Protein AF-0000000065860039 (afdb_homodimer)

Sequence (550 aa):
MAQKPVADALTLELEPVVEANMTRHLDTEDIWFAHDYVPFDQGENFAFLGGRDWDPSQSTLPRTITDACEILLILKDNLAGHHRELVEHFILEDWWGRWLGRWTAEEHLHAIALREYLVVTREVDPVANEDVRVQHVMKGYRAEKYTQVETLVYMAFYERCGAVFCRNLAAQIEEPILAGLIDRIARDEVRHEEFFANLVTHCLDYTRDETIAAIAARAADLDVLGADIEAYRDKLQNVADAGIFGKPQLRQLISDRITAWGLAGEPSLKQFVTGMAQKPVADALTLELEPVVEANMTRHLDTEDIWFAHDYVPFDQGENFAFLGGRDWDPSQSTLPRTITDACEILLILKDNLAGHHRELVEHFILEDWWGRWLGRWTAEEHLHAIALREYLVVTREVDPVANEDVRVQHVMKGYRAEKYTQVETLVYMAFYERCGAVFCRNLAAQIEEPILAGLIDRIARDEVRHEEFFANLVTHCLDYTRDETIAAIAARAADLDVLGADIEAYRDKLQNVADAGIFGKPQLRQLISDRITAWGLAGEPSLKQFVTG

Nearest PDB structures (foldseek):
  1za0-assembly1_A  TM=9.869E-01  e=3.831E-29  Mycobacterium tuberculosis H37Rv
  1oq4-assembly1_A  TM=7.967E-01  e=4.808E-08  Ricinus communis
  4v0j-assembly1_D  TM=8.173E-01  e=1.083E-07  Ricinus communis
  2uw1-assembly1_B  TM=8.091E-01  e=9.041E-08  Hedera helix
  3ez0-assembly2_C  TM=5.838E-01  e=7.815E-03  Arthrobacter sp. FB24

pLDDT: mean 96.18, std 6.19, range [51.5, 98.94]

Secondary structure (DSSP, 8-state):
-PPPPPP-HHHHHHHHHHHHHHHHHHHT-----GGGG--GGG----GGGTS----GGG--S-HHHHHHHHHHHHHHHTHHHHHHHHHHHS-SSHHHHHHHHHHHHHHHHHHHHHHHHHHHTT-S-HHHHHHHHHHHHHH----SS--HHHHHHHHHHHHHHHHHHHHHHHHH--SHHHHHHHHHHHHHHHHHHHHHHHHHHHHHHHSHHHHHHHHHHHHHH---TTTT-GGGHHHHHHHHHTTSSSHHHHHHHHHHHHHHTT-TT-GGGGGG---/--PPPPP-HHHHHHHHHHHHHHHHHHHT-----GGGG--GGG----GGGTS----GGG--S-HHHHHHHHHHHHHHHTHHHHHHHHHHHS-SSHHHHHHHHHHHHHHHHHHHHHHHHHHHTT-S-HHHHHHHHHHHHHH----SS--HHHHHHHHHHHHHHHHHHHHHHHHH--SHHHHHHHHHHHHHHHHHHHHHHHHHHHHHHHSHHHHHHHHHHHHHH---TTTT-GGGHHHHHHHHHTTSSSHHHHHHHHHHHHHHTT-TT-GGGGGG---

InterPro domains:
  IPR005067 Fatty acid desaturase, type 2 [PF03405] (13-264)
  IPR005067 Fatty acid desaturase, type 2 [PIRSF000346] (8-268)
  IPR005067 Fatty acid desaturase, type 2 [PTHR31155] (13-217)
  IPR009078 Ferritin-like superfamily [SSF47240] (1-271)
  IPR012348 Ribonucleotide reductase-like [G3DSA:1.10.620.20] (1-275)

Structure (mmCIF, N/CA/C/O backbone):
data_AF-0000000065860039-model_v1
#
loop_
_entity.id
_entity.type
_entity.pdbx_description
1 polymer 'Putative acyl-'
#
loop_
_atom_site.group_PDB
_atom_site.id
_atom_site.type_symbol
_atom_site.label_atom_id
_atom_site.label_alt_id
_atom_site.label_comp_id
_atom_site.label_asym_id
_atom_site.label_entity_id
_atom_site.label_seq_id
_atom_site.pdbx_PDB_ins_code
_atom_site.Cartn_x
_atom_site.Cartn_y
_atom_site.Cartn_z
_atom_site.occupancy
_atom_site.B_iso_or_equiv
_atom_site.auth_seq_id
_atom_site.auth_comp_id
_atom_site.auth_asym_id
_atom_site.auth_atom_id
_atom_site.pdbx_PDB_model_num
ATOM 1 N N . MET A 1 1 ? 24.672 -4.617 -7.895 1 51.5 1 MET A N 1
ATOM 2 C CA . MET A 1 1 ? 23.656 -4.973 -6.902 1 51.5 1 MET A CA 1
ATOM 3 C C . MET A 1 1 ? 23.312 -3.773 -6.023 1 51.5 1 MET A C 1
ATOM 5 O O . MET A 1 1 ? 24.172 -2.926 -5.762 1 51.5 1 MET A O 1
ATOM 9 N N . ALA A 1 2 ? 22.031 -3.6 -5.895 1 57.69 2 ALA A N 1
ATOM 10 C CA . ALA A 1 2 ? 21.672 -2.51 -4.988 1 57.69 2 ALA A CA 1
ATOM 11 C C . ALA A 1 2 ? 22.188 -2.789 -3.574 1 57.69 2 ALA A C 1
ATOM 13 O O . ALA A 1 2 ? 22.078 -3.916 -3.082 1 57.69 2 ALA A O 1
ATOM 14 N N . GLN A 1 3 ? 23.062 -1.94 -3.027 1 66 3 GLN A N 1
ATOM 15 C CA . GLN A 1 3 ? 23.547 -2.094 -1.659 1 66 3 GLN A CA 1
ATOM 16 C C . GLN A 1 3 ? 22.484 -1.66 -0.649 1 66 3 GLN A C 1
ATOM 18 O O . GLN A 1 3 ? 21.922 -0.569 -0.761 1 66 3 GLN A O 1
ATOM 23 N N . LYS A 1 4 ? 22.109 -2.641 0.209 1 71.31 4 LYS A N 1
ATOM 24 C CA . LYS A 1 4 ? 21.203 -2.322 1.308 1 71.31 4 LYS A CA 1
ATOM 25 C C . LYS A 1 4 ? 21.797 -1.242 2.211 1 71.31 4 LYS A C 1
ATOM 27 O O . LYS A 1 4 ? 22.969 -1.295 2.561 1 71.31 4 LYS A O 1
ATOM 32 N N . PRO A 1 5 ? 20.875 -0.271 2.551 1 72.38 5 PRO A N 1
ATOM 33 C CA . PRO A 1 5 ? 21.406 0.77 3.432 1 72.38 5 PRO A CA 1
ATOM 34 C C . PRO A 1 5 ? 21.844 0.225 4.789 1 72.38 5 PRO A C 1
ATOM 36 O O . PRO A 1 5 ? 21.203 -0.663 5.344 1 72.38 5 PRO A O 1
ATOM 39 N N . VAL A 1 6 ? 23.031 0.564 5.121 1 77.44 6 VAL A N 1
ATOM 40 C CA . VAL A 1 6 ? 23.547 0.267 6.457 1 77.44 6 VAL A CA 1
ATOM 41 C C . VAL A 1 6 ? 23.531 1.535 7.305 1 77.44 6 VAL A C 1
ATOM 43 O O . VAL A 1 6 ? 23.562 2.646 6.77 1 77.44 6 VAL A O 1
ATOM 46 N N . ALA A 1 7 ? 23.406 1.293 8.617 1 84.81 7 ALA A N 1
ATOM 47 C CA . ALA A 1 7 ? 23.391 2.449 9.508 1 84.81 7 ALA A CA 1
ATOM 48 C C . ALA A 1 7 ? 24.625 3.316 9.312 1 84.81 7 ALA A C 1
ATOM 50 O O . ALA A 1 7 ? 25.75 2.834 9.422 1 84.81 7 ALA A O 1
ATOM 51 N N . ASP A 1 8 ? 24.312 4.512 8.961 1 92 8 ASP A N 1
ATOM 52 C CA . ASP A 1 8 ? 25.406 5.477 8.898 1 92 8 ASP A CA 1
ATOM 53 C C . ASP A 1 8 ? 25.422 6.355 10.148 1 92 8 ASP A C 1
ATOM 55 O O . ASP A 1 8 ? 24.734 6.074 11.125 1 92 8 ASP A O 1
ATOM 59 N N . ALA A 1 9 ? 26.25 7.324 10.148 1 94.12 9 ALA A N 1
ATOM 60 C CA . ALA A 1 9 ? 26.469 8.133 11.352 1 94.12 9 ALA A CA 1
ATOM 61 C C . ALA A 1 9 ? 25.188 8.828 11.781 1 94.12 9 ALA A C 1
ATOM 63 O O . ALA A 1 9 ? 24.859 8.859 12.969 1 94.12 9 ALA A O 1
ATOM 64 N N . LEU A 1 10 ? 24.453 9.336 10.867 1 95.81 10 LEU A N 1
ATOM 65 C CA . LEU A 1 10 ? 23.234 10.055 11.211 1 95.81 10 LEU A CA 1
ATOM 66 C C . LEU A 1 10 ? 22.156 9.094 11.711 1 95.81 10 LEU A C 1
ATOM 68 O O . LEU A 1 10 ? 21.453 9.391 12.68 1 95.81 10 LEU A O 1
ATOM 72 N N . THR A 1 11 ? 22 7.98 11.008 1 96.19 11 THR A N 1
ATOM 73 C CA . THR A 1 11 ? 21.031 6.98 11.438 1 96.19 11 THR A CA 1
ATOM 74 C C . THR A 1 11 ? 21.297 6.543 12.875 1 96.19 11 THR A C 1
ATOM 76 O O . THR A 1 11 ? 20.375 6.418 13.68 1 96.19 11 THR A O 1
ATOM 79 N N . LEU A 1 12 ? 22.547 6.352 13.156 1 96.81 12 LEU A N 1
ATOM 80 C CA . LEU A 1 12 ? 22.938 5.934 14.5 1 96.81 12 LEU A CA 1
ATOM 81 C C . LEU A 1 12 ? 22.688 7.047 15.508 1 96.81 12 LEU A C 1
ATOM 83 O O . LEU A 1 12 ? 22.219 6.789 16.625 1 96.81 12 LEU A O 1
ATOM 87 N N . GLU A 1 13 ? 23.031 8.242 15.078 1 97.69 13 GLU A N 1
ATOM 88 C CA . GLU A 1 13 ? 22.828 9.414 15.922 1 97.69 13 GLU A CA 1
ATOM 89 C C . GLU A 1 13 ? 21.344 9.578 16.281 1 97.69 13 GLU A C 1
ATOM 91 O O . GLU A 1 13 ? 21.016 9.953 17.406 1 97.69 13 GLU A O 1
ATOM 96 N N . LEU A 1 14 ? 20.453 9.25 15.406 1 98.31 14 LEU A N 1
ATOM 97 C CA . LEU A 1 14 ? 19.031 9.516 15.57 1 98.31 14 LEU A CA 1
ATOM 98 C C . LEU A 1 14 ? 18.328 8.344 16.25 1 98.31 14 LEU A C 1
ATOM 100 O O . LEU A 1 14 ? 17.188 8.469 16.672 1 98.31 14 LEU A O 1
ATOM 104 N N . GLU A 1 15 ? 18.984 7.238 16.406 1 98 15 GLU A N 1
ATOM 105 C CA . GLU A 1 15 ? 18.344 6.027 16.906 1 98 15 GLU A CA 1
ATOM 106 C C . GLU A 1 15 ? 17.688 6.258 18.266 1 98 15 GLU A C 1
ATOM 108 O O . GLU A 1 15 ? 16.531 5.902 18.484 1 98 15 GLU A O 1
ATOM 113 N N . PRO A 1 16 ? 18.391 6.879 19.234 1 98.44 16 PRO A N 1
ATOM 114 C CA . PRO A 1 16 ? 17.75 7.125 20.516 1 98.44 16 PRO A CA 1
ATOM 115 C C . PRO A 1 16 ? 16.578 8.102 20.422 1 98.44 16 PRO A C 1
ATOM 117 O O . PRO A 1 16 ? 15.617 8.016 21.188 1 98.44 16 PRO A O 1
ATOM 120 N N . VAL A 1 17 ? 16.641 9.047 19.5 1 98.81 17 VAL A N 1
ATOM 121 C CA . VAL A 1 17 ? 15.555 10 19.266 1 98.81 17 VAL A CA 1
ATOM 122 C C . VAL A 1 17 ? 14.344 9.281 18.688 1 98.81 17 VAL A C 1
ATOM 124 O O . VAL A 1 17 ? 13.203 9.547 19.094 1 98.81 17 VAL A O 1
ATOM 127 N N . VAL A 1 18 ? 14.578 8.344 17.766 1 98.81 18 VAL A N 1
ATOM 128 C CA . VAL A 1 18 ? 13.508 7.531 17.188 1 98.81 18 VAL A CA 1
ATOM 129 C C . VAL A 1 18 ? 12.859 6.691 18.297 1 98.81 18 VAL A C 1
ATOM 131 O O . VAL A 1 18 ? 11.633 6.629 18.375 1 98.81 18 VAL A O 1
ATOM 134 N N . GLU A 1 19 ? 13.688 6.121 19.125 1 98.69 19 GLU A N 1
ATOM 135 C CA . GLU A 1 19 ? 13.172 5.316 20.219 1 98.69 19 GLU A CA 1
ATOM 136 C C . GLU A 1 19 ? 12.266 6.141 21.141 1 98.69 19 GLU A C 1
ATOM 138 O O . GLU A 1 19 ? 11.164 5.715 21.484 1 98.69 19 GLU A O 1
ATOM 143 N N . ALA A 1 20 ? 12.711 7.285 21.531 1 98.75 20 ALA A N 1
ATOM 144 C CA . ALA A 1 20 ? 11.953 8.148 22.438 1 98.75 20 ALA A CA 1
ATOM 145 C C . ALA A 1 20 ? 10.641 8.586 21.797 1 98.75 20 ALA A C 1
ATOM 147 O O . ALA A 1 20 ? 9.594 8.602 22.453 1 98.75 20 ALA A O 1
ATOM 148 N N . ASN A 1 21 ? 10.711 8.938 20.547 1 98.81 21 ASN A N 1
ATOM 149 C CA . ASN A 1 21 ? 9.5 9.375 19.859 1 98.81 21 ASN A CA 1
ATOM 150 C C . ASN A 1 21 ? 8.539 8.211 19.609 1 98.81 21 ASN A C 1
ATOM 152 O O . ASN A 1 21 ? 7.32 8.391 19.641 1 98.81 21 ASN A O 1
ATOM 156 N N . MET A 1 22 ? 9.102 7.039 19.328 1 98.19 22 MET A N 1
ATOM 157 C CA . MET A 1 22 ? 8.25 5.859 19.203 1 98.19 22 MET A CA 1
ATOM 158 C C . MET A 1 22 ? 7.508 5.582 20.5 1 98.19 22 MET A C 1
ATOM 160 O O . MET A 1 22 ? 6.32 5.258 20.484 1 98.19 22 MET A O 1
ATOM 164 N N . THR A 1 23 ? 8.211 5.68 21.594 1 98.19 23 THR A N 1
ATOM 165 C CA . THR A 1 23 ? 7.586 5.496 22.906 1 98.19 23 THR A CA 1
ATOM 166 C C . THR A 1 23 ? 6.445 6.492 23.094 1 98.19 23 THR A C 1
ATOM 168 O O . THR A 1 23 ? 5.328 6.102 23.438 1 98.19 23 THR A O 1
ATOM 171 N N . ARG A 1 24 ? 6.625 7.707 22.859 1 98.19 24 ARG A N 1
ATOM 172 C CA . ARG A 1 24 ? 5.586 8.727 22.969 1 98.19 24 ARG A CA 1
ATOM 173 C C . ARG A 1 24 ? 4.426 8.43 22.031 1 98.19 24 ARG A C 1
ATOM 175 O O . ARG A 1 24 ? 3.262 8.547 22.422 1 98.19 24 ARG A O 1
ATOM 182 N N . HIS A 1 25 ? 4.82 8.086 20.797 1 98.19 25 HIS A N 1
ATOM 183 C CA . HIS A 1 25 ? 3.834 7.828 19.75 1 98.19 25 HIS A CA 1
ATOM 184 C C . HIS A 1 25 ? 2.879 6.711 20.156 1 98.19 25 HIS A C 1
ATOM 186 O O . HIS A 1 25 ? 1.667 6.828 19.969 1 98.19 25 HIS A O 1
ATOM 192 N N . LEU A 1 26 ? 3.389 5.672 20.734 1 96.62 26 LEU A N 1
ATOM 193 C CA . LEU A 1 26 ? 2.578 4.531 21.141 1 96.62 26 LEU A CA 1
ATOM 194 C C . LEU A 1 26 ? 1.816 4.836 22.422 1 96.62 26 LEU A C 1
ATOM 196 O O . LEU A 1 26 ? 0.659 4.438 22.578 1 96.62 26 LEU A O 1
ATOM 200 N N . ASP A 1 27 ? 2.416 5.586 23.328 1 96.94 27 ASP A N 1
ATOM 201 C CA . ASP A 1 27 ? 1.811 5.898 24.625 1 96.94 27 ASP A CA 1
ATOM 202 C C . ASP A 1 27 ? 0.611 6.828 24.453 1 96.94 27 ASP A C 1
ATOM 204 O O . ASP A 1 27 ? -0.29 6.84 25.297 1 96.94 27 ASP A O 1
ATOM 208 N N . THR A 1 28 ? 0.563 7.586 23.375 1 96.56 28 THR A N 1
ATOM 209 C CA . THR A 1 28 ? -0.494 8.578 23.203 1 96.56 28 THR A CA 1
ATOM 210 C C . THR A 1 28 ? -1.479 8.133 22.125 1 96.56 28 THR A C 1
ATOM 212 O O . THR A 1 28 ? -2.328 8.922 21.688 1 96.56 28 THR A O 1
ATOM 215 N N . GLU A 1 29 ? -1.329 6.934 21.75 1 94.81 29 GLU A N 1
ATOM 216 C CA . GLU A 1 29 ? -2.168 6.453 20.656 1 94.81 29 GLU A CA 1
ATOM 217 C C . GLU A 1 29 ? -3.631 6.363 21.078 1 94.81 29 GLU A C 1
ATOM 219 O O . GLU A 1 29 ? -3.932 5.953 22.203 1 94.81 29 GLU A O 1
ATOM 224 N N . ASP A 1 30 ? -4.461 6.887 20.297 1 94.94 30 ASP A N 1
ATOM 225 C CA . ASP A 1 30 ? -5.898 6.645 20.344 1 94.94 30 ASP A CA 1
ATOM 226 C C . ASP A 1 30 ? -6.352 5.75 19.188 1 94.94 30 ASP A C 1
ATOM 228 O O . ASP A 1 30 ? -6.703 6.242 18.125 1 94.94 30 ASP A O 1
ATOM 232 N N . ILE A 1 31 ? -6.457 4.469 19.469 1 95.56 31 ILE A N 1
ATOM 233 C CA . ILE A 1 31 ? -6.645 3.441 18.453 1 95.56 31 ILE A CA 1
ATOM 234 C C . ILE A 1 31 ? -8.016 3.605 17.797 1 95.56 31 ILE A C 1
ATOM 236 O O . ILE A 1 31 ? -9.008 3.867 18.484 1 95.56 31 ILE A O 1
ATOM 240 N N . TRP A 1 32 ? -8.094 3.467 16.547 1 97.88 32 TRP A N 1
ATOM 241 C CA . TRP A 1 32 ? -9.352 3.488 15.805 1 97.88 32 TRP A CA 1
ATOM 242 C C . TRP A 1 32 ? -9.289 2.557 14.602 1 97.88 32 TRP A C 1
ATOM 244 O O . TRP A 1 32 ? -8.203 2.123 14.203 1 97.88 32 TRP A O 1
ATOM 254 N N . PHE A 1 33 ? -10.414 2.16 14.117 1 98.25 33 PHE A N 1
ATOM 255 C CA . PHE A 1 33 ? -10.523 1.196 13.031 1 98.25 33 PHE A CA 1
ATOM 256 C C . PHE A 1 33 ? -11.383 1.755 11.898 1 98.25 33 PHE A C 1
ATOM 258 O O . PHE A 1 33 ? -12.383 2.426 12.148 1 98.25 33 PHE A O 1
ATOM 265 N N . ALA A 1 34 ? -11.016 1.428 10.695 1 98.62 34 ALA A N 1
ATOM 266 C CA . ALA A 1 34 ? -11.688 1.953 9.508 1 98.62 34 ALA A CA 1
ATOM 267 C C . ALA A 1 34 ? -13.18 1.63 9.531 1 98.62 34 ALA A C 1
ATOM 269 O O . ALA A 1 34 ? -14.016 2.498 9.266 1 98.62 34 ALA A O 1
ATOM 270 N N . HIS A 1 35 ? -13.508 0.4 9.891 1 98.75 35 HIS A N 1
ATOM 271 C CA . HIS A 1 35 ? -14.875 -0.085 9.734 1 98.75 35 HIS A CA 1
ATOM 272 C C . HIS A 1 35 ? -15.836 0.666 10.648 1 98.75 35 HIS A C 1
ATOM 274 O O . HIS A 1 35 ? -17.047 0.669 10.422 1 98.75 35 HIS A O 1
ATOM 280 N N . ASP A 1 36 ? -15.344 1.309 11.742 1 98.44 36 ASP A N 1
ATOM 281 C CA . ASP A 1 36 ? -16.188 2.057 12.672 1 98.44 36 ASP A CA 1
ATOM 282 C C . ASP A 1 36 ? -16.703 3.34 12.031 1 98.44 36 ASP A C 1
ATOM 284 O O . ASP A 1 36 ? -17.703 3.91 12.492 1 98.44 36 ASP A O 1
ATOM 288 N N . TYR A 1 37 ? -16.094 3.785 10.945 1 98.75 37 TYR A N 1
ATOM 289 C CA . TYR A 1 37 ? -16.422 5.078 10.352 1 98.75 37 TYR A CA 1
ATOM 290 C C . TYR A 1 37 ? -17.047 4.906 8.969 1 98.75 37 TYR A C 1
ATOM 292 O O . TYR A 1 37 ? -17.031 5.836 8.156 1 98.75 37 TYR A O 1
ATOM 300 N N . VAL A 1 38 ? -17.5 3.762 8.656 1 98.81 38 VAL A N 1
ATOM 301 C CA . VAL A 1 38 ? -18.141 3.494 7.375 1 98.81 38 VAL A CA 1
ATOM 302 C C . VAL A 1 38 ? -19.594 3.086 7.605 1 98.81 38 VAL A C 1
ATOM 304 O O . VAL A 1 38 ? -19.875 2.156 8.367 1 98.81 38 VAL A O 1
ATOM 307 N N . PRO A 1 39 ? -2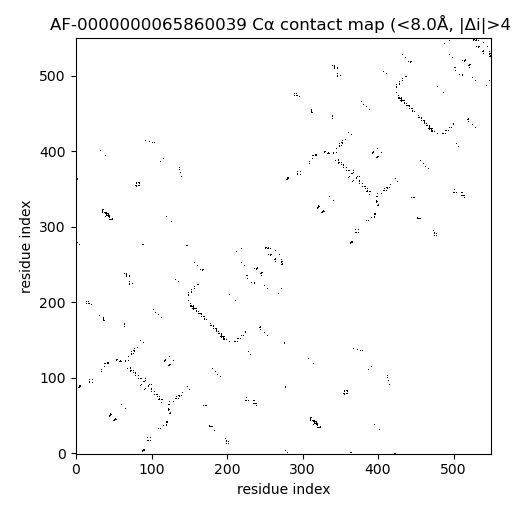0.516 3.842 7.035 1 98.88 39 PRO A N 1
ATOM 308 C CA . PRO A 1 39 ? -21.922 3.457 7.148 1 98.88 39 PRO A CA 1
ATOM 309 C C . PRO A 1 39 ? -22.312 2.332 6.195 1 98.88 39 PRO A C 1
ATOM 311 O O . PRO A 1 39 ? -23.031 2.564 5.219 1 98.88 39 PRO A O 1
ATOM 314 N N . PHE A 1 40 ? -21.984 1.141 6.547 1 98.81 40 PHE A N 1
ATOM 315 C CA . PHE A 1 40 ? -22.109 -0.02 5.676 1 98.81 40 PHE A CA 1
ATOM 316 C C . PHE A 1 40 ? -23.578 -0.283 5.348 1 98.81 40 PHE A C 1
ATOM 318 O O . PHE A 1 40 ? -23.891 -0.877 4.316 1 98.81 40 PHE A O 1
ATOM 325 N N . ASP A 1 41 ? -24.469 0.169 6.207 1 98.69 41 ASP A N 1
ATOM 326 C CA . ASP A 1 41 ? -25.891 -0.063 5.992 1 98.69 41 ASP A CA 1
ATOM 327 C C . ASP A 1 41 ? -26.422 0.756 4.816 1 98.69 41 ASP A C 1
ATOM 329 O O . ASP A 1 41 ? -27.531 0.521 4.332 1 98.69 41 ASP A O 1
ATOM 333 N N . GLN A 1 42 ? -25.594 1.653 4.297 1 98.56 42 GLN A N 1
ATOM 334 C CA . GLN A 1 42 ? -25.969 2.441 3.127 1 98.56 42 GLN A CA 1
ATOM 335 C C . GLN A 1 42 ? -25.516 1.762 1.839 1 98.56 42 GLN A C 1
ATOM 337 O O . GLN A 1 42 ? -25.828 2.236 0.742 1 98.56 42 GLN A O 1
ATOM 342 N N . GLY A 1 43 ? -24.844 0.646 1.927 1 98.69 43 GLY A N 1
ATOM 343 C CA . GLY A 1 43 ? -24.25 -0.006 0.767 1 98.69 43 GLY A CA 1
ATOM 344 C C . GLY A 1 43 ? -25.281 -0.574 -0.187 1 98.69 43 GLY A C 1
ATOM 345 O O . GLY A 1 43 ? -26.312 -1.103 0.245 1 98.69 43 GLY A O 1
ATOM 346 N N . GLU A 1 44 ? -25.016 -0.405 -1.463 1 98.5 44 GLU A N 1
ATOM 347 C CA . GLU A 1 44 ? -25.797 -0.994 -2.547 1 98.5 44 GLU A CA 1
ATOM 348 C C . GLU A 1 44 ? -24.891 -1.668 -3.576 1 98.5 44 GLU A C 1
ATOM 350 O O . GLU A 1 44 ? -23.812 -1.171 -3.873 1 98.5 44 GLU A O 1
ATOM 355 N N . ASN A 1 45 ? -25.438 -2.781 -4.094 1 98.69 45 ASN A N 1
ATOM 356 C CA . ASN A 1 45 ? -24.656 -3.484 -5.105 1 98.69 45 ASN A CA 1
ATOM 357 C C . ASN A 1 45 ? -24.484 -2.639 -6.363 1 98.69 45 ASN A C 1
ATOM 359 O O . ASN A 1 45 ? -25.344 -1.828 -6.695 1 98.69 45 ASN A O 1
ATOM 363 N N . PHE A 1 46 ? -23.422 -2.793 -7.035 1 98.62 46 PHE A N 1
ATOM 364 C CA . PHE A 1 46 ? -23.219 -2.23 -8.367 1 98.62 46 PHE A CA 1
ATOM 365 C C . PHE A 1 46 ? -23.75 -3.176 -9.438 1 98.62 46 PHE A C 1
ATOM 367 O O . PHE A 1 46 ? -24.297 -4.234 -9.117 1 98.62 46 PHE A O 1
ATOM 374 N N . ALA A 1 47 ? -23.594 -2.826 -10.727 1 98.12 47 ALA A N 1
ATOM 375 C CA . ALA A 1 47 ? -24.312 -3.467 -11.82 1 98.12 47 ALA A CA 1
ATOM 376 C C . ALA A 1 47 ? -23.938 -4.941 -11.938 1 98.12 47 ALA A C 1
ATOM 378 O O . ALA A 1 47 ? -24.781 -5.789 -12.211 1 98.12 47 ALA A O 1
ATOM 379 N N . PHE A 1 48 ? -22.75 -5.297 -11.695 1 97.88 48 PHE A N 1
ATOM 380 C CA . PHE A 1 48 ? -22.281 -6.664 -11.875 1 97.88 48 PHE A CA 1
ATOM 381 C C . PHE A 1 48 ? -23.016 -7.621 -10.945 1 97.88 48 PHE A C 1
ATOM 383 O O . PHE A 1 48 ? -23.281 -8.766 -11.312 1 97.88 48 PHE A O 1
ATOM 390 N N . LEU A 1 49 ? -23.359 -7.121 -9.789 1 98.19 49 LEU A N 1
ATOM 391 C CA . LEU A 1 49 ? -24.078 -7.949 -8.828 1 98.19 49 LEU A CA 1
ATOM 392 C C . LEU A 1 49 ? -25.547 -7.551 -8.758 1 98.19 49 LEU A C 1
ATOM 394 O O . LEU A 1 49 ? -26.172 -7.629 -7.699 1 98.19 49 LEU A O 1
ATOM 398 N N . GLY A 1 50 ? -25.984 -6.98 -9.828 1 98.06 50 GLY A N 1
ATOM 399 C CA . GLY A 1 50 ? -27.422 -6.789 -9.992 1 98.06 50 GLY A CA 1
ATOM 400 C C . GLY A 1 50 ? -27.906 -5.43 -9.516 1 98.06 50 GLY A C 1
ATOM 401 O O . GLY A 1 50 ? -29.109 -5.168 -9.484 1 98.06 50 GLY A O 1
ATOM 402 N N . GLY A 1 51 ? -27 -4.578 -9.016 1 98.31 51 GLY A N 1
ATOM 403 C CA . GLY A 1 51 ? -27.375 -3.232 -8.617 1 98.31 51 GLY A CA 1
ATOM 404 C C . GLY A 1 51 ? -27.219 -2.213 -9.727 1 98.31 51 GLY A C 1
ATOM 405 O O . GLY A 1 51 ? -27.422 -2.525 -10.898 1 98.31 51 GLY A O 1
ATOM 406 N N . ARG A 1 52 ? -27.047 -1.01 -9.344 1 97.94 52 ARG A N 1
ATOM 407 C CA . ARG A 1 52 ? -26.859 0.098 -10.273 1 97.94 52 ARG A CA 1
ATOM 408 C C . ARG A 1 52 ? -25.438 0.659 -10.172 1 97.94 52 ARG A C 1
ATOM 410 O O . ARG A 1 52 ? -24.953 0.938 -9.07 1 97.94 52 ARG A O 1
ATOM 417 N N . ASP A 1 53 ? -24.859 0.852 -11.336 1 98.38 53 ASP A N 1
ATOM 418 C CA . ASP A 1 53 ? -23.531 1.466 -11.336 1 98.38 53 ASP A CA 1
ATOM 419 C C . ASP A 1 53 ? -23.609 2.93 -10.906 1 98.38 53 ASP A C 1
ATOM 421 O O . ASP A 1 53 ? -24.688 3.523 -10.891 1 98.38 53 ASP A O 1
ATOM 425 N N . TRP A 1 54 ? -22.469 3.432 -10.578 1 98.31 54 TRP A N 1
ATOM 426 C CA . TRP A 1 54 ? -22.375 4.805 -10.094 1 98.31 54 TRP A CA 1
ATOM 427 C C . TRP A 1 54 ? -22.688 5.797 -11.211 1 98.31 54 TRP A C 1
ATOM 429 O O . TRP A 1 54 ? -22.297 5.598 -12.359 1 98.31 54 TRP A O 1
ATOM 439 N N . ASP A 1 55 ? -23.312 6.789 -10.867 1 97.94 55 ASP A N 1
ATOM 440 C CA . ASP A 1 55 ? -23.453 7.969 -11.711 1 97.94 55 ASP A CA 1
ATOM 441 C C . ASP A 1 55 ? -23.438 9.25 -10.883 1 97.94 55 ASP A C 1
ATOM 443 O O . ASP A 1 55 ? -23.656 9.211 -9.672 1 97.94 55 ASP A O 1
ATOM 447 N N . PRO A 1 56 ? -23.172 10.383 -11.484 1 96.31 56 PRO A N 1
ATOM 448 C CA . PRO A 1 56 ? -22.922 11.625 -10.75 1 96.31 56 PRO A CA 1
ATOM 449 C C . PRO A 1 56 ? -24.109 12.047 -9.875 1 96.31 56 PRO A C 1
ATOM 451 O O . PRO A 1 56 ? -23.922 12.773 -8.898 1 96.31 56 PRO A O 1
ATOM 454 N N . SER A 1 57 ? -25.281 11.578 -10.156 1 97.56 57 SER A N 1
ATOM 455 C CA . SER A 1 57 ? -26.469 11.984 -9.398 1 97.56 57 SER A CA 1
ATOM 456 C C . SER A 1 57 ? -26.5 11.328 -8.023 1 97.56 57 SER A C 1
ATOM 458 O O . SER A 1 57 ? -27.266 11.727 -7.152 1 97.56 57 SER A O 1
ATOM 460 N N . GLN A 1 58 ? -25.672 10.367 -7.801 1 97.62 58 GLN A N 1
ATOM 461 C CA . GLN A 1 58 ? -25.703 9.586 -6.566 1 97.62 58 GLN A CA 1
ATOM 462 C C . GLN A 1 58 ? -24.906 10.273 -5.465 1 97.62 58 GLN A C 1
ATOM 464 O O . GLN A 1 58 ? -25.094 9.992 -4.281 1 97.62 58 GLN A O 1
ATOM 469 N N . SER A 1 59 ? -24 11.156 -5.879 1 97.5 59 SER A N 1
ATOM 470 C CA . SER A 1 59 ? -23.219 11.898 -4.891 1 97.5 59 SER A CA 1
ATOM 471 C C . SER A 1 59 ? -24.094 12.914 -4.152 1 97.5 59 SER A C 1
ATOM 473 O O . SER A 1 59 ? -24.844 13.664 -4.777 1 97.5 59 SER A O 1
ATOM 475 N N . THR A 1 60 ? -23.953 12.906 -2.832 1 98.12 60 THR A N 1
ATOM 476 C CA . THR A 1 60 ? -24.797 13.789 -2.035 1 98.12 60 THR A CA 1
ATOM 477 C C . THR A 1 60 ? -23.953 14.891 -1.385 1 98.12 60 THR A C 1
ATOM 479 O O . THR A 1 60 ? -24.484 15.906 -0.937 1 98.12 60 THR A O 1
ATOM 482 N N . LEU A 1 61 ? -22.688 14.742 -1.35 1 98.44 61 LEU A N 1
ATOM 483 C CA . LEU A 1 61 ? -21.797 15.727 -0.761 1 98.44 61 LEU A CA 1
ATOM 484 C C . LEU A 1 61 ? -21.438 16.812 -1.773 1 98.44 61 LEU A C 1
ATOM 486 O O . LEU A 1 61 ? -21.422 16.562 -2.98 1 98.44 61 LEU A O 1
ATOM 490 N N . PRO A 1 62 ? -21.156 18.031 -1.248 1 97.94 62 PRO A N 1
ATOM 491 C CA . PRO A 1 62 ? -20.641 19.047 -2.166 1 97.94 62 PRO A CA 1
ATOM 492 C C . PRO A 1 62 ? -19.375 18.594 -2.906 1 97.94 62 PRO A C 1
ATOM 494 O O . PRO A 1 62 ? -18.531 17.906 -2.328 1 97.94 62 PRO A O 1
ATOM 497 N N . ARG A 1 63 ? -19.266 19.031 -4.09 1 97.38 63 ARG A N 1
ATOM 498 C CA . ARG A 1 63 ? -18.141 18.625 -4.941 1 97.38 63 ARG A CA 1
ATOM 499 C C . ARG A 1 63 ? -16.812 18.969 -4.297 1 97.38 63 ARG A C 1
ATOM 501 O O . ARG A 1 63 ? -15.828 18.234 -4.445 1 97.38 63 ARG A O 1
ATOM 508 N N . THR A 1 64 ? -16.766 20.062 -3.635 1 97.75 64 THR A N 1
ATOM 509 C CA . THR A 1 64 ? -15.523 20.484 -2.984 1 97.75 64 THR A CA 1
ATOM 510 C C . THR A 1 64 ? -15.07 19.438 -1.966 1 97.75 64 THR A C 1
ATOM 512 O O . THR A 1 64 ? -13.867 19.203 -1.806 1 97.75 64 THR A O 1
ATOM 515 N N . ILE A 1 65 ? -16.031 18.828 -1.311 1 98.75 65 ILE A N 1
ATOM 516 C CA . ILE A 1 65 ? -15.727 17.828 -0.298 1 98.75 65 ILE A CA 1
ATOM 517 C C . ILE A 1 65 ? -15.273 16.531 -0.974 1 98.75 65 ILE A C 1
ATOM 519 O O . ILE A 1 65 ? -14.242 15.961 -0.603 1 98.75 65 ILE A O 1
ATOM 523 N N . THR A 1 66 ? -16.016 16.094 -2.027 1 98.75 66 THR A N 1
ATOM 524 C CA . THR A 1 66 ? -15.633 14.859 -2.707 1 98.75 66 THR A CA 1
ATOM 525 C C . THR A 1 66 ? -14.281 15.016 -3.396 1 98.75 66 THR A C 1
ATOM 527 O O . THR A 1 66 ? -13.461 14.086 -3.387 1 98.75 66 THR A O 1
ATOM 530 N N . ASP A 1 67 ? -14.023 16.188 -3.951 1 98.69 67 ASP A N 1
ATOM 531 C CA . ASP A 1 67 ? -12.734 16.453 -4.586 1 98.69 67 ASP A CA 1
ATOM 532 C C . ASP A 1 67 ? -11.594 16.344 -3.58 1 98.69 67 ASP A C 1
ATOM 534 O O . ASP A 1 67 ? -10.578 15.703 -3.859 1 98.69 67 ASP A O 1
ATOM 538 N N . ALA A 1 68 ? -11.766 16.938 -2.426 1 98.88 68 ALA A N 1
ATOM 539 C CA . ALA A 1 68 ? -10.742 16.891 -1.385 1 98.88 68 ALA A CA 1
ATOM 540 C C . ALA A 1 68 ? -10.484 15.461 -0.923 1 98.88 68 ALA A C 1
ATOM 542 O O . ALA A 1 68 ? -9.336 15.047 -0.754 1 98.88 68 ALA A O 1
ATOM 543 N N . CYS A 1 69 ? -11.562 14.734 -0.794 1 98.88 69 CYS A N 1
ATOM 544 C CA . CYS A 1 69 ? -11.438 13.352 -0.34 1 98.88 69 CYS A CA 1
ATOM 545 C C . CYS A 1 69 ? -10.734 12.492 -1.383 1 98.88 69 CYS A C 1
ATOM 547 O O . CYS A 1 69 ? -9.922 11.633 -1.038 1 98.88 69 CYS A O 1
ATOM 549 N N . GLU A 1 70 ? -11.031 12.719 -2.619 1 98.75 70 GLU A N 1
ATOM 550 C CA . GLU A 1 70 ? -10.383 11.953 -3.678 1 98.75 70 GLU A CA 1
ATOM 551 C C . GLU A 1 70 ? -8.891 12.258 -3.738 1 98.75 70 GLU A C 1
ATOM 553 O O . GLU A 1 70 ? -8.07 11.344 -3.914 1 98.75 70 GLU A O 1
ATOM 558 N N . ILE A 1 71 ? -8.5 13.516 -3.617 1 98.75 71 ILE A N 1
ATOM 559 C CA . ILE A 1 71 ? -7.094 13.891 -3.584 1 98.75 71 ILE A CA 1
ATOM 560 C C . ILE A 1 71 ? -6.395 13.18 -2.43 1 98.75 71 ILE A C 1
ATOM 562 O O . ILE A 1 71 ? -5.348 12.547 -2.621 1 98.75 71 ILE A O 1
ATOM 566 N N . LEU A 1 72 ? -7.027 13.25 -1.261 1 98.81 72 LEU A N 1
ATOM 567 C CA . LEU A 1 72 ? -6.457 12.633 -0.07 1 98.81 72 LEU A CA 1
ATOM 568 C C . LEU A 1 72 ? -6.301 11.125 -0.263 1 98.81 72 LEU A C 1
ATOM 570 O O . LEU A 1 72 ? -5.262 10.555 0.084 1 98.81 72 LEU A O 1
ATOM 574 N N . LEU A 1 73 ? -7.305 10.5 -0.867 1 98.75 73 LEU A N 1
ATOM 575 C CA . LEU A 1 73 ? -7.281 9.055 -1.064 1 98.75 73 LEU A CA 1
ATOM 576 C C . LEU A 1 73 ? -6.141 8.648 -1.989 1 98.75 73 LEU A C 1
ATOM 578 O O . LEU A 1 73 ? -5.391 7.719 -1.687 1 98.75 73 LEU A O 1
ATOM 582 N N . ILE A 1 74 ? -5.973 9.352 -3.094 1 97.88 74 ILE A N 1
ATOM 583 C CA . ILE A 1 74 ? -4.93 9.016 -4.055 1 97.88 74 ILE A CA 1
ATOM 584 C C . ILE A 1 74 ? -3.557 9.18 -3.402 1 97.88 74 ILE A C 1
ATOM 586 O O . ILE A 1 74 ? -2.666 8.352 -3.605 1 97.88 74 ILE A O 1
ATOM 590 N N . LEU A 1 75 ? -3.426 10.18 -2.598 1 96.75 75 LEU A N 1
ATOM 591 C CA . LEU A 1 75 ? -2.162 10.414 -1.909 1 96.75 75 LEU A CA 1
ATOM 592 C C . LEU A 1 75 ? -1.866 9.289 -0.92 1 96.75 75 LEU A C 1
ATOM 594 O O . LEU A 1 75 ? -0.736 8.805 -0.845 1 96.75 75 LEU A O 1
ATOM 598 N N . LYS A 1 76 ? -2.908 8.898 -0.211 1 97 76 LYS A N 1
ATOM 599 C CA . LYS A 1 76 ? -2.729 7.84 0.776 1 97 76 LYS A CA 1
ATOM 600 C C . LYS A 1 76 ? -2.459 6.5 0.101 1 97 76 LYS A C 1
ATOM 602 O O . LYS A 1 76 ? -1.778 5.641 0.663 1 97 76 LYS A O 1
ATOM 607 N N . ASP A 1 77 ? -2.91 6.309 -1.123 1 94.44 77 ASP A N 1
ATOM 608 C CA . ASP A 1 77 ? -2.723 5.07 -1.873 1 94.44 77 ASP A CA 1
ATOM 609 C C . ASP A 1 77 ? -1.284 4.941 -2.369 1 94.44 77 ASP A C 1
ATOM 611 O O . ASP A 1 77 ? -0.833 3.842 -2.699 1 94.44 77 ASP A O 1
ATOM 615 N N . ASN A 1 78 ? -0.592 5.996 -2.5 1 91 78 ASN A N 1
ATOM 616 C CA . ASN A 1 78 ? 0.771 5.988 -3.02 1 91 78 ASN A CA 1
ATOM 617 C C . ASN A 1 78 ? 1.793 5.758 -1.91 1 91 78 ASN A C 1
ATOM 619 O O . ASN A 1 78 ? 2.881 6.336 -1.932 1 91 78 ASN A O 1
ATOM 623 N N . LEU A 1 79 ? 1.469 4.938 -1.044 1 93 79 LEU A N 1
ATOM 624 C CA . LEU A 1 79 ? 2.242 4.715 0.172 1 93 79 LEU A CA 1
ATOM 625 C C . LEU A 1 79 ? 3.521 3.943 -0.131 1 93 79 LEU A C 1
ATOM 627 O O . LEU A 1 79 ? 4.547 4.148 0.523 1 93 79 LEU A O 1
ATOM 631 N N . ALA A 1 80 ? 3.514 3.092 -1.148 1 92.69 80 ALA A N 1
ATOM 632 C CA . ALA A 1 80 ? 4.668 2.254 -1.47 1 92.69 80 ALA A CA 1
ATOM 633 C C . ALA A 1 80 ? 5.879 3.107 -1.833 1 92.69 80 ALA A C 1
ATOM 635 O O . ALA A 1 80 ? 7.004 2.797 -1.436 1 92.69 80 ALA A O 1
ATOM 636 N N . GLY A 1 81 ? 5.645 4.148 -2.535 1 91.25 81 GLY A N 1
ATOM 637 C CA . GLY A 1 81 ? 6.727 5.039 -2.92 1 91.25 81 GLY A CA 1
ATOM 638 C C . GLY A 1 81 ? 7.371 5.738 -1.738 1 91.25 81 GLY A C 1
ATOM 639 O O . GLY A 1 81 ? 8.602 5.789 -1.636 1 91.25 81 GLY A O 1
ATOM 640 N N . HIS A 1 82 ? 6.531 6.25 -0.867 1 92.44 82 HIS A N 1
ATOM 641 C CA . HIS A 1 82 ? 7.047 6.945 0.306 1 92.44 82 HIS A CA 1
ATOM 642 C C . HIS A 1 82 ? 7.781 5.984 1.237 1 92.44 82 HIS A C 1
ATOM 644 O O . HIS A 1 82 ? 8.844 6.32 1.767 1 92.44 82 HIS A O 1
ATOM 650 N N . HIS A 1 83 ? 7.199 4.879 1.428 1 94.38 83 HIS A N 1
ATOM 651 C CA . HIS A 1 83 ? 7.852 3.852 2.23 1 94.38 83 HIS A CA 1
ATOM 652 C C . HIS A 1 83 ? 9.234 3.516 1.675 1 94.38 83 HIS A C 1
ATOM 654 O O . HIS A 1 83 ? 10.211 3.463 2.424 1 94.38 83 HIS A O 1
ATOM 660 N N . ARG A 1 84 ? 9.305 3.273 0.457 1 92.62 84 ARG A N 1
ATOM 661 C CA . ARG A 1 84 ? 10.562 2.928 -0.199 1 92.62 84 ARG A CA 1
ATOM 662 C C . ARG A 1 84 ? 11.609 4.012 0.024 1 92.62 84 ARG A C 1
ATOM 664 O O . ARG A 1 84 ? 12.742 3.717 0.417 1 92.62 84 ARG A O 1
ATOM 671 N N . GLU A 1 85 ? 11.266 5.254 -0.17 1 91.44 85 GLU A N 1
ATOM 672 C CA . GLU A 1 85 ? 12.203 6.367 -0.032 1 91.44 85 GLU A CA 1
ATOM 673 C C . GLU A 1 85 ? 12.734 6.469 1.396 1 91.44 85 GLU A C 1
ATOM 675 O O . GLU A 1 85 ? 13.922 6.703 1.604 1 91.44 85 GLU A O 1
ATOM 680 N N . LEU A 1 86 ? 11.836 6.277 2.301 1 94 86 LEU A N 1
ATOM 681 C CA . LEU A 1 86 ? 12.242 6.387 3.699 1 94 86 LEU A CA 1
ATOM 682 C C . LEU A 1 86 ? 13.172 5.242 4.09 1 94 86 LEU A C 1
ATOM 684 O O . LEU A 1 86 ? 14.195 5.465 4.742 1 94 86 LEU A O 1
ATOM 688 N N . VAL A 1 87 ? 12.867 4.082 3.625 1 91.88 87 VAL A N 1
ATOM 689 C CA . VAL A 1 87 ? 13.688 2.928 3.982 1 91.88 87 VAL A CA 1
ATOM 690 C C . VAL A 1 87 ? 15.039 3.014 3.275 1 91.88 87 VAL A C 1
ATOM 692 O O . VAL A 1 87 ? 16.062 2.623 3.83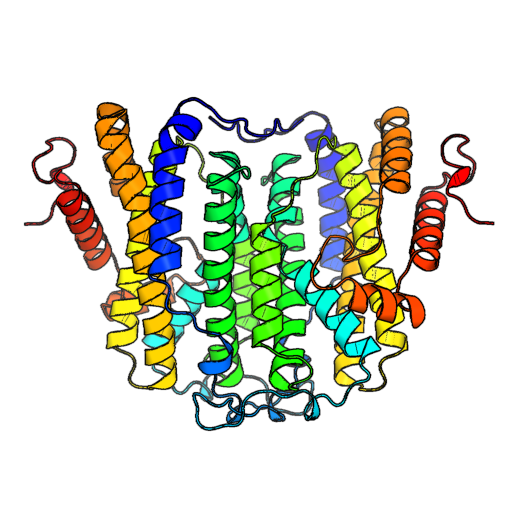4 1 91.88 87 VAL A O 1
ATOM 695 N N . GLU A 1 88 ? 15.102 3.531 2.109 1 87.56 88 GLU A N 1
ATOM 696 C CA . GLU A 1 88 ? 16.344 3.699 1.365 1 87.56 88 GLU A CA 1
ATOM 697 C C . GLU A 1 88 ? 17.266 4.699 2.053 1 87.56 88 GLU A C 1
ATOM 699 O O . GLU A 1 88 ? 18.5 4.562 1.994 1 87.56 88 GLU A O 1
ATOM 704 N N . HIS A 1 89 ? 16.734 5.691 2.676 1 91.62 89 HIS A N 1
ATOM 705 C CA . HIS A 1 89 ? 17.531 6.742 3.295 1 91.62 89 HIS A CA 1
ATOM 706 C C . HIS A 1 89 ? 17.906 6.379 4.727 1 91.62 89 HIS A C 1
ATOM 708 O O . HIS A 1 89 ? 18.859 6.93 5.285 1 91.62 89 HIS A O 1
ATOM 714 N N . PHE A 1 90 ? 17.219 5.5 5.199 1 93 90 PHE A N 1
ATOM 715 C CA . PHE A 1 90 ? 17.484 5.125 6.582 1 93 90 PHE A CA 1
ATOM 716 C C . PHE A 1 90 ? 17.672 3.617 6.707 1 93 90 PHE A C 1
ATOM 718 O O . PHE A 1 90 ? 18.547 3.039 6.062 1 93 90 PHE A O 1
ATOM 725 N N . ILE A 1 91 ? 16.922 2.9 7.504 1 88.94 91 ILE A N 1
ATOM 726 C CA . ILE A 1 91 ? 17.078 1.453 7.625 1 88.94 91 ILE A CA 1
ATOM 727 C C . ILE A 1 91 ? 15.773 0.838 8.125 1 88.94 91 ILE A C 1
ATOM 729 O O . ILE A 1 91 ? 14.875 1.555 8.562 1 88.94 91 ILE A O 1
ATOM 733 N N . LEU A 1 92 ? 15.719 -0.403 7.996 1 91.19 92 LEU A N 1
ATOM 734 C CA . LEU A 1 92 ? 14.523 -1.119 8.414 1 91.19 92 LEU A CA 1
ATOM 735 C C . LEU A 1 92 ? 14.766 -1.873 9.719 1 91.19 92 LEU A C 1
ATOM 737 O O . LEU A 1 92 ? 13.883 -2.592 10.203 1 91.19 92 LEU A O 1
ATOM 741 N N . GLU A 1 93 ? 15.875 -1.641 10.297 1 91.56 93 GLU A N 1
ATOM 742 C CA . GLU A 1 93 ? 16.266 -2.359 11.508 1 91.56 93 GLU A CA 1
ATOM 743 C C . GLU A 1 93 ? 16.016 -1.52 12.75 1 91.56 93 GLU A C 1
ATOM 745 O O . GLU A 1 93 ? 15.922 -0.293 12.672 1 91.56 93 GLU A O 1
ATOM 750 N N . ASP A 1 94 ? 15.867 -2.178 13.883 1 93.56 94 ASP A N 1
ATOM 751 C CA . ASP A 1 94 ? 15.812 -1.552 15.203 1 93.56 94 ASP A CA 1
ATOM 752 C C . ASP A 1 94 ? 14.656 -0.561 15.297 1 93.56 94 ASP A C 1
ATOM 754 O O . ASP A 1 94 ? 13.539 -0.866 14.883 1 93.56 94 ASP A O 1
ATOM 758 N N . TRP A 1 95 ? 14.914 0.587 15.875 1 96.62 95 TRP A N 1
ATOM 759 C CA . TRP A 1 95 ? 13.812 1.51 16.125 1 96.62 95 TRP A CA 1
ATOM 760 C C . TRP A 1 95 ? 13.352 2.182 14.844 1 96.62 95 TRP A C 1
ATOM 762 O O . TRP A 1 95 ? 12.172 2.494 14.68 1 96.62 95 TRP A O 1
ATOM 772 N N . TRP A 1 96 ? 14.297 2.406 13.922 1 96.38 96 TRP A N 1
ATOM 773 C CA . TRP A 1 96 ? 13.922 2.951 12.625 1 96.38 96 TRP A CA 1
ATOM 774 C C . TRP A 1 96 ? 12.938 2.031 11.906 1 96.38 96 TRP A C 1
ATOM 776 O O . TRP A 1 96 ? 11.93 2.492 11.367 1 96.38 96 TRP A O 1
ATOM 786 N N . GLY A 1 97 ? 13.266 0.785 11.93 1 95.31 97 GLY A N 1
ATOM 787 C CA . GLY A 1 97 ? 12.359 -0.174 11.32 1 95.31 97 GLY A CA 1
ATOM 788 C C . GLY A 1 97 ? 10.984 -0.185 11.969 1 95.31 97 GLY A C 1
ATOM 789 O O . GLY A 1 97 ? 9.969 -0.263 11.273 1 95.31 97 GLY A O 1
ATOM 790 N N . ARG A 1 98 ? 10.93 -0.121 13.258 1 96.12 98 ARG A N 1
ATOM 791 C CA . ARG A 1 98 ? 9.664 -0.076 13.977 1 96.12 98 ARG A CA 1
ATOM 792 C C . ARG A 1 98 ? 8.867 1.164 13.602 1 96.12 98 ARG A C 1
ATOM 794 O O . ARG A 1 98 ? 7.664 1.074 13.328 1 96.12 98 ARG A O 1
ATOM 801 N N . TRP A 1 99 ? 9.531 2.283 13.547 1 97.81 99 TRP A N 1
ATOM 802 C CA . TRP A 1 99 ? 8.852 3.535 13.227 1 97.81 99 TRP A CA 1
ATOM 803 C C . TRP A 1 99 ? 8.336 3.525 11.789 1 97.81 99 TRP A C 1
ATOM 805 O O . TRP A 1 99 ? 7.16 3.809 11.547 1 97.81 99 TRP A O 1
ATOM 815 N N . LEU A 1 100 ? 9.227 3.188 10.859 1 97 100 LEU A N 1
ATOM 816 C CA . LEU A 1 100 ? 8.836 3.246 9.453 1 97 100 LEU A CA 1
ATOM 817 C C . LEU A 1 100 ? 7.746 2.221 9.148 1 97 100 LEU A C 1
ATOM 819 O O . LEU A 1 100 ? 6.859 2.475 8.336 1 97 100 LEU A O 1
ATOM 823 N N . GLY A 1 101 ? 7.789 1.102 9.812 1 96.5 101 GLY A N 1
ATOM 824 C CA . GLY A 1 101 ? 6.711 0.132 9.703 1 96.5 101 GLY A CA 1
ATOM 825 C C . GLY A 1 101 ? 5.395 0.636 10.258 1 96.5 101 GLY A C 1
ATOM 826 O O . GLY A 1 101 ? 4.348 0.489 9.625 1 96.5 101 GLY A O 1
ATOM 827 N N . ARG A 1 102 ? 5.457 1.212 11.445 1 97.44 102 ARG A N 1
ATOM 828 C CA . ARG A 1 102 ? 4.25 1.729 12.078 1 97.44 102 ARG A CA 1
ATOM 829 C C . ARG A 1 102 ? 3.646 2.867 11.266 1 97.44 102 ARG A C 1
ATOM 831 O O . ARG A 1 102 ? 2.436 2.896 11.031 1 97.44 102 ARG A O 1
ATOM 838 N N . TRP A 1 103 ? 4.488 3.785 10.867 1 97.94 103 TRP A N 1
ATOM 839 C CA . TRP A 1 103 ? 4.055 4.891 10.023 1 97.94 103 TRP A CA 1
ATOM 840 C C . TRP A 1 103 ? 3.361 4.379 8.766 1 97.94 103 TRP A C 1
ATOM 842 O O . TRP A 1 103 ? 2.27 4.832 8.414 1 97.94 103 TRP A O 1
ATOM 852 N N . THR A 1 104 ? 3.938 3.391 8.094 1 97.25 104 THR A N 1
ATOM 853 C CA . THR A 1 104 ? 3.377 2.803 6.883 1 97.25 104 THR A CA 1
ATOM 854 C C . THR A 1 104 ? 2.01 2.188 7.164 1 97.25 104 THR A C 1
ATOM 856 O O . THR A 1 104 ? 1.063 2.391 6.398 1 97.25 104 THR A O 1
ATOM 859 N N . ALA A 1 105 ? 1.916 1.493 8.234 1 97.06 105 ALA A N 1
ATOM 860 C CA . ALA A 1 105 ? 0.659 0.839 8.586 1 97.06 105 ALA A CA 1
ATOM 861 C C . ALA A 1 105 ? -0.44 1.866 8.844 1 97.06 105 ALA A C 1
ATOM 863 O O . ALA A 1 105 ? -1.573 1.699 8.391 1 97.06 105 ALA A O 1
ATOM 864 N N . GLU A 1 106 ? -0.138 2.912 9.562 1 98.06 106 GLU A N 1
ATOM 865 C CA . GLU A 1 106 ? -1.121 3.934 9.914 1 98.06 106 GLU A CA 1
ATOM 866 C C . GLU A 1 106 ? -1.562 4.719 8.68 1 98.06 106 GLU A C 1
ATOM 868 O O . GLU A 1 106 ? -2.746 5.027 8.531 1 98.06 106 GLU A O 1
ATOM 873 N N . GLU A 1 107 ? -0.604 5.02 7.824 1 97.94 107 GLU A N 1
ATOM 874 C CA . GLU A 1 107 ? -0.949 5.715 6.586 1 97.94 107 GLU A CA 1
ATOM 875 C C . GLU A 1 107 ? -1.853 4.855 5.707 1 97.94 107 GLU A C 1
ATOM 877 O O . GLU A 1 107 ? -2.773 5.371 5.066 1 97.94 107 GLU A O 1
ATOM 882 N N . HIS A 1 108 ? -1.589 3.617 5.676 1 97.44 108 HIS A N 1
ATOM 883 C CA . HIS A 1 108 ? -2.414 2.699 4.898 1 97.44 108 HIS A CA 1
ATOM 884 C C . HIS A 1 108 ? -3.846 2.668 5.426 1 97.44 108 HIS A C 1
ATOM 886 O O . HIS A 1 108 ? -4.793 2.541 4.645 1 97.44 108 HIS A O 1
ATOM 892 N N . LEU A 1 109 ? -3.996 2.734 6.707 1 98.38 109 LEU A N 1
ATOM 893 C CA . LEU A 1 109 ? -5.316 2.746 7.332 1 98.38 109 LEU A CA 1
ATOM 894 C C . LEU A 1 109 ? -6.156 3.906 6.805 1 98.38 109 LEU A C 1
ATOM 896 O O . LEU A 1 109 ? -7.367 3.768 6.617 1 98.38 109 LEU A O 1
ATOM 900 N N . HIS A 1 110 ? -5.57 5.035 6.539 1 98.81 110 HIS A N 1
ATOM 901 C CA . HIS A 1 110 ? -6.281 6.191 6.004 1 98.81 110 HIS A CA 1
ATOM 902 C C . HIS A 1 110 ? -6.922 5.871 4.656 1 98.81 110 HIS A C 1
ATOM 904 O O . HIS A 1 110 ? -8.086 6.195 4.426 1 98.81 110 HIS A O 1
ATOM 910 N N . ALA A 1 111 ? -6.145 5.215 3.801 1 98.31 111 ALA A N 1
ATOM 911 C CA . ALA A 1 111 ? -6.648 4.859 2.479 1 98.31 111 ALA A CA 1
ATOM 912 C C . ALA A 1 111 ? -7.793 3.85 2.58 1 98.31 111 ALA A C 1
ATOM 914 O O . ALA A 1 111 ? -8.789 3.957 1.864 1 98.31 111 ALA A O 1
ATOM 915 N N . ILE A 1 112 ? -7.637 2.877 3.482 1 98.62 112 ILE A N 1
ATOM 916 C CA . ILE A 1 112 ? -8.664 1.862 3.688 1 98.62 112 ILE A CA 1
ATOM 917 C C . ILE A 1 112 ? -9.977 2.531 4.094 1 98.62 112 ILE A C 1
ATOM 919 O O . ILE A 1 112 ? -11.016 2.305 3.469 1 98.62 112 ILE A O 1
ATOM 923 N N . ALA A 1 113 ? -9.914 3.391 5.105 1 98.81 113 ALA A N 1
ATOM 924 C CA . ALA A 1 113 ? -11.102 4.016 5.668 1 98.81 113 ALA A CA 1
ATOM 925 C C . ALA A 1 113 ? -11.781 4.93 4.648 1 98.81 113 ALA A C 1
ATOM 927 O O . ALA A 1 113 ? -12.992 4.863 4.453 1 98.81 113 ALA A O 1
ATOM 928 N N . LEU A 1 114 ? -10.953 5.734 4.004 1 98.88 114 LEU A N 1
ATOM 929 C CA . LEU A 1 114 ? -11.477 6.699 3.0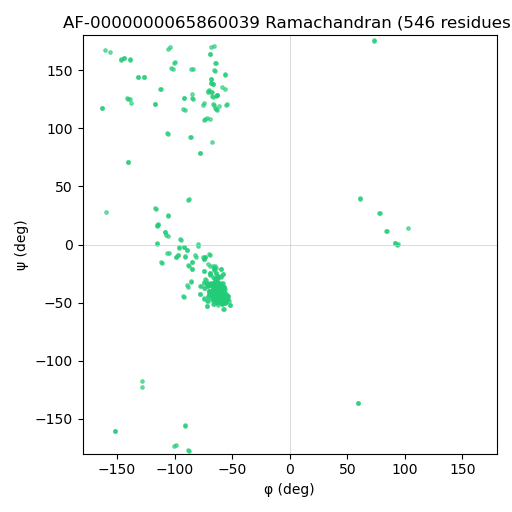45 1 98.88 114 LEU A CA 1
ATOM 930 C C . LEU A 1 114 ? -12.125 5.992 1.864 1 98.88 114 LEU A C 1
ATOM 932 O O . LEU A 1 114 ? -13.227 6.359 1.447 1 98.88 114 LEU A O 1
ATOM 936 N N . ARG A 1 115 ? -11.492 4.988 1.339 1 98.81 115 ARG A N 1
ATOM 937 C CA . ARG A 1 115 ? -12.023 4.258 0.193 1 98.81 115 ARG A CA 1
ATOM 938 C C . ARG A 1 115 ? -13.344 3.586 0.538 1 98.81 115 ARG A C 1
ATOM 940 O O . ARG A 1 115 ? -14.312 3.684 -0.22 1 98.81 115 ARG A O 1
ATOM 947 N N . GLU A 1 116 ? -13.359 2.877 1.652 1 98.75 116 GLU A N 1
ATOM 948 C CA . GLU A 1 116 ? -14.578 2.176 2.041 1 98.75 116 GLU A CA 1
ATOM 949 C C . GLU A 1 116 ? -15.742 3.148 2.219 1 98.75 116 GLU A C 1
ATOM 951 O O . GLU A 1 116 ? -16.844 2.893 1.747 1 98.75 116 GLU A O 1
ATOM 956 N N . TYR A 1 117 ? -15.516 4.301 2.879 1 98.94 117 TYR A N 1
ATOM 957 C CA . TYR A 1 117 ? -16.562 5.293 3.062 1 98.94 117 TYR A CA 1
ATOM 958 C C . TYR A 1 117 ? -17.094 5.789 1.721 1 98.94 117 TYR A C 1
ATOM 960 O O . TYR A 1 117 ? -18.297 5.805 1.485 1 98.94 117 TYR A O 1
ATOM 968 N N . LEU A 1 118 ? -16.141 6.152 0.839 1 98.88 118 LEU A N 1
ATOM 969 C CA . LEU A 1 118 ? -16.516 6.805 -0.413 1 98.88 118 LEU A CA 1
ATOM 970 C C . LEU A 1 118 ? -17.25 5.836 -1.332 1 98.88 118 LEU A C 1
ATOM 972 O O . LEU A 1 118 ? -18.172 6.23 -2.051 1 98.88 118 LEU A O 1
ATOM 976 N N . VAL A 1 119 ? -16.875 4.539 -1.319 1 98.75 119 VAL A N 1
ATOM 977 C CA . VAL A 1 119 ? -17.484 3.549 -2.199 1 98.75 119 VAL A CA 1
ATOM 978 C C . VAL A 1 119 ? -18.859 3.137 -1.646 1 98.75 119 VAL A C 1
ATOM 980 O O . VAL A 1 119 ? -19.844 3.09 -2.383 1 98.75 119 VAL A O 1
ATOM 983 N N . VAL A 1 120 ? -18.922 2.93 -0.333 1 98.81 120 VAL A N 1
ATOM 984 C CA . VAL A 1 120 ? -20.172 2.496 0.298 1 98.81 120 VAL A CA 1
ATOM 985 C C . VAL A 1 120 ? -21.234 3.578 0.139 1 98.81 120 VAL A C 1
ATOM 987 O O . VAL A 1 120 ? -22.391 3.281 -0.173 1 98.81 120 VAL A O 1
ATOM 990 N N . THR A 1 121 ? -20.828 4.828 0.302 1 98.81 121 THR A N 1
ATOM 991 C CA . THR A 1 121 ? -21.781 5.93 0.274 1 98.81 121 THR A CA 1
ATOM 992 C C . THR A 1 121 ? -21.969 6.449 -1.149 1 98.81 121 THR A C 1
ATOM 994 O O . THR A 1 121 ? -22.781 7.355 -1.385 1 98.81 121 THR A O 1
ATOM 997 N N . ARG A 1 122 ? -21.203 5.93 -2.117 1 98.56 122 ARG A N 1
ATOM 998 C CA . ARG A 1 122 ? -21.297 6.25 -3.537 1 98.56 122 ARG A CA 1
ATOM 999 C C . ARG A 1 122 ? -21.031 7.734 -3.781 1 98.56 122 ARG A C 1
ATOM 1001 O O . ARG A 1 122 ? -21.734 8.367 -4.57 1 98.56 122 ARG A O 1
ATOM 1008 N N . GLU A 1 123 ? -20.078 8.266 -3.059 1 98.75 123 GLU A N 1
ATOM 1009 C CA . GLU A 1 123 ? -19.781 9.695 -3.15 1 98.75 123 GLU A CA 1
ATOM 1010 C C . GLU A 1 123 ? -18.828 9.984 -4.305 1 98.75 123 GLU A C 1
ATOM 1012 O O . GLU A 1 123 ? -18.672 11.141 -4.715 1 98.75 123 GLU A O 1
ATOM 1017 N N . VAL A 1 124 ? -18.203 8.891 -4.801 1 98.12 124 VAL A N 1
ATOM 1018 C CA . VAL A 1 124 ? -17.266 9.078 -5.902 1 98.12 124 VAL A CA 1
ATOM 1019 C C . VAL A 1 124 ? -17.438 7.957 -6.926 1 98.12 124 VAL A C 1
ATOM 1021 O O . VAL A 1 124 ? -18.031 6.918 -6.621 1 98.12 124 VAL A O 1
ATOM 1024 N N . ASP A 1 125 ? -17 8.203 -8.164 1 98.31 125 ASP A N 1
ATOM 1025 C CA . ASP A 1 125 ? -16.953 7.172 -9.195 1 98.31 125 ASP A CA 1
ATOM 1026 C C . ASP A 1 125 ? -15.844 6.16 -8.906 1 98.31 125 ASP A C 1
ATOM 1028 O O . ASP A 1 125 ? -14.656 6.469 -9.07 1 98.31 125 ASP A O 1
ATOM 1032 N N . PRO A 1 126 ? -16.25 4.934 -8.516 1 98.25 126 PRO A N 1
ATOM 1033 C CA . PRO A 1 126 ? -15.188 3.994 -8.133 1 98.25 126 PRO A CA 1
ATOM 1034 C C . PRO A 1 126 ? -14.305 3.588 -9.305 1 98.25 126 PRO A C 1
ATOM 1036 O O . PRO A 1 126 ? -13.125 3.283 -9.117 1 98.25 126 PRO A O 1
ATOM 1039 N N . VAL A 1 127 ? -14.82 3.604 -10.516 1 98.38 127 VAL A N 1
ATOM 1040 C CA . VAL A 1 127 ? -14.055 3.242 -11.703 1 98.38 127 VAL A CA 1
ATOM 1041 C C . VAL A 1 127 ? -13.047 4.344 -12.016 1 98.38 127 VAL A C 1
ATOM 1043 O O . VAL A 1 127 ? -11.859 4.07 -12.203 1 98.38 127 VAL A O 1
ATOM 1046 N N . ALA A 1 128 ? -13.508 5.598 -12.031 1 98 128 ALA A N 1
ATOM 1047 C CA . ALA A 1 128 ? -12.617 6.727 -12.32 1 98 128 ALA A CA 1
ATOM 1048 C C . ALA A 1 128 ? -11.523 6.852 -11.266 1 98 128 ALA A C 1
ATOM 1050 O O . ALA A 1 128 ? -10.367 7.125 -11.586 1 98 128 ALA A O 1
ATOM 1051 N N . ASN A 1 129 ? -11.961 6.688 -10.055 1 97.62 129 ASN A N 1
ATOM 1052 C CA . ASN A 1 129 ? -10.984 6.773 -8.969 1 97.62 129 ASN A CA 1
ATOM 1053 C C . ASN A 1 129 ? -9.922 5.684 -9.094 1 97.62 129 ASN A C 1
ATOM 1055 O O . ASN A 1 129 ? -8.742 5.934 -8.836 1 97.62 129 ASN A O 1
ATOM 1059 N N . GLU A 1 130 ? -10.312 4.477 -9.461 1 97.81 130 GLU A N 1
ATOM 1060 C CA . GLU A 1 130 ? -9.367 3.381 -9.656 1 97.81 130 GLU A CA 1
ATOM 1061 C C . GLU A 1 130 ? -8.406 3.678 -10.797 1 97.81 130 GLU A C 1
ATOM 1063 O O . GLU A 1 130 ? -7.207 3.406 -10.695 1 97.81 130 GLU A O 1
ATOM 1068 N N . ASP A 1 131 ? -8.906 4.242 -11.828 1 97.69 131 ASP A N 1
ATOM 1069 C CA . ASP A 1 131 ? -8.062 4.617 -12.961 1 97.69 131 ASP A CA 1
ATOM 1070 C C . ASP A 1 131 ? -6.984 5.605 -12.531 1 97.69 131 ASP A C 1
ATOM 1072 O O . ASP A 1 131 ? -5.816 5.457 -12.898 1 97.69 131 ASP A O 1
ATOM 1076 N N . VAL A 1 132 ? -7.355 6.57 -11.758 1 97.88 132 VAL A N 1
ATOM 1077 C CA . VAL A 1 132 ? -6.41 7.586 -11.305 1 97.88 132 VAL A CA 1
ATOM 1078 C C . VAL A 1 132 ? -5.414 6.965 -10.328 1 97.88 132 VAL A C 1
ATOM 1080 O O . VAL A 1 132 ? -4.223 7.285 -10.359 1 97.88 132 VAL A O 1
ATOM 1083 N N . ARG A 1 133 ? -5.914 6.098 -9.445 1 97.12 133 ARG A N 1
ATOM 1084 C CA . ARG A 1 133 ? -5.023 5.406 -8.516 1 97.12 133 ARG A CA 1
ATOM 1085 C C . ARG A 1 133 ? -3.932 4.648 -9.266 1 97.12 133 ARG A C 1
ATOM 1087 O O . ARG A 1 133 ? -2.746 4.785 -8.953 1 97.12 133 ARG A O 1
ATOM 1094 N N . VAL A 1 134 ? -4.305 3.867 -10.305 1 96.44 134 VAL A N 1
ATOM 1095 C CA . VAL A 1 134 ? -3.363 3.066 -11.078 1 96.44 134 VAL A CA 1
ATOM 1096 C C . VAL A 1 134 ? -2.361 3.98 -11.781 1 96.44 134 VAL A C 1
ATOM 1098 O O . VAL A 1 134 ? -1.152 3.74 -11.727 1 96.44 134 VAL A O 1
ATOM 1101 N N . GLN A 1 135 ? -2.879 5.055 -12.352 1 96 135 GLN A N 1
ATOM 1102 C CA . GLN A 1 135 ? -2.012 6.004 -13.039 1 96 135 GLN A CA 1
ATOM 1103 C C . GLN A 1 135 ? -0.991 6.613 -12.086 1 96 135 GLN A C 1
ATOM 1105 O O . GLN A 1 135 ? 0.189 6.734 -12.43 1 96 135 GLN A O 1
ATOM 1110 N N . HIS A 1 136 ? -1.449 6.969 -10.961 1 95.25 136 HIS A N 1
ATOM 1111 C CA . HIS A 1 136 ? -0.58 7.645 -10.008 1 95.25 136 HIS A CA 1
ATOM 1112 C C . HIS A 1 136 ? 0.465 6.691 -9.438 1 95.25 136 HIS A C 1
ATOM 1114 O O . HIS A 1 136 ? 1.63 7.062 -9.273 1 95.25 136 HIS A O 1
ATOM 1120 N N . VAL A 1 137 ? 0.069 5.496 -9.164 1 92.5 137 VAL A N 1
ATOM 1121 C CA . VAL A 1 137 ? 1.001 4.492 -8.664 1 92.5 137 VAL A CA 1
ATOM 1122 C C . VAL A 1 137 ? 2.053 4.184 -9.727 1 92.5 137 VAL A C 1
ATOM 1124 O O . VAL A 1 137 ? 3.234 4.027 -9.414 1 92.5 137 VAL A O 1
ATOM 1127 N N . MET A 1 138 ? 1.689 4.152 -10.969 1 92.19 138 MET A N 1
ATOM 1128 C CA . MET A 1 138 ? 2.611 3.84 -12.062 1 92.19 138 MET A CA 1
ATOM 1129 C C . MET A 1 138 ? 3.576 4.992 -12.305 1 92.19 138 MET A C 1
ATOM 1131 O O . MET A 1 138 ? 4.707 4.777 -12.742 1 92.19 138 MET A O 1
ATOM 1135 N N . LYS A 1 139 ? 3.064 6.152 -12.102 1 89.12 139 LYS A N 1
ATOM 1136 C CA . LYS A 1 139 ? 3.965 7.297 -12.195 1 89.12 139 LYS A CA 1
ATOM 1137 C C . LYS A 1 139 ? 5.113 7.176 -11.195 1 89.12 139 LYS A C 1
ATOM 1139 O O . LYS A 1 139 ? 6.25 7.531 -11.5 1 89.12 139 LYS A O 1
ATOM 1144 N N . GLY A 1 140 ? 4.742 6.566 -10.062 1 77.5 140 GLY A N 1
ATOM 1145 C CA . GLY A 1 140 ? 5.754 6.348 -9.039 1 77.5 140 GLY A CA 1
ATOM 1146 C C . GLY A 1 140 ? 6.148 7.617 -8.312 1 77.5 140 GLY A C 1
ATOM 1147 O O . GLY A 1 140 ? 5.586 8.688 -8.562 1 77.5 140 GLY A O 1
ATOM 1148 N N . TYR A 1 141 ? 6.996 7.414 -7.336 1 79.62 141 TYR A N 1
ATOM 1149 C CA . TYR A 1 141 ? 7.574 8.508 -6.566 1 79.62 141 TYR A CA 1
ATOM 1150 C C . TYR A 1 141 ? 9.039 8.227 -6.242 1 79.62 141 TYR A C 1
ATOM 1152 O O . TYR A 1 141 ? 9.383 7.137 -5.785 1 79.62 141 TYR A O 1
ATOM 1160 N N . ARG A 1 142 ? 9.852 9.203 -6.629 1 77.62 142 ARG A N 1
ATOM 1161 C CA . ARG A 1 142 ? 11.242 9.242 -6.172 1 77.62 142 ARG A CA 1
ATOM 1162 C C . ARG A 1 142 ? 11.656 10.664 -5.809 1 77.62 142 ARG A C 1
ATOM 1164 O O . ARG A 1 142 ? 11.492 11.586 -6.605 1 77.62 142 ARG A O 1
ATOM 1171 N N . ALA A 1 143 ? 12.055 10.797 -4.609 1 73.5 143 ALA A N 1
ATOM 1172 C CA . ALA A 1 143 ? 12.656 12.078 -4.262 1 73.5 143 ALA A CA 1
ATOM 1173 C C . ALA A 1 143 ? 14.008 12.258 -4.949 1 73.5 143 ALA A C 1
ATOM 1175 O O . ALA A 1 143 ? 14.875 11.383 -4.852 1 73.5 143 ALA A O 1
ATOM 1176 N N . GLU A 1 144 ? 14.07 13.172 -5.977 1 68.19 144 GLU A N 1
ATOM 1177 C CA . GLU A 1 144 ? 15.305 13.398 -6.73 1 68.19 144 GLU A CA 1
ATOM 1178 C C . GLU A 1 144 ? 16.375 14.047 -5.855 1 68.19 144 GLU A C 1
ATOM 1180 O O . GLU A 1 144 ? 16.141 15.109 -5.273 1 68.19 144 GLU A O 1
ATOM 1185 N N . LYS A 1 145 ? 17.297 13.461 -5.062 1 81.69 145 LYS A N 1
ATOM 1186 C CA . LYS A 1 145 ? 18.562 14.016 -4.598 1 81.69 145 LYS A CA 1
ATOM 1187 C C . LYS A 1 145 ? 18.469 14.484 -3.148 1 81.69 145 LYS A C 1
ATOM 1189 O O . LYS A 1 145 ? 19.25 15.336 -2.709 1 81.69 145 LYS A O 1
ATOM 1194 N N . TYR A 1 146 ? 17.406 14.055 -2.48 1 92.31 146 TYR A N 1
ATOM 1195 C CA . TYR A 1 146 ? 17.328 14.484 -1.09 1 92.31 146 TYR A CA 1
ATOM 1196 C C . TYR A 1 146 ? 18.375 13.789 -0.238 1 92.31 146 TYR A C 1
ATOM 1198 O O . TYR A 1 146 ? 18.609 12.586 -0.389 1 92.31 146 TYR A O 1
ATOM 1206 N N . THR A 1 147 ? 19.062 14.594 0.53 1 94.69 147 THR A N 1
ATOM 1207 C CA . THR A 1 147 ? 19.828 14.008 1.623 1 94.69 147 THR A CA 1
ATOM 1208 C C . THR A 1 147 ? 18.906 13.438 2.691 1 94.69 147 THR A C 1
ATOM 1210 O O . THR A 1 147 ? 17.688 13.641 2.637 1 94.69 147 THR A O 1
ATOM 1213 N N . GLN A 1 148 ? 19.484 12.703 3.633 1 96 148 GLN A N 1
ATOM 1214 C CA . GLN A 1 148 ? 18.688 12.188 4.75 1 96 148 GLN A CA 1
ATOM 1215 C C . GLN A 1 148 ? 18.016 13.328 5.516 1 96 148 GLN A C 1
ATOM 1217 O O . GLN A 1 148 ? 16.844 13.242 5.859 1 96 148 GLN A O 1
ATOM 1222 N N . VAL A 1 149 ? 18.766 14.383 5.762 1 98 149 VAL A N 1
ATOM 1223 C CA . VAL A 1 149 ? 18.219 15.508 6.504 1 98 149 VAL A CA 1
ATOM 1224 C C . VAL A 1 149 ? 17.109 16.172 5.691 1 98 149 VAL A C 1
ATOM 1226 O O . VAL A 1 149 ? 16.047 16.5 6.227 1 98 149 VAL A O 1
ATOM 1229 N N . GLU A 1 150 ? 17.328 16.344 4.391 1 97.62 150 GLU A N 1
ATOM 1230 C CA . GLU A 1 150 ? 16.281 16.906 3.529 1 97.62 150 GLU A CA 1
ATOM 1231 C C . GLU A 1 150 ? 15.039 16.016 3.537 1 97.62 150 GLU A C 1
ATOM 1233 O O . GLU A 1 150 ? 13.914 16.531 3.514 1 97.62 150 GLU A O 1
ATOM 1238 N N . THR A 1 151 ? 15.242 14.727 3.527 1 97.25 151 THR A N 1
ATOM 1239 C CA . THR A 1 151 ? 14.125 13.797 3.564 1 97.25 151 THR A CA 1
ATOM 1240 C C . THR A 1 151 ? 13.297 13.992 4.836 1 97.25 151 THR A C 1
ATOM 1242 O O . THR A 1 151 ? 12.07 14.031 4.785 1 97.25 151 THR A O 1
ATOM 1245 N N . LEU A 1 152 ? 13.961 14.133 5.953 1 98.44 152 LEU A N 1
ATOM 1246 C CA . LEU A 1 152 ? 13.266 14.328 7.223 1 98.44 152 LEU A CA 1
ATOM 1247 C C . LEU A 1 152 ? 12.508 15.656 7.227 1 98.44 152 LEU A C 1
ATOM 1249 O O . LEU A 1 152 ? 11.367 15.719 7.684 1 98.44 152 LEU A O 1
ATOM 1253 N N . VAL A 1 153 ? 13.109 16.672 6.727 1 98.75 153 VAL A N 1
ATOM 1254 C CA . VAL A 1 153 ? 12.469 17.984 6.66 1 98.75 153 VAL A CA 1
ATOM 1255 C C . VAL A 1 153 ? 11.25 17.922 5.746 1 98.75 153 VAL A C 1
ATOM 1257 O O . VAL A 1 153 ? 10.18 18.422 6.098 1 98.75 153 VAL A O 1
ATOM 1260 N N . TYR A 1 154 ? 11.406 17.344 4.629 1 98.06 154 TYR A N 1
ATOM 1261 C CA . TYR A 1 154 ? 10.297 17.172 3.695 1 98.06 154 TYR A CA 1
ATOM 1262 C C . TYR A 1 154 ? 9.125 16.453 4.359 1 98.06 154 TYR A C 1
ATOM 1264 O O . TYR A 1 154 ? 7.977 16.891 4.23 1 98.06 154 TYR A O 1
ATOM 1272 N N . MET A 1 155 ? 9.445 15.391 5.09 1 98.31 155 MET A N 1
ATOM 1273 C CA . MET A 1 155 ? 8.383 14.609 5.719 1 98.31 155 MET A CA 1
ATOM 1274 C C . MET A 1 155 ? 7.676 15.422 6.797 1 98.31 155 MET A C 1
ATOM 1276 O O . MET A 1 155 ? 6.461 15.297 6.973 1 98.31 155 MET A O 1
ATOM 1280 N N . ALA A 1 156 ? 8.414 16.203 7.543 1 98.81 156 ALA A N 1
ATOM 1281 C CA . ALA A 1 156 ? 7.785 17.078 8.539 1 98.81 156 ALA A CA 1
ATOM 1282 C C . ALA A 1 156 ? 6.797 18.031 7.883 1 98.81 156 ALA A C 1
ATOM 1284 O O . ALA A 1 156 ? 5.66 18.172 8.344 1 98.81 156 ALA A O 1
ATOM 1285 N N . PHE A 1 157 ? 7.203 18.656 6.754 1 98.81 157 PHE A N 1
ATOM 1286 C CA . PHE A 1 157 ? 6.324 19.562 6.02 1 98.81 157 PHE A CA 1
ATOM 1287 C C . PHE A 1 157 ? 5.152 18.797 5.41 1 98.81 157 PHE A C 1
ATOM 1289 O O . PHE A 1 157 ? 4.008 19.266 5.473 1 98.81 157 PHE A O 1
ATOM 1296 N N . TYR A 1 158 ? 5.414 17.688 4.855 1 98 158 TYR A N 1
ATOM 1297 C CA . TYR A 1 158 ? 4.41 16.875 4.172 1 98 158 TYR A CA 1
ATOM 1298 C C . TYR A 1 158 ? 3.301 16.453 5.129 1 98 158 TYR A C 1
ATOM 1300 O O . TYR A 1 158 ? 2.115 16.578 4.809 1 98 158 TYR A O 1
ATOM 1308 N N . GLU A 1 159 ? 3.697 15.938 6.309 1 98.69 159 GLU A N 1
ATOM 1309 C CA . GLU A 1 159 ? 2.717 15.539 7.316 1 98.69 159 GLU A CA 1
ATOM 1310 C C . GLU A 1 159 ? 1.919 16.75 7.809 1 98.69 159 GLU A C 1
ATOM 1312 O O . GLU A 1 159 ? 0.72 16.641 8.078 1 98.69 159 GLU A O 1
ATOM 1317 N N . ARG A 1 160 ? 2.566 17.859 7.934 1 98.75 160 ARG A N 1
ATOM 1318 C CA . ARG A 1 160 ? 1.839 19.062 8.328 1 98.75 160 ARG A CA 1
ATOM 1319 C C . ARG A 1 160 ? 0.823 19.453 7.262 1 98.75 160 ARG A C 1
ATOM 1321 O O . ARG A 1 160 ? -0.282 19.891 7.582 1 98.75 160 ARG A O 1
ATOM 1328 N N . CYS A 1 161 ? 1.199 19.359 6.004 1 98.75 161 CYS A N 1
ATOM 1329 C CA . CYS A 1 161 ? 0.233 19.594 4.938 1 98.75 161 CYS A CA 1
ATOM 1330 C C . CYS A 1 161 ? -1.004 18.719 5.121 1 98.75 161 CYS A C 1
ATOM 1332 O O . CYS A 1 161 ? -2.131 19.203 5.031 1 98.75 161 CYS A O 1
ATOM 1334 N N . GLY A 1 162 ? -0.744 17.422 5.395 1 98.69 162 GLY A N 1
ATOM 1335 C CA . GLY A 1 162 ? -1.862 16.531 5.629 1 98.69 162 GLY A CA 1
ATOM 1336 C C . GLY A 1 162 ? -2.736 16.953 6.793 1 98.69 162 GLY A C 1
ATOM 1337 O O . GLY A 1 162 ? -3.965 16.922 6.699 1 98.69 162 GLY A O 1
ATOM 1338 N N . ALA A 1 163 ? -2.098 17.359 7.883 1 98.75 163 ALA A N 1
ATOM 1339 C CA . ALA A 1 163 ? -2.822 17.766 9.086 1 98.75 163 ALA A CA 1
ATOM 1340 C C . ALA A 1 163 ? -3.703 18.984 8.797 1 98.75 163 ALA A C 1
ATOM 1342 O O . ALA A 1 163 ? -4.887 19 9.141 1 98.75 163 ALA A O 1
ATOM 1343 N N . VAL A 1 164 ? -3.145 19.969 8.148 1 98.81 164 VAL A N 1
ATOM 1344 C CA . VAL A 1 164 ? -3.865 21.203 7.863 1 98.81 164 VAL A CA 1
ATOM 1345 C C . VAL A 1 164 ? -4.977 20.938 6.852 1 98.81 164 VAL A C 1
ATOM 1347 O O . VAL A 1 164 ? -6.109 21.391 7.023 1 98.81 164 VAL A O 1
ATOM 1350 N N . PHE A 1 165 ? -4.672 20.203 5.793 1 98.88 165 PHE A N 1
ATOM 1351 C CA . PHE A 1 165 ? -5.648 19.797 4.781 1 98.88 165 PHE A CA 1
ATOM 1352 C C . PHE A 1 165 ? -6.855 19.141 5.426 1 98.88 165 PHE A C 1
ATOM 1354 O O . PHE A 1 165 ? -7.996 19.547 5.207 1 98.88 165 PHE A O 1
ATOM 1361 N N . CYS A 1 166 ? -6.609 18.156 6.254 1 98.88 166 CYS A N 1
ATOM 1362 C CA . CYS A 1 166 ? -7.676 17.359 6.855 1 98.88 166 CYS A CA 1
ATOM 1363 C C . CYS A 1 166 ? -8.461 18.172 7.871 1 98.88 166 CYS A C 1
ATOM 1365 O O . CYS A 1 166 ? -9.68 18.062 7.957 1 98.88 166 CYS A O 1
ATOM 1367 N N . ARG A 1 167 ? -7.746 18.984 8.656 1 98.75 167 ARG A N 1
ATOM 1368 C CA . ARG A 1 167 ? -8.438 19.844 9.609 1 98.75 167 ARG A CA 1
ATOM 1369 C C . ARG A 1 167 ? -9.391 20.797 8.906 1 98.75 167 ARG A C 1
ATOM 1371 O O . ARG A 1 167 ? -10.555 20.922 9.297 1 98.75 167 ARG A O 1
ATOM 1378 N N . ASN A 1 168 ? -8.883 21.469 7.887 1 98.81 168 ASN A N 1
ATOM 1379 C CA . ASN A 1 168 ? -9.711 22.406 7.133 1 98.81 168 ASN A CA 1
ATOM 1380 C C . ASN A 1 168 ? -10.875 21.688 6.453 1 98.81 168 ASN A C 1
ATOM 1382 O O . ASN A 1 168 ? -11.992 22.219 6.414 1 98.81 168 ASN A O 1
ATOM 1386 N N . LEU A 1 169 ? -10.617 20.516 5.906 1 98.88 169 LEU A N 1
ATOM 1387 C CA . LEU A 1 169 ? -11.664 19.719 5.266 1 98.88 169 LEU A CA 1
ATOM 1388 C C . LEU A 1 169 ? -12.727 19.312 6.273 1 98.88 169 LEU A C 1
ATOM 1390 O O . LEU A 1 169 ? -13.922 19.516 6.043 1 98.88 169 LEU A O 1
ATOM 1394 N N . ALA A 1 170 ? -12.32 18.797 7.398 1 98.69 170 ALA A N 1
ATOM 1395 C CA . ALA A 1 170 ? -13.266 18.359 8.422 1 98.69 170 ALA A CA 1
ATOM 1396 C C . ALA A 1 170 ? -14.172 19.516 8.852 1 98.69 170 ALA A C 1
ATOM 1398 O O . ALA A 1 170 ? -15.367 19.328 9.062 1 98.69 170 ALA A O 1
ATOM 1399 N N . ALA A 1 171 ? -13.609 20.688 8.93 1 98.31 171 ALA A N 1
ATOM 1400 C CA . ALA A 1 171 ? -14.336 21.875 9.391 1 98.31 171 ALA A CA 1
ATOM 1401 C C . ALA A 1 171 ? -15.445 22.25 8.414 1 98.31 171 ALA A C 1
ATOM 1403 O O . ALA A 1 171 ? -16.391 22.938 8.781 1 98.31 171 ALA A O 1
ATOM 1404 N N . GLN A 1 172 ? -15.375 21.797 7.199 1 98.38 172 GLN A N 1
ATOM 1405 C CA . GLN A 1 172 ? -16.344 22.188 6.172 1 98.38 172 GLN A CA 1
ATOM 1406 C C . GLN A 1 172 ? -17.328 21.062 5.887 1 98.38 172 GLN A C 1
ATOM 1408 O O . GLN A 1 172 ? -18.266 21.234 5.113 1 98.38 172 GLN A O 1
ATOM 1413 N N . ILE A 1 173 ? -17.094 19.906 6.445 1 98.69 173 ILE A N 1
ATOM 1414 C CA . ILE A 1 173 ? -17.969 18.766 6.215 1 98.69 173 ILE A CA 1
ATOM 1415 C C . ILE A 1 173 ? -19.172 18.828 7.168 1 98.69 173 ILE A C 1
ATOM 1417 O O . ILE A 1 173 ? -18.984 18.891 8.391 1 98.69 173 ILE A O 1
ATOM 1421 N N . GLU A 1 174 ? -20.344 18.781 6.66 1 98.31 174 GLU A N 1
ATOM 1422 C CA . GLU A 1 174 ? -21.562 18.766 7.465 1 98.31 174 GLU A CA 1
ATOM 1423 C C . GLU A 1 174 ? -21.953 17.328 7.84 1 98.31 174 GLU A C 1
ATOM 1425 O O . GLU A 1 174 ? -22.5 17.094 8.914 1 98.31 174 GLU A O 1
ATOM 1430 N N . GLU A 1 175 ? -21.75 16.391 6.98 1 98.31 175 GLU A N 1
ATOM 1431 C CA . GLU A 1 175 ? -22.062 14.992 7.238 1 98.31 175 GLU A CA 1
ATOM 1432 C C . GLU A 1 175 ? -21.219 14.43 8.375 1 98.31 175 GLU A C 1
ATOM 1434 O O . GLU A 1 175 ? -20 14.398 8.289 1 98.31 175 GLU A O 1
ATOM 1439 N N . PRO A 1 176 ? -21.797 14.031 9.438 1 98 176 PRO A N 1
ATOM 1440 C CA . PRO A 1 176 ? -21.047 13.836 10.688 1 98 176 PRO A CA 1
ATOM 1441 C C . PRO A 1 176 ? -20.125 12.625 10.641 1 98 176 PRO A C 1
ATOM 1443 O O . PRO A 1 176 ? -19.062 12.641 11.273 1 98 176 PRO A O 1
ATOM 1446 N N . ILE A 1 177 ? -20.484 11.578 9.938 1 98.62 177 ILE A N 1
ATOM 1447 C CA . ILE A 1 177 ? -19.641 10.391 9.906 1 98.62 177 ILE A CA 1
ATOM 1448 C C . ILE A 1 177 ? -18.328 10.711 9.188 1 98.62 177 ILE A C 1
ATOM 1450 O O . ILE A 1 177 ? -17.25 10.422 9.703 1 98.62 177 ILE A O 1
ATOM 1454 N N . LEU A 1 178 ? -18.438 11.336 8.023 1 98.88 178 LEU A N 1
ATOM 1455 C CA . LEU A 1 178 ? -17.25 11.703 7.266 1 98.88 178 LEU A CA 1
ATOM 1456 C C . LEU A 1 178 ? -16.406 12.727 8.031 1 98.88 178 LEU A C 1
ATOM 1458 O O . LEU A 1 178 ? -15.18 12.641 8.047 1 98.88 178 LEU A O 1
ATOM 1462 N N . ALA A 1 179 ? -17.078 13.711 8.648 1 98.75 179 ALA A N 1
ATOM 1463 C CA . ALA A 1 179 ? -16.359 14.695 9.445 1 98.75 179 ALA A CA 1
ATOM 1464 C C . ALA A 1 179 ? -15.531 14.016 10.539 1 98.75 179 ALA A C 1
ATOM 1466 O O . ALA A 1 179 ? -14.367 14.375 10.758 1 98.75 179 ALA A O 1
ATOM 1467 N N . GLY A 1 180 ? -16.156 13.055 11.195 1 98.69 180 GLY A N 1
ATOM 1468 C CA . GLY A 1 180 ? -15.453 12.305 12.227 1 98.69 180 GLY A CA 1
ATOM 1469 C C . GLY A 1 180 ? -14.273 11.516 11.688 1 98.69 180 GLY A C 1
ATOM 1470 O O . GLY A 1 180 ? -13.203 11.5 12.297 1 98.69 180 GLY A O 1
ATOM 1471 N N . LEU A 1 181 ? -14.453 10.844 10.547 1 98.88 181 LEU A N 1
ATOM 1472 C CA . LEU A 1 181 ? -13.383 10.078 9.914 1 98.88 181 LEU A CA 1
ATOM 1473 C C . LEU A 1 181 ? -12.195 10.977 9.57 1 98.88 181 LEU A C 1
ATOM 1475 O O . LEU A 1 181 ? -11.055 10.648 9.891 1 98.88 181 LEU A O 1
ATOM 1479 N N . ILE A 1 182 ? -12.453 12.109 8.938 1 98.94 182 ILE A N 1
ATOM 1480 C CA . ILE A 1 182 ? -11.398 13.023 8.508 1 98.94 182 ILE A CA 1
ATOM 1481 C C . ILE A 1 182 ? -10.703 13.625 9.734 1 98.94 182 ILE A C 1
ATOM 1483 O O . ILE A 1 182 ? -9.492 13.852 9.719 1 98.94 182 ILE A O 1
ATOM 1487 N N . ASP A 1 183 ? -11.484 13.859 10.758 1 98.5 183 ASP A N 1
ATOM 1488 C CA . ASP A 1 183 ? -10.898 14.344 12 1 98.5 183 ASP A CA 1
ATOM 1489 C C . ASP A 1 183 ? -9.914 13.32 12.57 1 98.5 183 ASP A C 1
ATOM 1491 O O . ASP A 1 183 ? -8.859 13.688 13.094 1 98.5 183 ASP A O 1
ATOM 1495 N N . ARG A 1 184 ? -10.273 12.016 12.547 1 98.31 184 ARG A N 1
ATOM 1496 C CA . ARG A 1 184 ? -9.359 10.969 12.992 1 98.31 184 ARG A CA 1
ATOM 1497 C C . ARG A 1 184 ? -8.062 10.992 12.188 1 98.31 184 ARG A C 1
ATOM 1499 O O . ARG A 1 184 ? -6.977 10.867 12.75 1 98.31 184 ARG A O 1
ATOM 1506 N N . ILE A 1 185 ? -8.195 11.133 10.883 1 98.81 185 ILE A N 1
ATOM 1507 C CA . ILE A 1 185 ? -7.023 11.164 10.008 1 98.81 185 ILE A CA 1
ATOM 1508 C C . ILE A 1 185 ? -6.176 12.398 10.328 1 98.81 185 ILE A C 1
ATOM 1510 O O . ILE A 1 185 ? -4.949 12.312 10.398 1 98.81 185 ILE A O 1
ATOM 1514 N N . ALA A 1 186 ? -6.828 13.562 10.57 1 98.75 186 ALA A N 1
ATOM 1515 C CA . ALA A 1 186 ? -6.117 14.789 10.93 1 98.75 186 ALA A CA 1
ATOM 1516 C C . ALA A 1 186 ? -5.266 14.578 12.18 1 98.75 186 ALA A C 1
ATOM 1518 O O . ALA A 1 186 ? -4.109 15.008 12.227 1 98.75 186 ALA A O 1
ATOM 1519 N N . ARG A 1 187 ? -5.836 13.953 13.148 1 98.44 187 ARG A N 1
ATOM 1520 C CA . ARG A 1 187 ? -5.117 13.695 14.391 1 98.44 187 ARG A CA 1
ATOM 1521 C C . ARG A 1 187 ? -3.9 12.812 14.148 1 98.44 187 ARG A C 1
ATOM 1523 O O . ARG A 1 187 ? -2.838 13.031 14.734 1 98.44 187 ARG A O 1
ATOM 1530 N N . ASP A 1 188 ? -4.07 11.781 13.336 1 98.69 188 ASP A N 1
ATOM 1531 C CA . ASP A 1 188 ? -2.932 10.945 12.977 1 98.69 188 ASP A CA 1
ATOM 1532 C C . ASP A 1 188 ? -1.832 11.766 12.305 1 98.69 188 ASP A C 1
ATOM 1534 O O . ASP A 1 188 ? -0.649 11.586 12.602 1 98.69 188 ASP A O 1
ATOM 1538 N N . GLU A 1 189 ? -2.242 12.617 11.359 1 98.62 189 GLU A N 1
ATOM 1539 C CA . GLU A 1 189 ? -1.268 13.43 10.641 1 98.62 189 GLU A CA 1
ATOM 1540 C C . GLU A 1 189 ? -0.471 14.312 11.594 1 98.62 189 GLU A C 1
ATOM 1542 O O . GLU A 1 189 ? 0.732 14.508 11.414 1 98.62 189 GLU A O 1
ATOM 1547 N N . VAL A 1 190 ? -1.149 14.867 12.547 1 98.69 190 VAL A N 1
ATOM 1548 C CA . VAL A 1 190 ? -0.486 15.711 13.539 1 98.69 190 VAL A CA 1
ATOM 1549 C C . VAL A 1 190 ? 0.562 14.898 14.297 1 98.69 190 VAL A C 1
ATOM 1551 O O . VAL A 1 190 ? 1.671 15.383 14.539 1 98.69 190 VAL A O 1
ATOM 1554 N N . ARG A 1 191 ? 0.205 13.734 14.703 1 98.69 191 ARG A N 1
ATOM 1555 C CA . ARG A 1 191 ? 1.131 12.859 15.422 1 98.69 191 ARG A CA 1
ATOM 1556 C C . ARG A 1 191 ? 2.32 12.484 14.547 1 98.69 191 ARG A C 1
ATOM 1558 O O . ARG A 1 191 ? 3.453 12.406 15.023 1 98.69 191 ARG A O 1
ATOM 1565 N N . HIS A 1 192 ? 2.094 12.195 13.242 1 98.81 192 HIS A N 1
ATOM 1566 C CA . HIS A 1 192 ? 3.172 11.914 12.297 1 98.81 192 HIS A CA 1
ATOM 1567 C C . HIS A 1 192 ? 4.09 13.125 12.133 1 98.81 192 HIS A C 1
ATOM 1569 O O . HIS A 1 192 ? 5.316 12.984 12.156 1 98.81 192 HIS A O 1
ATOM 1575 N N . GLU A 1 193 ? 3.488 14.273 11.984 1 98.75 193 GLU A N 1
ATOM 1576 C CA . GLU A 1 193 ? 4.27 15.508 11.891 1 98.75 193 GLU A CA 1
ATOM 1577 C C . GLU A 1 193 ? 5.18 15.68 13.102 1 98.75 193 GLU A C 1
ATOM 1579 O O . GLU A 1 193 ? 6.359 16.016 12.961 1 98.75 193 GLU A O 1
ATOM 1584 N N . GLU A 1 194 ? 4.559 15.539 14.266 1 98.69 194 GLU A N 1
ATOM 1585 C CA . GLU A 1 194 ? 5.328 15.719 15.5 1 98.69 194 GLU A CA 1
ATOM 1586 C C . GLU A 1 194 ? 6.562 14.82 15.508 1 98.69 194 GLU A C 1
ATOM 1588 O O . GLU A 1 194 ? 7.648 15.258 15.891 1 98.69 194 GLU A O 1
ATOM 1593 N N . PHE A 1 195 ? 6.434 13.602 15.125 1 98.88 195 PHE A N 1
ATOM 1594 C CA . PHE A 1 195 ? 7.543 12.656 15.078 1 98.88 195 PHE A CA 1
ATOM 1595 C C . PHE A 1 195 ? 8.656 13.172 14.18 1 98.88 195 PHE A C 1
ATOM 1597 O O . PHE A 1 195 ? 9.797 13.312 14.617 1 98.88 195 PHE A O 1
ATOM 1604 N N . PHE A 1 196 ? 8.375 13.492 12.969 1 98.88 196 PHE A N 1
ATOM 1605 C CA . PHE A 1 196 ? 9.375 13.938 12.016 1 98.88 196 PHE A CA 1
ATOM 1606 C C . PHE A 1 196 ? 9.961 15.289 12.43 1 98.88 196 PHE A C 1
ATOM 1608 O O . PHE A 1 196 ? 11.156 15.531 12.266 1 98.88 196 PHE A O 1
ATOM 1615 N N . ALA A 1 197 ? 9.102 16.172 12.93 1 98.88 197 ALA A N 1
ATOM 1616 C CA . ALA A 1 197 ? 9.57 17.484 13.375 1 98.88 197 ALA A CA 1
ATOM 1617 C C . ALA A 1 197 ? 10.586 17.344 14.508 1 98.88 197 ALA A C 1
ATOM 1619 O O . ALA A 1 197 ? 11.555 18.094 14.57 1 98.88 197 ALA A O 1
ATOM 1620 N N . ASN A 1 198 ? 10.336 16.422 15.406 1 98.88 198 ASN A N 1
ATOM 1621 C CA . ASN A 1 198 ? 11.273 16.172 16.5 1 98.88 198 ASN A CA 1
ATOM 1622 C C . ASN A 1 198 ? 12.617 15.664 15.977 1 98.88 198 ASN A C 1
ATOM 1624 O O . ASN A 1 198 ? 13.672 16 16.516 1 98.88 198 ASN A O 1
ATOM 1628 N N . LEU A 1 199 ? 12.625 14.82 14.953 1 98.88 199 LEU A N 1
ATOM 1629 C CA . LEU A 1 199 ? 13.867 14.375 14.336 1 98.88 199 LEU A CA 1
ATOM 1630 C C . LEU A 1 199 ? 14.633 15.555 13.75 1 98.88 199 LEU A C 1
ATOM 1632 O O . LEU A 1 199 ? 15.852 15.656 13.922 1 98.88 199 LEU A O 1
ATOM 1636 N N . VAL A 1 200 ? 13.922 16.422 13.109 1 98.88 200 VAL A N 1
ATOM 1637 C CA . VAL A 1 200 ? 14.547 17.609 12.531 1 98.88 200 VAL A CA 1
ATOM 1638 C C . VAL A 1 200 ? 15.102 18.484 13.641 1 98.88 200 VAL A C 1
ATOM 1640 O O . VAL A 1 200 ? 16.188 19.047 13.508 1 98.88 200 VAL A O 1
ATOM 1643 N N . THR A 1 201 ? 14.352 18.625 14.703 1 98.88 201 THR A N 1
ATOM 1644 C CA . THR A 1 201 ? 14.828 19.391 15.852 1 98.88 201 THR A CA 1
ATOM 1645 C C . THR A 1 201 ? 16.172 18.875 16.328 1 98.88 201 THR A C 1
ATOM 1647 O O . THR A 1 201 ? 17.094 19.641 16.609 1 98.88 201 THR A O 1
ATOM 1650 N N . HIS A 1 202 ? 16.297 17.578 16.469 1 98.88 202 HIS A N 1
ATOM 1651 C CA . HIS A 1 202 ? 17.578 17 16.875 1 98.88 202 HIS A CA 1
ATOM 1652 C C . HIS A 1 202 ? 18.656 17.297 15.844 1 98.88 202 HIS A C 1
ATOM 1654 O O . HIS A 1 202 ? 19.812 17.562 16.203 1 98.88 202 HIS A O 1
ATOM 1660 N N . CYS A 1 203 ? 18.328 17.234 14.547 1 98.75 203 CYS A N 1
ATOM 1661 C CA . CYS A 1 203 ? 19.297 17.531 13.492 1 98.75 203 CYS A CA 1
ATOM 1662 C C . CYS A 1 203 ? 19.781 18.969 13.602 1 98.75 203 CYS A C 1
ATOM 1664 O O . CYS A 1 203 ? 20.938 19.266 13.281 1 98.75 203 CYS A O 1
ATOM 1666 N N . LEU A 1 204 ? 18.906 19.891 14.047 1 98.69 204 LEU A N 1
ATOM 1667 C CA . LEU A 1 204 ? 19.297 21.281 14.234 1 98.69 204 LEU A CA 1
ATOM 1668 C C . LEU A 1 204 ? 20.391 21.406 15.289 1 98.69 204 LEU A C 1
ATOM 1670 O O . LEU A 1 204 ? 21.219 22.312 15.219 1 98.69 204 LEU A O 1
ATOM 1674 N N . ASP A 1 205 ? 20.469 20.484 16.234 1 98.19 205 ASP A N 1
ATOM 1675 C CA . ASP A 1 205 ? 21.516 20.453 17.266 1 98.19 205 ASP A CA 1
ATOM 1676 C C . ASP A 1 205 ? 22.75 19.734 16.766 1 98.19 205 ASP A C 1
ATOM 1678 O O . ASP A 1 205 ? 23.875 20.109 17.094 1 98.19 205 ASP A O 1
ATOM 1682 N N . TYR A 1 206 ? 22.594 18.781 15.938 1 98.19 206 TYR A N 1
ATOM 1683 C CA . TYR A 1 206 ? 23.641 17.844 15.555 1 98.19 206 TYR A CA 1
ATOM 1684 C C . TYR A 1 206 ? 24.375 18.344 14.312 1 98.19 206 TYR A C 1
ATOM 1686 O O . TYR A 1 206 ? 25.609 18.234 14.242 1 98.19 206 TYR A O 1
ATOM 1694 N N . THR A 1 207 ? 23.688 18.797 13.312 1 98.19 207 THR A N 1
ATOM 1695 C CA . THR A 1 207 ? 24.203 19.281 12.039 1 98.19 207 THR A CA 1
ATOM 1696 C C . THR A 1 207 ? 23.422 20.5 11.57 1 98.19 207 THR A C 1
ATOM 1698 O O . THR A 1 207 ? 22.812 20.484 10.5 1 98.19 207 THR A O 1
ATOM 1701 N N . ARG A 1 208 ? 23.609 21.594 12.242 1 97.94 208 ARG A N 1
ATOM 1702 C CA . ARG A 1 208 ? 22.75 22.766 12.18 1 97.94 208 ARG A CA 1
ATOM 1703 C C . ARG A 1 208 ? 22.75 23.375 10.781 1 97.94 208 ARG A C 1
ATOM 1705 O O . ARG A 1 208 ? 21.703 23.594 10.188 1 97.94 208 ARG A O 1
ATOM 1712 N N . ASP A 1 209 ? 23.938 23.625 10.18 1 98.25 209 ASP A N 1
ATOM 1713 C CA . ASP A 1 209 ? 24.031 24.312 8.891 1 98.25 209 ASP A CA 1
ATOM 1714 C C . ASP A 1 209 ? 23.359 23.5 7.789 1 98.25 209 ASP A C 1
ATOM 1716 O O . ASP A 1 209 ? 22.625 24.047 6.969 1 98.25 209 ASP A O 1
ATOM 1720 N N . GLU A 1 210 ? 23.641 22.234 7.82 1 98.19 210 GLU A N 1
ATOM 1721 C CA . GLU A 1 210 ? 23 21.344 6.852 1 98.19 210 GLU A CA 1
ATOM 1722 C C . GLU A 1 210 ? 21.469 21.359 7.016 1 98.19 210 GLU A C 1
ATOM 1724 O O . GLU A 1 210 ? 20.734 21.359 6.027 1 98.19 210 GLU A O 1
ATOM 1729 N N . THR A 1 211 ? 21.047 21.359 8.25 1 98.81 211 THR A N 1
ATOM 1730 C CA . THR A 1 211 ? 19.609 21.297 8.531 1 98.81 211 THR A CA 1
ATOM 1731 C C . THR A 1 211 ? 18.922 22.594 8.102 1 98.81 211 THR A C 1
ATOM 1733 O O . THR A 1 211 ? 17.859 22.562 7.484 1 98.81 211 THR A O 1
ATOM 1736 N N . ILE A 1 212 ? 19.531 23.703 8.383 1 98.81 212 ILE A N 1
ATOM 1737 C CA . ILE A 1 212 ? 18.984 24.984 7.965 1 98.81 212 ILE A CA 1
ATOM 1738 C C . ILE A 1 212 ? 18.875 25.047 6.441 1 98.81 212 ILE A C 1
ATOM 1740 O O . ILE A 1 212 ? 17.859 25.453 5.895 1 98.81 212 ILE A O 1
ATOM 1744 N N . ALA A 1 213 ? 19.906 24.578 5.77 1 98.62 213 ALA A N 1
ATOM 1745 C CA . ALA A 1 213 ? 19.891 24.547 4.309 1 98.62 213 ALA A CA 1
ATOM 1746 C C . ALA A 1 213 ? 18.797 23.625 3.787 1 98.62 213 ALA A C 1
ATOM 1748 O O . ALA A 1 213 ? 18.125 23.938 2.799 1 98.62 213 ALA A O 1
ATOM 1749 N N . ALA A 1 214 ? 18.594 22.484 4.426 1 98.62 214 ALA A N 1
ATOM 1750 C CA . ALA A 1 214 ? 17.562 21.531 4.047 1 98.62 214 ALA A CA 1
ATOM 1751 C C . ALA A 1 214 ? 16.172 22.141 4.211 1 98.62 214 ALA A C 1
ATOM 1753 O O . ALA A 1 214 ? 15.305 21.984 3.348 1 98.62 214 ALA A O 1
ATOM 1754 N N . ILE A 1 215 ? 15.953 22.844 5.316 1 98.88 215 ILE A N 1
ATOM 1755 C CA . ILE A 1 215 ? 14.664 23.484 5.574 1 98.88 215 ILE A CA 1
ATOM 1756 C C . ILE A 1 215 ? 14.383 24.516 4.484 1 98.88 215 ILE A C 1
ATOM 1758 O O . ILE A 1 215 ? 13.281 24.547 3.93 1 98.88 215 ILE A O 1
ATOM 1762 N N . ALA A 1 216 ? 15.352 25.312 4.191 1 98.75 216 ALA A N 1
ATOM 1763 C CA . ALA A 1 216 ? 15.18 26.312 3.15 1 98.75 216 ALA A CA 1
ATOM 1764 C C . ALA A 1 216 ? 14.836 25.672 1.812 1 98.75 216 ALA A C 1
ATOM 1766 O O . ALA A 1 216 ? 13.906 26.109 1.126 1 98.75 216 ALA A O 1
ATOM 1767 N N . ALA A 1 217 ? 15.562 24.703 1.457 1 98.06 217 ALA A N 1
ATOM 1768 C CA . ALA A 1 217 ? 15.391 24.062 0.161 1 98.06 217 ALA A CA 1
ATOM 1769 C C . ALA A 1 217 ? 14.023 23.391 0.062 1 98.06 217 ALA A C 1
ATOM 1771 O O . ALA A 1 217 ? 13.344 23.5 -0.959 1 98.06 217 ALA A O 1
ATOM 1772 N N . ARG A 1 218 ? 13.602 22.688 1.107 1 98.25 218 ARG A N 1
ATOM 1773 C CA . ARG A 1 218 ? 12.336 21.969 1.075 1 98.25 218 ARG A CA 1
ATOM 1774 C C . ARG A 1 218 ? 11.156 22.922 1.166 1 98.25 218 ARG A C 1
ATOM 1776 O O . ARG A 1 218 ? 10.117 22.703 0.544 1 98.25 218 ARG A O 1
ATOM 1783 N N . ALA A 1 219 ? 11.32 23.953 1.958 1 98.56 219 ALA A N 1
ATOM 1784 C CA . ALA A 1 219 ? 10.281 24.969 2.016 1 98.56 219 ALA A CA 1
ATOM 1785 C C . ALA A 1 219 ? 10.055 25.594 0.645 1 98.56 219 ALA A C 1
ATOM 1787 O O . ALA A 1 219 ? 8.914 25.844 0.247 1 98.56 219 ALA A O 1
ATOM 1788 N N . ALA A 1 220 ? 11.102 25.875 -0.078 1 97.94 220 ALA A N 1
ATOM 1789 C CA . ALA A 1 220 ? 11.039 26.531 -1.377 1 97.94 220 ALA A CA 1
ATOM 1790 C C . ALA A 1 220 ? 10.391 25.625 -2.422 1 97.94 220 ALA A C 1
ATOM 1792 O O . ALA A 1 220 ? 9.695 26.109 -3.32 1 97.94 220 ALA A O 1
ATOM 1793 N N . ASP A 1 221 ? 10.594 24.359 -2.309 1 96.25 221 ASP A N 1
ATOM 1794 C CA . ASP A 1 221 ? 10.219 23.438 -3.373 1 96.25 221 ASP A CA 1
ATOM 1795 C C . ASP A 1 221 ? 8.883 22.766 -3.074 1 96.25 221 ASP A C 1
ATOM 1797 O O . ASP A 1 221 ? 8.305 22.109 -3.938 1 96.25 221 ASP A O 1
ATOM 1801 N N . LEU A 1 222 ? 8.375 22.922 -1.863 1 97.38 222 LEU A N 1
ATOM 1802 C CA . LEU A 1 222 ? 7.16 22.219 -1.458 1 97.38 222 LEU A CA 1
ATOM 1803 C C . LEU A 1 222 ? 5.957 22.734 -2.248 1 97.38 222 LEU A C 1
ATOM 1805 O O . LEU A 1 222 ? 5.754 23.938 -2.371 1 97.38 222 LEU A O 1
ATOM 1809 N N . ASP A 1 223 ? 5.219 21.844 -2.863 1 96.81 223 ASP A N 1
ATOM 1810 C CA . ASP A 1 223 ? 3.992 22.172 -3.578 1 96.81 223 ASP A CA 1
ATOM 1811 C C . ASP A 1 223 ? 2.762 21.734 -2.785 1 96.81 223 ASP A C 1
ATOM 1813 O O . ASP A 1 223 ? 2.881 21.047 -1.771 1 96.81 223 ASP A O 1
ATOM 1817 N N . VAL A 1 224 ? 1.566 22.203 -3.232 1 98 224 VAL A N 1
ATOM 1818 C CA . VAL A 1 224 ? 0.323 21.844 -2.553 1 98 224 VAL A CA 1
ATOM 1819 C C . VAL A 1 224 ? 0.082 20.344 -2.654 1 98 224 VAL A C 1
ATOM 1821 O O . VAL A 1 224 ? 0.581 19.688 -3.572 1 98 224 VAL A O 1
ATOM 1824 N N . LEU A 1 225 ? -0.673 19.797 -1.746 1 96.62 225 LEU A N 1
ATOM 1825 C CA . LEU A 1 225 ? -0.973 18.375 -1.747 1 96.62 225 LEU A CA 1
ATOM 1826 C C . LEU A 1 225 ? -1.755 17.984 -2.996 1 96.62 225 LEU A C 1
ATOM 1828 O O . LEU A 1 225 ? -2.771 18.594 -3.316 1 96.62 225 LEU A O 1
ATOM 1832 N N . GLY A 1 226 ? -1.272 17.016 -3.623 1 96.12 226 GLY A N 1
ATOM 1833 C CA . GLY A 1 226 ? -1.951 16.484 -4.797 1 96.12 226 GLY A CA 1
ATOM 1834 C C . GLY A 1 226 ? -1.49 17.125 -6.09 1 96.12 226 GLY A C 1
ATOM 1835 O O . GLY A 1 226 ? -1.992 16.797 -7.168 1 96.12 226 GLY A O 1
ATOM 1836 N N . ALA A 1 227 ? -0.535 18.047 -6.008 1 96.5 227 ALA A N 1
ATOM 1837 C CA . ALA A 1 227 ? -0.083 18.797 -7.184 1 96.5 227 ALA A CA 1
ATOM 1838 C C . ALA A 1 227 ? 0.422 17.844 -8.266 1 96.5 227 ALA A C 1
ATOM 1840 O O . ALA A 1 227 ? 0.379 18.172 -9.453 1 96.5 227 ALA A O 1
ATOM 1841 N N . ASP A 1 228 ? 0.868 16.656 -7.863 1 93.06 228 ASP A N 1
ATOM 1842 C CA . ASP A 1 228 ? 1.456 15.742 -8.836 1 93.06 228 ASP A CA 1
ATOM 1843 C C . ASP A 1 228 ? 0.417 14.75 -9.352 1 93.06 228 ASP A C 1
ATOM 1845 O O . ASP A 1 228 ? 0.755 13.812 -10.07 1 93.06 228 ASP A O 1
ATOM 1849 N N . ILE A 1 229 ? -0.821 14.914 -8.938 1 96.38 229 ILE A N 1
ATOM 1850 C CA . ILE A 1 229 ? -1.9 14.109 -9.5 1 96.38 229 ILE A CA 1
ATOM 1851 C C . ILE A 1 229 ? -2.436 14.781 -10.766 1 96.38 229 ILE A C 1
ATOM 1853 O O . ILE A 1 229 ? -3.367 15.586 -10.703 1 96.38 229 ILE A O 1
ATOM 1857 N N . GLU A 1 230 ? -1.957 14.445 -11.836 1 92.44 230 GLU A N 1
ATOM 1858 C CA . GLU A 1 230 ? -2.217 15.141 -13.094 1 92.44 230 GLU A CA 1
ATOM 1859 C C . GLU A 1 230 ? -3.709 15.156 -13.414 1 92.44 230 GLU A C 1
ATOM 1861 O O . GLU A 1 230 ? -4.234 16.172 -13.875 1 92.44 230 GLU A O 1
ATOM 1866 N N . ALA A 1 231 ? -4.398 14.164 -13.109 1 96.06 231 ALA A N 1
ATOM 1867 C CA . ALA A 1 231 ? -5.809 14 -13.461 1 96.06 231 ALA A CA 1
ATOM 1868 C C . ALA A 1 231 ? -6.695 14.883 -12.586 1 96.06 231 ALA A C 1
ATOM 1870 O O . ALA A 1 231 ? -7.875 15.07 -12.875 1 96.06 231 ALA A O 1
ATOM 1871 N N . TYR A 1 232 ? -6.086 15.477 -11.508 1 97.44 232 TYR A N 1
ATOM 1872 C CA . TYR A 1 232 ? -6.93 16.156 -10.531 1 97.44 232 TYR A CA 1
ATOM 1873 C C . TYR A 1 232 ? -6.613 17.641 -10.484 1 97.44 232 TYR A C 1
ATOM 1875 O O . TYR A 1 232 ? -6.789 18.297 -9.453 1 97.44 232 TYR A O 1
ATOM 1883 N N . ARG A 1 233 ? -6.211 18.219 -11.547 1 96.88 233 ARG A N 1
ATOM 1884 C CA . ARG A 1 233 ? -5.902 19.641 -11.578 1 96.88 233 ARG A CA 1
ATOM 1885 C C . ARG A 1 233 ? -7.137 20.484 -11.266 1 96.88 233 ARG A C 1
ATOM 1887 O O . ARG A 1 233 ? -7.055 21.469 -10.531 1 96.88 233 ARG A O 1
ATOM 1894 N N . ASP A 1 234 ? -8.227 20.109 -11.836 1 97.88 234 ASP A N 1
ATOM 1895 C CA . ASP A 1 234 ? -9.469 20.828 -11.562 1 97.88 234 ASP A CA 1
ATOM 1896 C C . ASP A 1 234 ? -9.898 20.672 -10.109 1 97.88 234 ASP A C 1
ATOM 1898 O O . ASP A 1 234 ? -10.375 21.609 -9.484 1 97.88 234 ASP A O 1
ATOM 1902 N N . LYS A 1 235 ? -9.734 19.484 -9.531 1 98.31 235 LYS A N 1
ATOM 1903 C CA . LYS A 1 235 ? -10.078 19.234 -8.133 1 98.31 235 LYS A CA 1
ATOM 1904 C C . LYS A 1 235 ? -9.219 20.062 -7.191 1 98.31 235 LYS A C 1
ATOM 1906 O O . LYS A 1 235 ? -9.703 20.547 -6.168 1 98.31 235 LYS A O 1
ATOM 1911 N N . LEU A 1 236 ? -7.977 20.188 -7.57 1 98.19 236 LEU A N 1
ATOM 1912 C CA . LEU A 1 236 ? -7.074 21 -6.77 1 98.19 236 LEU A CA 1
ATOM 1913 C C . LEU A 1 236 ? -7.547 22.453 -6.734 1 98.19 236 LEU A C 1
ATOM 1915 O O . LEU A 1 236 ? -7.52 23.094 -5.68 1 98.19 236 LEU A O 1
ATOM 1919 N N . GLN A 1 237 ? -7.953 22.906 -7.859 1 98.19 237 GLN A N 1
ATOM 1920 C CA . GLN A 1 237 ? -8.445 24.266 -7.934 1 98.19 237 GLN A CA 1
ATOM 1921 C C . GLN A 1 237 ? -9.703 24.453 -7.09 1 98.19 237 GLN A C 1
ATOM 1923 O O . GLN A 1 237 ? -9.852 25.438 -6.379 1 98.19 237 GLN A O 1
ATOM 1928 N N . ASN A 1 238 ? -10.633 23.5 -7.176 1 98.44 238 ASN A N 1
ATOM 1929 C CA . ASN A 1 238 ? -11.859 23.547 -6.387 1 98.44 238 ASN A CA 1
ATOM 1930 C C . ASN A 1 238 ? -11.562 23.578 -4.891 1 98.44 238 ASN A C 1
ATOM 1932 O O . ASN A 1 238 ? -12.18 24.344 -4.145 1 98.44 238 ASN A O 1
ATOM 1936 N N . VAL A 1 239 ? -10.625 22.797 -4.48 1 98.62 239 VAL A N 1
ATOM 1937 C CA . VAL A 1 239 ? -10.25 22.656 -3.078 1 98.62 239 VAL A CA 1
ATOM 1938 C C . VAL A 1 239 ? -9.586 23.953 -2.598 1 98.62 239 VAL A C 1
ATOM 1940 O O . VAL A 1 239 ? -9.867 24.438 -1.498 1 98.62 239 VAL A O 1
ATOM 1943 N N . ALA A 1 240 ? -8.758 24.5 -3.424 1 98.62 240 ALA A N 1
ATOM 1944 C CA . ALA A 1 240 ? -8.109 25.766 -3.104 1 98.62 240 ALA A CA 1
ATOM 1945 C C . ALA A 1 240 ? -9.125 26.891 -3.012 1 98.62 240 ALA A C 1
ATOM 1947 O O . ALA A 1 240 ? -9.094 27.688 -2.066 1 98.62 240 ALA A O 1
ATOM 1948 N N . ASP A 1 241 ? -10.062 26.922 -3.947 1 98.44 241 ASP A N 1
ATOM 1949 C CA . ASP A 1 241 ? -11.07 27.969 -3.992 1 98.44 241 ASP A CA 1
ATOM 1950 C C . ASP A 1 241 ? -11.977 27.922 -2.76 1 98.44 241 ASP A C 1
ATOM 1952 O O . ASP A 1 241 ? -12.469 28.953 -2.301 1 98.44 241 ASP A O 1
ATOM 1956 N N . ALA A 1 242 ? -12.156 26.781 -2.227 1 98.38 242 ALA A N 1
ATOM 1957 C CA . ALA A 1 242 ? -13.008 26.594 -1.056 1 98.38 242 ALA A CA 1
ATOM 1958 C C . ALA A 1 242 ? -12.258 26.938 0.229 1 98.38 242 ALA A C 1
ATOM 1960 O O . ALA A 1 242 ? -12.852 26.953 1.313 1 98.38 242 ALA A O 1
ATOM 1961 N N . GLY A 1 243 ? -10.938 27.156 0.133 1 98.19 243 GLY A N 1
ATOM 1962 C CA . GLY A 1 243 ? -10.148 27.516 1.298 1 98.19 243 GLY A CA 1
ATOM 1963 C C . GLY A 1 243 ? -9.711 26.328 2.123 1 98.19 243 GLY A C 1
ATOM 1964 O O . GLY A 1 243 ? -9.234 26.484 3.248 1 98.19 243 GLY A O 1
ATOM 1965 N N . ILE A 1 244 ? -9.891 25.156 1.567 1 98.56 244 ILE A N 1
ATOM 1966 C CA . ILE A 1 244 ? -9.453 23.953 2.275 1 98.56 244 ILE A CA 1
ATOM 1967 C C . ILE A 1 244 ? -7.93 23.875 2.266 1 98.56 244 ILE A C 1
ATOM 1969 O O . ILE A 1 244 ? -7.301 23.734 3.318 1 98.56 244 ILE A O 1
ATOM 1973 N N . PHE A 1 245 ? -7.34 23.969 1.069 1 98.75 245 PHE A N 1
ATOM 1974 C CA . PHE A 1 245 ? -5.887 23.875 0.984 1 98.75 245 PHE A CA 1
ATOM 1975 C C . PHE A 1 245 ? -5.391 24.406 -0.357 1 98.75 245 PHE A C 1
ATOM 1977 O O . PHE A 1 245 ? -5.773 23.891 -1.411 1 98.75 245 PHE A O 1
ATOM 1984 N N . GLY A 1 246 ? -4.699 25.328 -0.379 1 98.38 246 GLY A N 1
ATOM 1985 C CA . GLY A 1 246 ? -4.016 25.953 -1.503 1 98.38 246 GLY A CA 1
ATOM 1986 C C . GLY A 1 246 ? -2.736 26.656 -1.105 1 98.38 246 GLY A C 1
ATOM 1987 O O . GLY A 1 246 ? -2.137 26.344 -0.076 1 98.38 246 GLY A O 1
ATOM 1988 N N . LYS A 1 247 ? -2.279 27.578 -1.961 1 97.94 247 LYS A N 1
ATOM 1989 C CA . LYS A 1 247 ? -1.001 28.25 -1.76 1 97.94 247 LYS A CA 1
ATOM 1990 C C . LYS A 1 247 ? -1.007 29.062 -0.468 1 97.94 247 LYS A C 1
ATOM 1992 O O . LYS A 1 247 ? -0.011 29.094 0.258 1 97.94 247 LYS A O 1
ATOM 1997 N N . PRO A 1 248 ? -2.105 29.719 -0.106 1 98.06 248 PRO A N 1
ATOM 1998 C CA . PRO A 1 248 ? -2.096 30.469 1.15 1 98.06 248 PRO A CA 1
ATOM 1999 C C . PRO A 1 248 ? -1.904 29.578 2.373 1 98.06 248 PRO A C 1
ATOM 2001 O O . PRO A 1 248 ? -1.137 29.922 3.277 1 98.06 248 PRO A O 1
ATOM 2004 N N . GLN A 1 249 ? -2.627 28.484 2.459 1 98.56 249 GLN A N 1
ATOM 2005 C CA . GLN A 1 249 ? -2.469 27.547 3.568 1 98.56 249 GLN A CA 1
ATOM 2006 C C . GLN A 1 249 ? -1.055 26.984 3.609 1 98.56 249 GLN A C 1
ATOM 2008 O O . GLN A 1 249 ? -0.472 26.828 4.684 1 98.56 249 GLN A O 1
ATOM 2013 N N . LEU A 1 250 ? -0.545 26.641 2.416 1 98.69 250 LEU A N 1
ATOM 2014 C CA . LEU A 1 250 ? 0.808 26.109 2.32 1 98.69 250 LEU A CA 1
ATOM 2015 C C . LEU A 1 250 ? 1.825 27.094 2.883 1 98.69 250 LEU A C 1
ATOM 2017 O O . LEU A 1 250 ? 2.693 26.719 3.674 1 98.69 250 LEU A O 1
ATOM 2021 N N . ARG A 1 251 ? 1.732 28.328 2.473 1 98.31 251 ARG A N 1
ATOM 2022 C CA . ARG A 1 251 ? 2.641 29.359 2.957 1 98.31 251 ARG A CA 1
ATOM 2023 C C . ARG A 1 251 ? 2.557 29.5 4.473 1 98.31 251 ARG A C 1
ATOM 2025 O O . ARG A 1 251 ? 3.582 29.594 5.152 1 98.31 251 ARG A O 1
ATOM 2032 N N . GLN A 1 252 ? 1.37 29.5 4.957 1 98.44 252 GLN A N 1
ATOM 2033 C CA . GLN A 1 252 ? 1.166 29.672 6.391 1 98.44 252 GLN A CA 1
ATOM 2034 C C . GLN A 1 252 ? 1.738 28.5 7.18 1 98.44 252 GLN A C 1
ATOM 2036 O O . GLN A 1 252 ? 2.371 28.703 8.219 1 98.44 252 GLN A O 1
ATOM 2041 N N . LEU A 1 253 ? 1.508 27.281 6.723 1 98.62 253 LEU A N 1
ATOM 2042 C CA . LEU A 1 253 ? 1.979 26.141 7.5 1 98.62 253 LEU A CA 1
ATOM 2043 C C . LEU A 1 253 ? 3.502 26.047 7.477 1 98.62 253 LEU A C 1
ATOM 2045 O O . LEU A 1 253 ? 4.117 25.594 8.438 1 98.62 253 LEU A O 1
ATOM 2049 N N . ILE A 1 254 ? 4.148 26.422 6.371 1 98.81 254 ILE A N 1
ATOM 2050 C CA . ILE A 1 254 ? 5.605 26.469 6.309 1 98.81 254 ILE A CA 1
ATOM 2051 C C . ILE A 1 254 ? 6.137 27.469 7.332 1 98.81 254 ILE A C 1
ATOM 2053 O O . ILE A 1 254 ? 7.039 27.156 8.109 1 98.81 254 ILE A O 1
ATOM 2057 N N . SER A 1 255 ? 5.527 28.656 7.348 1 98.75 255 SER A N 1
ATOM 2058 C CA . SER A 1 255 ? 5.895 29.688 8.32 1 98.75 255 SER A CA 1
ATOM 2059 C C . SER A 1 255 ? 5.742 29.172 9.75 1 98.75 255 SER A C 1
ATOM 2061 O O . SER A 1 255 ? 6.648 29.328 10.57 1 98.75 255 SER A O 1
ATOM 2063 N N . ASP A 1 256 ? 4.617 28.578 10.031 1 98.56 256 ASP A N 1
ATOM 2064 C CA . ASP A 1 256 ? 4.316 28.094 11.375 1 98.56 256 ASP A CA 1
ATOM 2065 C C . ASP A 1 256 ? 5.34 27.062 11.82 1 98.56 256 ASP A C 1
ATOM 2067 O O . ASP A 1 256 ? 5.785 27.078 12.977 1 98.56 256 ASP A O 1
ATOM 2071 N N . ARG A 1 257 ? 5.727 26.125 10.906 1 98.56 257 ARG A N 1
ATOM 2072 C CA . ARG A 1 257 ? 6.652 25.062 11.266 1 98.56 257 ARG A CA 1
ATOM 2073 C C . ARG A 1 257 ? 8.055 25.609 11.492 1 98.56 257 ARG A C 1
ATOM 2075 O O . ARG A 1 257 ? 8.734 25.219 12.445 1 98.56 257 ARG A O 1
ATOM 2082 N N . ILE A 1 258 ? 8.5 26.516 10.648 1 98.81 258 ILE A N 1
ATOM 2083 C CA . ILE A 1 258 ? 9.805 27.141 10.797 1 98.81 258 ILE A CA 1
ATOM 2084 C C . ILE A 1 258 ? 9.859 27.906 12.117 1 98.81 258 ILE A C 1
ATOM 2086 O O . ILE A 1 258 ? 10.844 27.812 12.859 1 98.81 258 ILE A O 1
ATOM 2090 N N . THR A 1 259 ? 8.805 28.609 12.43 1 98.62 259 THR A N 1
ATOM 2091 C CA . THR A 1 259 ? 8.719 29.344 13.688 1 98.62 259 THR A CA 1
ATOM 2092 C C . THR A 1 259 ? 8.742 28.406 14.883 1 98.62 259 THR A C 1
ATOM 2094 O O . THR A 1 259 ? 9.422 28.656 15.875 1 98.62 259 THR A O 1
ATOM 2097 N N . ALA A 1 260 ? 8.023 27.312 14.82 1 98.44 260 ALA A N 1
ATOM 2098 C CA . ALA A 1 260 ? 7.957 26.344 15.898 1 98.44 260 ALA A CA 1
ATOM 2099 C C . ALA A 1 260 ? 9.328 25.703 16.156 1 98.44 260 ALA A C 1
ATOM 2101 O O . ALA A 1 260 ? 9.625 25.281 17.266 1 98.44 260 ALA A O 1
ATOM 2102 N N . TRP A 1 261 ? 10.18 25.656 15.086 1 98.62 261 TRP A N 1
ATOM 2103 C CA . TRP A 1 261 ? 11.539 25.156 15.234 1 98.62 261 TRP A CA 1
ATOM 2104 C C . TRP A 1 261 ? 12.453 26.219 15.828 1 98.62 261 TRP A C 1
ATOM 2106 O O . TRP A 1 261 ? 13.656 26 15.984 1 98.62 261 TRP A O 1
ATOM 2116 N N . GLY A 1 262 ? 11.914 27.438 16.109 1 98 262 GLY A N 1
ATOM 2117 C CA . GLY A 1 262 ? 12.68 28.531 16.672 1 98 262 GLY A CA 1
ATOM 2118 C C . GLY A 1 262 ? 13.547 29.25 15.664 1 98 262 GLY A C 1
ATOM 2119 O O . GLY A 1 262 ? 14.586 29.812 16.016 1 98 262 GLY A O 1
ATOM 2120 N N . LEU A 1 263 ? 13.117 29.203 14.406 1 98.38 263 LEU A N 1
ATOM 2121 C CA . LEU A 1 263 ? 14.008 29.672 13.352 1 98.38 263 LEU A CA 1
ATOM 2122 C C . LEU A 1 263 ? 13.422 30.906 12.664 1 98.38 263 LEU A C 1
ATOM 2124 O O . LEU A 1 263 ? 13.82 31.25 11.547 1 98.38 263 LEU A O 1
ATOM 2128 N N . ALA A 1 264 ? 12.453 31.562 13.227 1 97.12 264 ALA A N 1
ATOM 2129 C CA . ALA A 1 264 ? 11.797 32.719 12.602 1 97.12 264 ALA A CA 1
ATOM 2130 C C . ALA A 1 264 ? 12.805 33.844 12.336 1 97.12 264 ALA A C 1
ATOM 2132 O O . ALA A 1 264 ? 12.633 34.625 11.398 1 97.12 264 ALA A O 1
ATOM 2133 N N . GLY A 1 265 ? 13.859 33.875 13.133 1 96.38 265 GLY A N 1
ATOM 2134 C CA . GLY A 1 265 ? 14.852 34.938 13 1 96.38 265 GLY A CA 1
ATOM 2135 C C . GLY A 1 265 ? 16.047 34.5 12.148 1 96.38 265 GLY A C 1
ATOM 2136 O O . GLY A 1 265 ? 16.969 35.312 11.953 1 96.38 265 GLY A O 1
ATOM 2137 N N . GLU A 1 266 ? 16.094 33.281 11.703 1 97.38 266 GLU A N 1
ATOM 2138 C CA . GLU A 1 266 ? 17.188 32.781 10.859 1 97.38 266 GLU A CA 1
ATOM 2139 C C . GLU A 1 266 ? 17.188 33.5 9.5 1 97.38 266 GLU A C 1
ATOM 2141 O O . GLU A 1 266 ? 16.219 33.375 8.742 1 97.38 266 GLU A O 1
ATOM 2146 N N . PRO A 1 267 ? 18.219 34.188 9.125 1 97.12 267 PRO A N 1
ATOM 2147 C CA . PRO A 1 267 ? 18.219 35.031 7.922 1 97.12 267 PRO A CA 1
ATOM 2148 C C . PRO A 1 267 ? 17.875 34.25 6.656 1 97.12 267 PRO A C 1
ATOM 2150 O O . PRO A 1 267 ? 17.094 34.75 5.828 1 97.12 267 PRO A O 1
ATOM 2153 N N . SER A 1 268 ? 18.359 33.062 6.523 1 97.19 268 SER A N 1
ATOM 2154 C CA . SER A 1 268 ? 18.156 32.281 5.309 1 97.19 268 SER A CA 1
ATOM 2155 C C . SER A 1 268 ? 16.719 31.766 5.219 1 97.19 268 SER A C 1
ATOM 2157 O O . SER A 1 268 ? 16.281 31.297 4.168 1 97.19 268 SER A O 1
ATOM 2159 N N . LEU A 1 269 ? 15.953 31.891 6.309 1 98.44 269 LEU A N 1
ATOM 2160 C CA . LEU A 1 269 ? 14.602 31.344 6.344 1 98.44 269 LEU A CA 1
ATOM 2161 C C . LEU A 1 269 ? 13.57 32.469 6.473 1 98.44 269 LEU A C 1
ATOM 2163 O O . LEU A 1 269 ? 12.367 32.188 6.457 1 98.44 269 LEU A O 1
ATOM 2167 N N . LYS A 1 270 ? 13.969 33.688 6.512 1 97.06 270 LYS A N 1
ATOM 2168 C CA . LYS A 1 270 ? 13.102 34.812 6.75 1 97.06 270 LYS A CA 1
ATOM 2169 C C . LYS A 1 270 ? 12.039 34.938 5.664 1 97.06 270 LYS A C 1
ATOM 2171 O O . LYS A 1 270 ? 10.906 35.344 5.941 1 97.06 270 LYS A O 1
ATOM 2176 N N . GLN A 1 271 ? 12.352 34.625 4.473 1 97.5 271 GLN A N 1
ATOM 2177 C CA . GLN A 1 271 ? 11.445 34.781 3.34 1 97.5 271 GLN A CA 1
ATOM 2178 C C . GLN A 1 271 ? 10.227 33.875 3.488 1 97.5 271 GLN A C 1
ATOM 2180 O O . GLN A 1 271 ? 9.203 34.062 2.832 1 97.5 271 GLN A O 1
ATOM 2185 N N . PHE A 1 272 ? 10.352 32.844 4.324 1 98.31 272 PHE A N 1
ATOM 2186 C CA . PHE A 1 272 ? 9.273 31.859 4.465 1 98.31 272 PHE A CA 1
ATOM 2187 C C . PHE A 1 272 ? 8.406 32.188 5.676 1 98.31 272 PHE A C 1
ATOM 2189 O O . PHE A 1 272 ? 7.395 31.516 5.918 1 98.31 272 PHE A O 1
ATOM 2196 N N . VAL A 1 273 ? 8.805 33.094 6.465 1 97.5 273 VAL A N 1
ATOM 2197 C CA . VAL A 1 273 ? 8.086 33.406 7.688 1 97.5 273 VAL A CA 1
ATOM 2198 C C . VAL A 1 273 ? 7.086 34.531 7.41 1 97.5 273 VAL A C 1
ATOM 2200 O O . VAL A 1 273 ? 7.453 35.594 6.891 1 97.5 273 VAL A O 1
ATOM 2203 N N . THR A 1 274 ? 5.816 34.188 7.578 1 90.94 274 THR A N 1
ATOM 2204 C CA . THR A 1 274 ? 4.766 35.156 7.367 1 90.94 274 THR A CA 1
ATOM 2205 C C . THR A 1 274 ? 4.422 35.875 8.68 1 90.94 274 THR A C 1
ATOM 2207 O O . THR A 1 274 ? 4.488 35.281 9.75 1 90.94 274 THR A O 1
ATOM 2210 N N . GLY A 1 275 ? 4.43 37.219 8.781 1 75.5 275 GLY A N 1
ATOM 2211 C CA . GLY A 1 275 ? 4.133 38.094 9.914 1 75.5 275 GLY A CA 1
ATOM 2212 C C . GLY A 1 275 ? 2.723 37.906 10.445 1 75.5 275 GLY A C 1
ATOM 2213 O O . GLY A 1 275 ? 1.851 37.375 9.75 1 75.5 275 GLY A O 1
ATOM 2214 N N . MET B 1 1 ? 24.641 8.453 1.936 1 51.75 1 MET B N 1
ATOM 2215 C CA . MET B 1 1 ? 23.391 8.672 1.201 1 51.75 1 MET B CA 1
ATOM 2216 C C . MET B 1 1 ? 23.016 7.438 0.387 1 51.75 1 MET B C 1
ATOM 2218 O O . MET B 1 1 ? 23.891 6.699 -0.07 1 51.75 1 MET B O 1
ATOM 2222 N N . ALA B 1 2 ? 21.719 7.121 0.522 1 57.81 2 ALA B N 1
ATOM 2223 C CA . ALA B 1 2 ? 21.328 5.984 -0.309 1 57.81 2 ALA B CA 1
ATOM 2224 C C . ALA B 1 2 ? 21.484 6.312 -1.792 1 57.81 2 ALA B C 1
ATOM 2226 O O . ALA B 1 2 ? 21.094 7.395 -2.238 1 57.81 2 ALA B O 1
ATOM 2227 N N . GLN B 1 3 ? 22.375 5.625 -2.529 1 65.94 3 GLN B N 1
ATOM 2228 C CA . GLN B 1 3 ? 22.531 5.828 -3.965 1 65.94 3 GLN B CA 1
ATOM 2229 C C . GLN B 1 3 ? 21.375 5.195 -4.738 1 65.94 3 GLN B C 1
ATOM 2231 O O . GLN B 1 3 ? 21.031 4.035 -4.508 1 65.94 3 GLN B O 1
ATOM 2236 N N . LYS B 1 4 ? 20.688 6.078 -5.5 1 70.69 4 LYS B N 1
ATOM 2237 C CA . LYS B 1 4 ? 19.641 5.574 -6.395 1 70.69 4 LYS B CA 1
ATOM 2238 C C . LYS B 1 4 ? 20.203 4.531 -7.355 1 70.69 4 LYS B C 1
ATOM 2240 O O . LYS B 1 4 ? 21.266 4.727 -7.941 1 70.69 4 LYS B O 1
ATOM 2245 N N . PRO B 1 5 ? 19.391 3.414 -7.445 1 72.25 5 PRO B N 1
ATOM 2246 C CA . PRO B 1 5 ? 19.891 2.426 -8.406 1 72.25 5 PRO B CA 1
ATOM 2247 C C . PRO B 1 5 ? 19.906 2.959 -9.836 1 72.25 5 PRO B C 1
ATOM 2249 O O . PRO B 1 5 ? 19.016 3.693 -10.25 1 72.25 5 PRO B O 1
ATOM 2252 N N . VAL B 1 6 ? 21.031 2.824 -10.406 1 77.25 6 VAL B N 1
ATOM 2253 C CA . VAL B 1 6 ? 21.172 3.15 -11.828 1 77.25 6 VAL B CA 1
ATOM 2254 C C . VAL B 1 6 ? 21.172 1.867 -12.656 1 77.25 6 VAL B C 1
ATOM 2256 O O . VAL B 1 6 ? 21.516 0.793 -12.148 1 77.25 6 VAL B O 1
ATOM 2259 N N . ALA B 1 7 ? 20.688 2.049 -13.891 1 85.12 7 ALA B N 1
ATOM 2260 C CA . ALA B 1 7 ? 20.656 0.875 -14.758 1 85.12 7 ALA B CA 1
ATOM 2261 C C . ALA B 1 7 ? 22.031 0.223 -14.867 1 85.12 7 ALA B C 1
ATOM 2263 O O . ALA B 1 7 ? 23 0.876 -15.25 1 85.12 7 ALA B O 1
ATOM 2264 N N . ASP B 1 8 ? 22 -0.987 -14.461 1 92 8 ASP B N 1
ATOM 2265 C CA . ASP B 1 8 ? 23.219 -1.76 -14.68 1 92 8 ASP B CA 1
ATOM 2266 C C . ASP B 1 8 ? 23.094 -2.641 -15.922 1 92 8 ASP B C 1
ATOM 2268 O O . ASP B 1 8 ? 22.156 -2.492 -16.703 1 92 8 ASP B O 1
ATOM 2272 N N . ALA B 1 9 ? 24.047 -3.467 -16.125 1 94.31 9 ALA B N 1
ATOM 2273 C CA . ALA B 1 9 ? 24.109 -4.246 -17.359 1 94.31 9 ALA B CA 1
ATOM 2274 C C . ALA B 1 9 ? 22.891 -5.152 -17.5 1 94.31 9 ALA B C 1
ATOM 2276 O O . ALA B 1 9 ? 22.312 -5.266 -18.578 1 94.31 9 ALA B O 1
ATOM 2277 N N . LEU B 1 10 ? 22.484 -5.754 -16.453 1 95.88 10 LEU B N 1
ATOM 2278 C CA . LEU B 1 10 ? 21.359 -6.672 -16.531 1 95.88 10 LEU B CA 1
ATOM 2279 C C . LEU B 1 10 ? 20.062 -5.914 -16.75 1 95.88 10 LEU B C 1
ATOM 2281 O O . LEU B 1 10 ? 19.203 -6.344 -17.531 1 95.88 10 LEU B O 1
ATOM 2285 N N . THR B 1 11 ? 19.875 -4.828 -16 1 96.25 11 THR B N 1
ATOM 2286 C CA . THR B 1 11 ? 18.688 -4.012 -16.172 1 96.25 11 THR B CA 1
ATOM 2287 C C . THR B 1 11 ? 18.547 -3.561 -17.625 1 96.25 11 THR B C 1
ATOM 2289 O O . THR B 1 11 ? 17.453 -3.604 -18.188 1 96.25 11 THR B O 1
ATOM 2292 N N . LEU B 1 12 ? 19.641 -3.178 -18.188 1 96.88 12 LEU B N 1
ATOM 2293 C CA . LEU B 1 12 ? 19.625 -2.721 -19.578 1 96.88 12 LEU B CA 1
ATOM 2294 C C . LEU B 1 12 ? 19.344 -3.879 -20.531 1 96.88 12 LEU B C 1
ATOM 2296 O O . LEU B 1 12 ? 18.594 -3.723 -21.484 1 96.88 12 LEU B O 1
ATOM 2300 N N . GLU B 1 13 ? 19.969 -4.992 -20.219 1 97.75 13 GLU B N 1
ATOM 2301 C CA . GLU B 1 13 ? 19.781 -6.191 -21.016 1 97.75 13 GLU B CA 1
ATOM 2302 C C . GLU B 1 13 ? 18.312 -6.605 -21.031 1 97.75 13 GLU B C 1
ATOM 2304 O O . GLU B 1 13 ? 17.797 -7.047 -22.062 1 97.75 13 GLU B O 1
ATOM 2309 N N . LEU B 1 14 ? 17.594 -6.41 -19.969 1 98.31 14 LEU B N 1
ATOM 2310 C CA . LEU B 1 14 ? 16.234 -6.914 -19.797 1 98.31 14 LEU B CA 1
ATOM 2311 C C . LEU B 1 14 ? 15.219 -5.887 -20.281 1 98.31 14 LEU B C 1
ATOM 2313 O O . LEU B 1 14 ? 14.039 -6.207 -20.422 1 98.31 14 LEU B O 1
ATOM 2317 N N . GLU B 1 15 ? 15.617 -4.695 -20.562 1 98 15 GLU B N 1
ATOM 2318 C CA . GLU B 1 15 ? 14.688 -3.609 -20.859 1 98 15 GLU B CA 1
ATOM 2319 C C . GLU B 1 15 ? 13.789 -3.969 -22.047 1 98 15 GLU B C 1
ATOM 2321 O O . GLU B 1 15 ? 12.57 -3.812 -21.969 1 98 15 GLU B O 1
ATOM 2326 N N . PRO B 1 16 ? 14.344 -4.477 -23.172 1 98.44 16 PRO B N 1
ATOM 2327 C CA . PRO B 1 16 ? 13.461 -4.848 -24.281 1 98.44 16 PRO B CA 1
ATOM 2328 C C . PRO B 1 16 ? 12.531 -6.004 -23.922 1 98.44 16 PRO B C 1
ATOM 2330 O O . PRO B 1 16 ? 11.414 -6.086 -24.453 1 98.44 16 PRO B O 1
ATOM 2333 N N . VAL B 1 17 ? 12.961 -6.914 -23.062 1 98.81 17 VAL B N 1
ATOM 2334 C CA . VAL B 1 17 ? 12.133 -8.031 -22.625 1 98.81 17 VAL B CA 1
ATOM 2335 C C . VAL B 1 17 ? 10.984 -7.512 -21.766 1 98.81 17 VAL B C 1
ATOM 2337 O O . VAL B 1 17 ? 9.844 -7.965 -21.906 1 98.81 17 VAL B O 1
ATOM 2340 N N . VAL B 1 18 ? 11.281 -6.531 -20.891 1 98.81 18 VAL B N 1
ATOM 2341 C CA . VAL B 1 18 ? 10.25 -5.902 -20.078 1 98.81 18 VAL B CA 1
ATOM 2342 C C . VAL B 1 18 ? 9.234 -5.199 -20.969 1 98.81 18 VAL B C 1
ATOM 2344 O O . VAL B 1 18 ? 8.023 -5.34 -20.781 1 98.81 18 VAL B O 1
ATOM 2347 N N . GLU B 1 19 ? 9.742 -4.504 -21.969 1 98.69 19 GLU B N 1
ATOM 2348 C CA . GLU B 1 19 ? 8.859 -3.811 -22.891 1 98.69 19 GLU B CA 1
ATOM 2349 C C . GLU B 1 19 ? 7.922 -4.789 -23.594 1 98.69 19 GLU B C 1
ATOM 2351 O O . GLU B 1 19 ? 6.711 -4.559 -23.672 1 98.69 19 GLU B O 1
ATOM 2356 N N . ALA B 1 20 ? 8.445 -5.855 -24.109 1 98.75 20 ALA B N 1
ATOM 2357 C CA . ALA B 1 20 ? 7.652 -6.848 -24.828 1 98.75 20 ALA B CA 1
ATOM 2358 C C . ALA B 1 20 ? 6.609 -7.484 -23.922 1 98.75 20 ALA B C 1
ATOM 2360 O O . ALA B 1 20 ? 5.457 -7.68 -24.312 1 98.75 20 ALA B O 1
ATOM 2361 N N . ASN B 1 21 ? 7.02 -7.805 -22.719 1 98.81 21 ASN B N 1
ATOM 2362 C CA . ASN B 1 21 ? 6.086 -8.422 -21.781 1 98.81 21 ASN B CA 1
ATOM 2363 C C . ASN B 1 21 ? 5.031 -7.434 -21.297 1 98.81 21 ASN B C 1
ATOM 2365 O O . ASN B 1 21 ? 3.885 -7.809 -21.047 1 98.81 21 ASN B O 1
ATOM 2369 N N . MET B 1 22 ? 5.453 -6.18 -21.125 1 98.19 22 MET B N 1
ATOM 2370 C CA . MET B 1 22 ? 4.473 -5.156 -20.781 1 98.19 22 MET B CA 1
ATOM 2371 C C . MET B 1 22 ? 3.414 -5.023 -21.859 1 98.19 22 MET B C 1
ATOM 2373 O O . MET B 1 22 ? 2.227 -4.891 -21.562 1 98.19 22 MET B O 1
ATOM 2377 N N . THR B 1 23 ? 3.85 -5.02 -23.094 1 98.19 23 THR B N 1
ATOM 2378 C CA . THR B 1 23 ? 2.918 -4.965 -24.219 1 98.19 23 THR B CA 1
ATOM 2379 C C . THR B 1 23 ? 1.942 -6.137 -24.172 1 98.19 23 THR B C 1
ATOM 2381 O O . THR B 1 23 ? 0.727 -5.941 -24.234 1 98.19 23 THR B O 1
ATOM 2384 N N . ARG B 1 24 ? 2.371 -7.309 -24 1 98.19 24 ARG B N 1
ATOM 2385 C CA . ARG B 1 24 ? 1.519 -8.484 -23.891 1 98.19 24 ARG B CA 1
ATOM 2386 C C . ARG B 1 24 ? 0.573 -8.367 -22.703 1 98.19 24 ARG B C 1
ATOM 2388 O O . ARG B 1 24 ? -0.614 -8.68 -22.812 1 98.19 24 ARG B O 1
ATOM 2395 N N . HIS B 1 25 ? 1.176 -7.941 -21.578 1 98.19 25 HIS B N 1
ATOM 2396 C CA . HIS B 1 25 ? 0.429 -7.828 -20.328 1 98.19 25 HIS B CA 1
ATOM 2397 C C . HIS B 1 25 ? -0.764 -6.891 -20.484 1 98.19 25 HIS B C 1
ATOM 2399 O O . HIS B 1 25 ? -1.865 -7.199 -20.031 1 98.19 25 HIS B O 1
ATOM 2405 N N . LEU B 1 26 ? -0.573 -5.797 -21.141 1 96.62 26 LEU B N 1
ATOM 2406 C CA . LEU B 1 26 ? -1.631 -4.809 -21.328 1 96.62 26 LEU B CA 1
ATOM 2407 C C . LEU B 1 26 ? -2.605 -5.258 -22.422 1 96.62 26 LEU B C 1
ATOM 2409 O O . LEU B 1 26 ? -3.816 -5.059 -22.297 1 96.62 26 LEU B O 1
ATOM 2413 N N . ASP B 1 27 ? -2.123 -5.918 -23.453 1 96.94 27 ASP B N 1
ATOM 2414 C CA . ASP B 1 27 ? -2.947 -6.352 -24.578 1 96.94 27 ASP B CA 1
ATOM 2415 C C . ASP B 1 27 ? -3.908 -7.461 -24.156 1 96.94 27 ASP B C 1
ATOM 2417 O O . ASP B 1 27 ? -4.965 -7.637 -24.766 1 96.94 27 ASP B O 1
ATOM 2421 N N . THR B 1 28 ? -3.576 -8.195 -23.109 1 96.56 28 THR B N 1
ATOM 2422 C CA . THR B 1 28 ? -4.387 -9.344 -22.719 1 96.56 28 THR B CA 1
ATOM 2423 C C . THR B 1 28 ? -5.156 -9.047 -21.422 1 96.56 28 THR B C 1
ATOM 2425 O O . THR B 1 28 ? -5.742 -9.953 -20.828 1 96.56 28 THR B O 1
ATOM 2428 N N . GLU B 1 29 ? -5.121 -7.832 -21.078 1 94.75 29 GLU B N 1
ATOM 2429 C CA . GLU B 1 29 ? -5.754 -7.477 -19.812 1 94.75 29 GLU B CA 1
ATOM 2430 C C . GLU B 1 29 ? -7.27 -7.633 -19.875 1 94.75 29 GLU B C 1
ATOM 2432 O O . GLU B 1 29 ? -7.883 -7.301 -20.891 1 94.75 29 GLU B O 1
ATOM 2437 N N . ASP B 1 30 ? -7.805 -8.266 -18.938 1 94.94 30 ASP B N 1
ATOM 2438 C CA . ASP B 1 30 ? -9.234 -8.266 -18.656 1 94.94 30 ASP B CA 1
ATOM 2439 C C . ASP B 1 30 ? -9.555 -7.43 -17.422 1 94.94 30 ASP B C 1
ATOM 2441 O O . ASP B 1 30 ? -9.57 -7.949 -16.297 1 94.94 30 ASP B O 1
ATOM 2445 N N . ILE B 1 31 ? -9.914 -6.195 -17.641 1 95.56 31 ILE B N 1
ATOM 2446 C CA . ILE B 1 31 ? -10.031 -5.191 -16.578 1 95.56 31 ILE B CA 1
ATOM 2447 C C . ILE B 1 31 ? -11.172 -5.562 -15.641 1 95.56 31 ILE B C 1
ATOM 2449 O O . ILE B 1 31 ? -12.242 -5.996 -16.078 1 95.56 31 ILE B O 1
ATOM 2453 N N . TRP B 1 32 ? -10.984 -5.414 -14.406 1 97.88 32 TRP B N 1
ATOM 2454 C CA . TRP B 1 32 ? -12.016 -5.621 -13.391 1 97.88 32 TRP B CA 1
ATOM 2455 C C . TRP B 1 32 ? -11.82 -4.664 -12.219 1 97.88 32 TRP B C 1
ATOM 2457 O O . TRP B 1 32 ? -10.766 -4.051 -12.078 1 97.88 32 TRP B O 1
ATOM 2467 N N . PHE B 1 33 ? -12.852 -4.457 -11.477 1 98.31 33 PHE B N 1
ATOM 2468 C CA . PHE B 1 33 ? -12.875 -3.502 -10.375 1 98.31 33 PHE B CA 1
ATOM 2469 C C . PHE B 1 33 ? -13.344 -4.168 -9.094 1 98.31 33 PHE B C 1
ATOM 2471 O O . PHE B 1 33 ? -14.25 -5.004 -9.109 1 98.31 33 PHE B O 1
ATOM 2478 N N . ALA B 1 34 ? -12.781 -3.76 -7.992 1 98.62 34 ALA B N 1
ATOM 2479 C CA . ALA B 1 34 ? -13.062 -4.363 -6.691 1 98.62 34 ALA B CA 1
ATOM 2480 C C . ALA B 1 34 ? -14.555 -4.289 -6.367 1 98.62 34 ALA B C 1
ATOM 2482 O O . ALA B 1 34 ? -15.148 -5.277 -5.934 1 98.62 34 ALA B O 1
ATOM 2483 N N . HIS B 1 35 ? -15.156 -3.133 -6.613 1 98.75 35 HIS B N 1
ATOM 2484 C CA . HIS B 1 35 ? -16.516 -2.877 -6.141 1 98.75 35 HIS B CA 1
ATOM 2485 C C . HIS B 1 35 ? -17.516 -3.795 -6.828 1 98.75 35 HIS B C 1
ATOM 2487 O O . HIS B 1 35 ? -18.625 -3.994 -6.328 1 98.75 35 HIS B O 1
ATOM 2493 N N . ASP B 1 36 ? -17.188 -4.367 -8.023 1 98.44 36 ASP B N 1
ATOM 2494 C CA . ASP B 1 36 ? -18.078 -5.266 -8.75 1 98.44 36 ASP B CA 1
ATOM 2495 C C . ASP B 1 36 ? -18.234 -6.602 -8.023 1 98.44 36 ASP B C 1
ATOM 2497 O O . ASP B 1 36 ? -19.188 -7.332 -8.25 1 98.44 36 ASP B O 1
ATOM 2501 N N . TYR B 1 37 ? -17.312 -6.922 -7.113 1 98.75 37 TYR B N 1
ATOM 2502 C CA . TYR B 1 37 ? -17.281 -8.242 -6.488 1 98.75 37 TYR B CA 1
ATOM 2503 C C . TYR B 1 37 ? -17.578 -8.148 -5 1 98.75 37 TYR B C 1
ATOM 2505 O O . TYR B 1 37 ? -17.234 -9.047 -4.23 1 98.75 37 TYR B O 1
ATOM 2513 N N . VAL B 1 38 ? -18.125 -7.09 -4.566 1 98.81 38 VAL B N 1
ATOM 2514 C CA . VAL B 1 38 ? -18.5 -6.91 -3.166 1 98.81 38 VAL B CA 1
ATOM 2515 C C . VAL B 1 38 ? -20.016 -6.75 -3.045 1 98.81 38 VAL B C 1
ATOM 2517 O O . VAL B 1 38 ? -20.609 -5.898 -3.705 1 98.81 38 VAL B O 1
ATOM 2520 N N . PRO B 1 39 ? -20.656 -7.637 -2.301 1 98.88 39 PRO B N 1
ATOM 2521 C CA . PRO B 1 39 ? -22.094 -7.496 -2.08 1 98.88 39 PRO B CA 1
ATOM 2522 C C . PRO B 1 39 ? -22.438 -6.43 -1.038 1 98.88 39 PRO B C 1
ATOM 2524 O O . PRO B 1 39 ? -22.859 -6.762 0.072 1 98.88 39 PRO B O 1
ATOM 2527 N N . PHE B 1 40 ? -22.391 -5.211 -1.436 1 98.81 40 PHE B N 1
ATOM 2528 C CA . PHE B 1 40 ? -22.5 -4.074 -0.533 1 98.81 40 PHE B CA 1
ATOM 2529 C C . PHE B 1 40 ? -23.875 -4.051 0.129 1 98.81 40 PHE B C 1
ATOM 2531 O O . PHE B 1 40 ? -24.031 -3.494 1.218 1 98.81 40 PHE B O 1
ATOM 2538 N N . ASP B 1 41 ? -24.859 -4.66 -0.508 1 98.69 41 ASP B N 1
ATOM 2539 C CA . ASP B 1 41 ? -26.219 -4.664 0.032 1 98.69 41 ASP B CA 1
ATOM 2540 C C . ASP B 1 41 ? -26.297 -5.531 1.287 1 98.69 41 ASP B C 1
ATOM 2542 O O . ASP B 1 41 ? -27.281 -5.469 2.02 1 98.69 41 ASP B O 1
ATOM 2546 N N . GLN B 1 42 ? -25.25 -6.266 1.583 1 98.56 42 GLN B N 1
ATOM 2547 C CA . GLN B 1 42 ? -25.203 -7.082 2.793 1 98.56 42 GLN B CA 1
ATOM 2548 C C . GLN B 1 42 ? -24.578 -6.309 3.953 1 98.56 42 GLN B C 1
ATOM 2550 O O . GLN B 1 42 ? -24.547 -6.801 5.082 1 98.56 42 GLN B O 1
ATOM 2555 N N . GLY B 1 43 ? -24.141 -5.102 3.734 1 98.69 43 GLY B N 1
ATOM 2556 C CA . GLY B 1 43 ? -23.422 -4.336 4.738 1 98.69 43 GLY B CA 1
ATOM 2557 C C . GLY B 1 43 ? -24.281 -3.932 5.918 1 98.69 43 GLY B C 1
ATOM 2558 O O . GLY B 1 43 ? -25.453 -3.598 5.746 1 98.69 43 GLY B O 1
ATOM 2559 N N . GLU B 1 44 ? -23.703 -4.027 7.086 1 98.5 44 GLU B N 1
ATOM 2560 C CA . GLU B 1 44 ? -24.297 -3.559 8.336 1 98.5 44 GLU B CA 1
ATOM 2561 C C . GLU B 1 44 ? -23.312 -2.723 9.141 1 98.5 44 GLU B C 1
ATOM 2563 O O . GLU B 1 44 ? -22.125 -3.025 9.172 1 98.5 44 GLU B O 1
ATOM 2568 N N . ASN B 1 45 ? -23.906 -1.707 9.789 1 98.69 45 ASN B N 1
ATOM 2569 C CA . ASN B 1 45 ? -23.031 -0.863 10.602 1 98.69 45 ASN B CA 1
ATOM 2570 C C . ASN B 1 45 ? -22.438 -1.641 11.773 1 98.69 45 ASN B C 1
ATOM 2572 O O . ASN B 1 45 ? -23.047 -2.584 12.273 1 98.69 45 ASN B O 1
ATOM 2576 N N . PHE B 1 46 ? -21.281 -1.287 12.195 1 98.62 46 PHE B N 1
ATOM 2577 C CA . PHE B 1 46 ? -20.703 -1.784 13.43 1 98.62 46 PHE B CA 1
ATOM 2578 C C . PHE B 1 46 ? -21.109 -0.919 14.609 1 98.62 46 PHE B C 1
ATOM 2580 O O . PHE B 1 46 ? -21.891 0.03 14.453 1 98.62 46 PHE B O 1
ATOM 2587 N N . ALA B 1 47 ? -20.609 -1.214 15.812 1 98.12 47 ALA B N 1
ATOM 2588 C CA . ALA B 1 47 ? -21.156 -0.679 17.062 1 98.12 47 ALA B CA 1
ATOM 2589 C C . ALA B 1 47 ? -21 0.839 17.109 1 98.12 47 ALA B C 1
ATOM 2591 O O . ALA B 1 47 ? -21.906 1.54 17.594 1 98.12 47 ALA B O 1
ATOM 2592 N N . PHE B 1 48 ? -19.984 1.365 16.625 1 97.88 48 PHE B N 1
ATOM 2593 C CA . PHE B 1 48 ? -19.703 2.795 16.703 1 97.88 48 PHE B CA 1
ATOM 2594 C C . PHE B 1 48 ? -20.781 3.6 15.992 1 97.88 48 PHE B C 1
ATOM 2596 O O . PHE B 1 48 ? -21.141 4.695 16.422 1 97.88 48 PHE B O 1
ATOM 2603 N N . LEU B 1 49 ? -21.297 3.033 14.938 1 98.19 49 LEU B N 1
ATOM 2604 C CA . LEU B 1 49 ? -22.344 3.711 14.188 1 98.19 49 LEU B CA 1
ATOM 2605 C C . LEU B 1 49 ? -23.703 3.072 14.445 1 98.19 49 LEU B C 1
ATOM 2607 O O . LEU B 1 49 ? -24.562 3.027 13.555 1 98.19 49 LEU B O 1
ATOM 2611 N N . GLY B 1 50 ? -23.797 2.461 15.578 1 98.12 50 GLY B N 1
ATOM 2612 C CA . GLY B 1 50 ? -25.094 2.039 16.062 1 98.12 50 GLY B CA 1
ATOM 2613 C C . GLY B 1 50 ? -25.438 0.611 15.688 1 98.12 50 GLY B C 1
ATOM 2614 O O . GLY B 1 50 ? -26.562 0.151 15.93 1 98.12 50 GLY B O 1
ATOM 2615 N N . GLY B 1 51 ? -24.562 -0.096 14.977 1 98.31 51 GLY B N 1
ATOM 2616 C CA . GLY B 1 51 ? -24.781 -1.493 14.648 1 98.31 51 GLY B CA 1
ATOM 2617 C C . GLY B 1 51 ? -24.203 -2.451 15.672 1 98.31 51 GLY B C 1
ATOM 2618 O O . GLY B 1 51 ? -24.188 -2.152 16.875 1 98.31 51 GLY B O 1
ATOM 2619 N N . ARG B 1 52 ? -23.938 -3.605 15.242 1 97.94 52 ARG B N 1
ATOM 2620 C CA . ARG B 1 52 ? -23.344 -4.648 16.078 1 97.94 52 ARG B CA 1
ATOM 2621 C C . ARG B 1 52 ? -21.922 -4.965 15.641 1 97.94 52 ARG B C 1
ATOM 2623 O O . ARG B 1 52 ? -21.672 -5.172 14.453 1 97.94 52 ARG B O 1
ATOM 2630 N N . ASP B 1 53 ? -21.062 -5.043 16.625 1 98.38 53 ASP B N 1
ATOM 2631 C CA . ASP B 1 53 ? -19.688 -5.43 16.312 1 98.38 53 ASP B CA 1
ATOM 2632 C C . ASP B 1 53 ? -19.625 -6.895 15.883 1 98.38 53 ASP B C 1
ATOM 2634 O O . ASP B 1 53 ? -20.562 -7.656 16.109 1 98.38 53 ASP B O 1
ATOM 2638 N N . TRP B 1 54 ? -18.531 -7.219 15.289 1 98.31 54 TRP B N 1
ATOM 2639 C CA . TRP B 1 54 ? -18.328 -8.562 14.773 1 98.31 54 TRP B CA 1
ATOM 2640 C C . TRP B 1 54 ? -18.203 -9.57 15.914 1 98.31 54 TRP B C 1
ATOM 2642 O O . TRP B 1 54 ? -17.594 -9.289 16.938 1 98.31 54 TRP B O 1
ATOM 2652 N N . ASP B 1 55 ? -18.719 -10.656 15.711 1 97.88 55 ASP B N 1
ATOM 2653 C CA . ASP B 1 55 ? -18.469 -11.828 16.547 1 97.88 55 ASP B CA 1
ATOM 2654 C C . ASP B 1 55 ? -18.438 -13.109 15.711 1 97.88 55 ASP B C 1
ATOM 2656 O O . ASP B 1 55 ? -18.938 -13.133 14.586 1 97.88 55 ASP B O 1
ATOM 2660 N N . PRO B 1 56 ? -17.859 -14.172 16.219 1 96.25 56 PRO B N 1
ATOM 2661 C CA . PRO B 1 56 ? -17.594 -15.375 15.422 1 96.25 56 PRO B CA 1
ATOM 2662 C C . PRO B 1 56 ? -18.859 -15.992 14.836 1 96.25 56 PRO B C 1
ATOM 2664 O O . PRO B 1 56 ? -18.797 -16.688 13.828 1 96.25 56 PRO B O 1
ATOM 2667 N N . SER B 1 57 ? -20 -15.719 15.383 1 97.5 57 SER B N 1
ATOM 2668 C CA . SER B 1 57 ? -21.234 -16.328 14.914 1 97.5 57 SER B CA 1
ATOM 2669 C C . SER B 1 57 ? -21.688 -15.719 13.594 1 97.5 57 SER B C 1
ATOM 2671 O O . SER B 1 57 ? -22.562 -16.266 12.914 1 97.5 57 SER B O 1
ATOM 2673 N N . GLN B 1 58 ? -21.109 -14.633 13.203 1 97.56 58 GLN B N 1
ATOM 2674 C CA . GLN B 1 58 ? -21.547 -13.891 12.023 1 97.56 58 GLN B CA 1
ATOM 2675 C C . GLN B 1 58 ? -20.922 -14.461 10.758 1 97.56 58 GLN B C 1
ATOM 2677 O O . GLN B 1 58 ? -21.422 -14.234 9.656 1 97.56 58 GLN B O 1
ATOM 2682 N N . SER B 1 59 ? -19.812 -15.18 10.938 1 97.44 59 SER B N 1
ATOM 2683 C CA . SER B 1 59 ? -19.172 -15.805 9.781 1 97.44 59 SER B CA 1
ATOM 2684 C C . SER B 1 59 ? -20 -16.969 9.25 1 97.44 59 SER B C 1
ATOM 2686 O O . SER B 1 59 ? -20.453 -17.812 10.016 1 97.44 59 SER B O 1
ATOM 2688 N N . THR B 1 60 ? -20.188 -16.953 7.938 1 98.06 60 THR B N 1
ATOM 2689 C CA . THR B 1 60 ? -21.031 -17.984 7.34 1 98.06 60 THR B CA 1
ATOM 2690 C C . THR B 1 60 ? -20.188 -18.938 6.488 1 98.06 60 THR B C 1
ATOM 2692 O O . THR B 1 60 ? -20.641 -20.031 6.16 1 98.06 60 THR B O 1
ATOM 2695 N N . LEU B 1 61 ? -19.031 -18.594 6.156 1 98.44 61 LEU B N 1
ATOM 2696 C CA . LEU B 1 61 ? -18.141 -19.422 5.359 1 98.44 61 LEU B CA 1
ATOM 2697 C C . LEU B 1 61 ? -17.391 -20.422 6.242 1 98.44 61 LEU B C 1
ATOM 2699 O O . LEU B 1 61 ? -17.125 -20.141 7.414 1 98.44 61 LEU B O 1
ATOM 2703 N N . PRO B 1 62 ? -17.031 -21.578 5.652 1 98 62 PRO B N 1
ATOM 2704 C CA . PRO B 1 62 ? -16.156 -22.484 6.41 1 98 62 PRO B CA 1
ATOM 2705 C C . PRO B 1 62 ? -14.859 -21.812 6.848 1 98 62 PRO B C 1
ATOM 2707 O O . PRO B 1 62 ? -14.289 -21.016 6.098 1 98 62 PRO B O 1
ATOM 2710 N N . ARG B 1 63 ? -14.391 -22.203 7.957 1 97.38 63 ARG B N 1
ATOM 2711 C CA . ARG B 1 63 ? -13.195 -21.609 8.539 1 97.38 63 ARG B CA 1
ATOM 2712 C C . ARG B 1 63 ? -12 -21.734 7.598 1 97.38 63 ARG B C 1
ATOM 2714 O O . ARG B 1 63 ? -11.148 -20.844 7.527 1 97.38 63 ARG B O 1
ATOM 2721 N N . THR B 1 64 ? -11.93 -22.828 6.926 1 97.75 64 THR B N 1
ATOM 2722 C CA . THR B 1 64 ? -10.828 -23.047 6 1 97.75 64 THR B CA 1
ATOM 2723 C C . THR B 1 64 ? -10.789 -21.969 4.922 1 97.75 64 THR B C 1
ATOM 2725 O O . THR B 1 64 ? -9.719 -21.547 4.492 1 97.75 64 THR B O 1
ATOM 2728 N N . ILE B 1 65 ? -11.969 -21.531 4.516 1 98.75 65 ILE B N 1
ATOM 2729 C CA . ILE B 1 65 ? -12.078 -20.516 3.479 1 98.75 65 ILE B CA 1
ATOM 2730 C C . ILE B 1 65 ? -11.695 -19.156 4.055 1 98.75 65 ILE B C 1
ATOM 2732 O O . ILE B 1 65 ? -10.891 -18.422 3.465 1 98.75 65 ILE B O 1
ATOM 2736 N N . THR B 1 66 ? -12.234 -18.812 5.258 1 98.75 66 THR B N 1
ATOM 2737 C CA . THR B 1 66 ? -11.914 -17.516 5.855 1 98.75 66 THR B CA 1
ATOM 2738 C C . THR B 1 66 ? -10.438 -17.438 6.211 1 98.75 66 THR B C 1
ATOM 2740 O O . THR B 1 66 ? -9.805 -16.391 6.027 1 98.75 66 THR B O 1
ATOM 2743 N N . ASP B 1 67 ? -9.859 -18.531 6.672 1 98.69 67 ASP B N 1
ATOM 2744 C CA . ASP B 1 67 ? -8.438 -18.578 6.984 1 98.69 67 ASP B CA 1
ATOM 2745 C C . ASP B 1 67 ? -7.59 -18.297 5.742 1 98.69 67 ASP B C 1
ATOM 2747 O O . ASP B 1 67 ? -6.656 -17.5 5.793 1 98.69 67 ASP B O 1
ATOM 2751 N N . ALA B 1 68 ? -7.93 -18.938 4.652 1 98.88 68 ALA B N 1
ATOM 2752 C CA . ALA B 1 68 ? -7.195 -18.75 3.402 1 98.88 68 ALA B CA 1
ATOM 2753 C C . ALA B 1 68 ? -7.293 -17.312 2.922 1 98.88 68 ALA B C 1
ATOM 2755 O O . ALA B 1 68 ? -6.297 -16.719 2.498 1 98.88 68 ALA B O 1
ATOM 2756 N N . CYS B 1 69 ? -8.477 -16.766 3.049 1 98.88 69 CYS B N 1
ATOM 2757 C CA . CYS B 1 69 ? -8.688 -15.398 2.605 1 98.88 69 CYS B CA 1
ATOM 2758 C C . CYS B 1 69 ? -7.91 -14.414 3.471 1 98.88 69 CYS B C 1
ATOM 2760 O O . CYS B 1 69 ? -7.352 -13.438 2.963 1 98.88 69 CYS B O 1
ATOM 2762 N N . GLU B 1 70 ? -7.875 -14.656 4.742 1 98.75 70 GLU B N 1
ATOM 2763 C CA . GLU B 1 70 ? -7.129 -13.773 5.637 1 98.75 70 GLU B CA 1
ATOM 2764 C C . GLU B 1 70 ? -5.633 -13.828 5.344 1 98.75 70 GLU B C 1
ATOM 2766 O O . GLU B 1 70 ? -4.957 -12.797 5.348 1 98.75 70 GLU B O 1
ATOM 2771 N N . ILE B 1 71 ? -5.086 -15.008 5.105 1 98.75 71 ILE B N 1
ATOM 2772 C CA . ILE B 1 71 ? -3.68 -15.148 4.742 1 98.75 71 ILE B CA 1
ATOM 2773 C C . ILE B 1 71 ? -3.393 -14.352 3.473 1 98.75 71 ILE B C 1
ATOM 2775 O O . ILE B 1 71 ? -2.451 -13.562 3.43 1 98.75 71 ILE B O 1
ATOM 2779 N N . LEU B 1 72 ? -4.262 -14.562 2.48 1 98.81 72 LEU B N 1
ATOM 2780 C CA . LEU B 1 72 ? -4.09 -13.875 1.203 1 98.81 72 LEU B CA 1
ATOM 2781 C C . LEU B 1 72 ? -4.141 -12.359 1.386 1 98.81 72 LEU B C 1
ATOM 2783 O O . LEU B 1 72 ? -3.318 -11.641 0.82 1 98.81 72 LEU B O 1
ATOM 2787 N N . LEU B 1 73 ? -5.062 -11.898 2.219 1 98.69 73 LEU B N 1
ATOM 2788 C CA . LEU B 1 73 ? -5.234 -10.461 2.436 1 98.69 73 LEU B CA 1
ATOM 2789 C C . LEU B 1 73 ? -3.99 -9.859 3.08 1 98.69 73 LEU B C 1
ATOM 2791 O O . LEU B 1 73 ? -3.496 -8.82 2.633 1 98.69 73 LEU B O 1
ATOM 2795 N N . ILE B 1 74 ? -3.457 -10.5 4.098 1 97.88 74 ILE B N 1
ATOM 2796 C CA . ILE B 1 74 ? -2.289 -9.984 4.797 1 97.88 74 ILE B CA 1
ATOM 2797 C C . ILE B 1 74 ? -1.096 -9.938 3.846 1 97.88 74 ILE B C 1
ATOM 2799 O O . ILE B 1 74 ? -0.329 -8.969 3.854 1 97.88 74 ILE B O 1
ATOM 2803 N N . LEU B 1 75 ? -0.991 -10.922 3.018 1 96.75 75 LEU B N 1
ATOM 2804 C CA . LEU B 1 75 ? 0.101 -10.953 2.051 1 96.75 75 LEU B CA 1
ATOM 2805 C C . LEU B 1 75 ? -0.026 -9.82 1.043 1 96.75 75 LEU B C 1
ATOM 2807 O O . LEU B 1 75 ? 0.963 -9.156 0.718 1 96.75 75 LEU B O 1
ATOM 2811 N N . LYS B 1 76 ? -1.256 -9.609 0.599 1 96.94 76 LYS B N 1
ATOM 2812 C CA . LYS B 1 76 ? -1.485 -8.555 -0.384 1 96.94 76 LYS B CA 1
ATOM 2813 C C . LYS B 1 76 ? -1.29 -7.176 0.236 1 96.94 76 LYS B C 1
ATOM 2815 O O . LYS B 1 76 ? -0.91 -6.227 -0.454 1 96.94 76 LYS B O 1
ATOM 2820 N N . ASP B 1 77 ? -1.467 -7.035 1.536 1 94.38 77 ASP B N 1
ATOM 2821 C CA . ASP B 1 77 ? -1.314 -5.77 2.248 1 94.38 77 ASP B CA 1
ATOM 2822 C C . ASP B 1 77 ? 0.159 -5.402 2.402 1 94.38 77 ASP B C 1
ATOM 2824 O O . ASP B 1 77 ? 0.491 -4.238 2.645 1 94.38 77 ASP B O 1
ATOM 2828 N N . ASN B 1 78 ? 1.03 -6.324 2.336 1 90.94 78 ASN B N 1
ATOM 2829 C CA . ASN B 1 78 ? 2.457 -6.082 2.529 1 90.94 78 ASN B CA 1
ATOM 2830 C C . ASN B 1 78 ? 3.143 -5.707 1.22 1 90.94 78 ASN B C 1
ATOM 2832 O O . ASN B 1 78 ? 4.293 -6.078 0.987 1 90.94 78 ASN B O 1
ATOM 2836 N N . LEU B 1 79 ? 2.484 -4.98 0.472 1 93 79 LEU B N 1
ATOM 2837 C CA . LEU B 1 79 ? 2.908 -4.652 -0.885 1 93 79 LEU B CA 1
ATOM 2838 C C . LEU B 1 79 ? 4.074 -3.67 -0.869 1 93 79 LEU B C 1
ATOM 2840 O O . LEU B 1 79 ? 4.941 -3.715 -1.744 1 93 79 LEU B O 1
ATOM 2844 N N . ALA B 1 80 ? 4.16 -2.803 0.137 1 92.62 80 ALA B N 1
ATOM 2845 C CA . ALA B 1 80 ? 5.203 -1.779 0.202 1 92.62 80 ALA B CA 1
ATOM 2846 C C .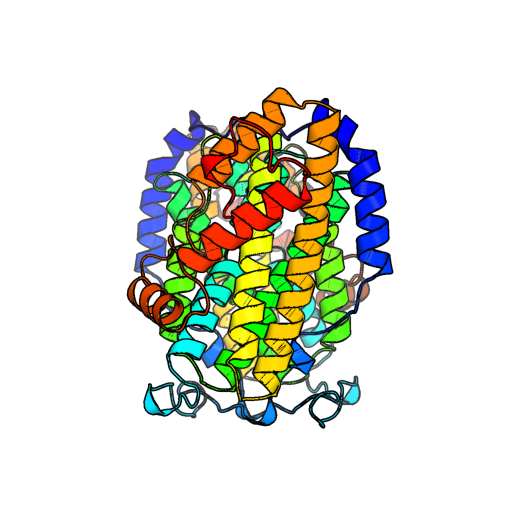 ALA B 1 80 ? 6.59 -2.412 0.262 1 92.62 80 ALA B C 1
ATOM 2848 O O . ALA B 1 80 ? 7.527 -1.929 -0.378 1 92.62 80 ALA B O 1
ATOM 2849 N N . GLY B 1 81 ? 6.699 -3.469 0.981 1 91.38 81 GLY B N 1
ATOM 2850 C CA . GLY B 1 81 ? 7.973 -4.16 1.091 1 91.38 81 GLY B CA 1
ATOM 2851 C C . GLY B 1 81 ? 8.438 -4.77 -0.219 1 91.38 81 GLY B C 1
ATOM 2852 O O . GLY B 1 81 ? 9.602 -4.625 -0.601 1 91.38 81 GLY B O 1
ATOM 2853 N N . HIS B 1 82 ? 7.52 -5.426 -0.886 1 92.44 82 HIS B N 1
ATOM 2854 C CA . HIS B 1 82 ? 7.859 -6.051 -2.158 1 92.44 82 HIS B CA 1
ATOM 2855 C C . HIS B 1 82 ? 8.195 -5.004 -3.217 1 92.44 82 HIS B C 1
ATOM 2857 O O . HIS B 1 82 ? 9.148 -5.168 -3.979 1 92.44 82 HIS B O 1
ATOM 2863 N N . HIS B 1 83 ? 7.402 -4.012 -3.25 1 94.38 83 HIS B N 1
ATOM 2864 C CA . HIS B 1 83 ? 7.68 -2.908 -4.164 1 94.38 83 HIS B CA 1
ATOM 2865 C C . HIS B 1 83 ? 9.07 -2.338 -3.936 1 94.38 83 HIS B C 1
ATOM 2867 O O . HIS B 1 83 ? 9.828 -2.139 -4.887 1 94.38 83 HIS B O 1
ATOM 2873 N N . ARG B 1 84 ? 9.383 -2.064 -2.76 1 92.62 84 ARG B N 1
ATOM 2874 C CA . ARG B 1 84 ? 10.68 -1.505 -2.402 1 92.62 84 ARG B CA 1
ATOM 2875 C C . ARG B 1 84 ? 11.812 -2.406 -2.879 1 92.62 84 ARG B C 1
ATOM 2877 O O . ARG B 1 84 ? 12.766 -1.938 -3.516 1 92.62 84 ARG B O 1
ATOM 2884 N N . GLU B 1 85 ? 11.742 -3.688 -2.635 1 91.38 85 GLU B N 1
ATOM 2885 C CA . GLU B 1 85 ? 12.789 -4.637 -3.006 1 91.38 85 GLU B CA 1
ATOM 2886 C C . GLU B 1 85 ? 12.984 -4.676 -4.52 1 91.38 85 GLU B C 1
ATOM 2888 O O . GLU B 1 85 ? 14.117 -4.719 -5 1 91.38 85 GLU B O 1
ATOM 2893 N N . LEU B 1 86 ? 11.883 -4.652 -5.191 1 94.06 86 LEU B N 1
ATOM 2894 C CA . LEU B 1 86 ? 11.969 -4.727 -6.648 1 94.06 86 LEU B CA 1
ATOM 2895 C C . LEU B 1 86 ? 12.586 -3.455 -7.223 1 94.06 86 LEU B C 1
ATOM 2897 O O . LEU B 1 86 ? 13.453 -3.52 -8.094 1 94.06 86 LEU B O 1
ATOM 2901 N N . VAL B 1 87 ? 12.203 -2.348 -6.684 1 91.81 87 VAL B N 1
ATOM 2902 C CA . VAL B 1 87 ? 12.719 -1.083 -7.199 1 91.81 87 VAL B CA 1
ATOM 2903 C C . VAL B 1 87 ? 14.195 -0.937 -6.828 1 91.81 87 VAL B C 1
ATOM 2905 O O . VAL B 1 87 ? 14.984 -0.396 -7.605 1 91.81 87 VAL B O 1
ATOM 2908 N N . GLU B 1 88 ? 14.609 -1.415 -5.715 1 87.5 88 GLU B N 1
ATOM 2909 C CA . GLU B 1 88 ? 16 -1.367 -5.281 1 87.5 88 GLU B CA 1
ATOM 2910 C C . GLU B 1 88 ? 16.891 -2.207 -6.195 1 87.5 88 GLU B C 1
ATOM 2912 O O . GLU B 1 88 ? 18.047 -1.86 -6.43 1 87.5 88 GLU B O 1
ATOM 2917 N N . HIS B 1 89 ? 16.406 -3.287 -6.684 1 91.44 89 HIS B N 1
ATOM 2918 C CA . HIS B 1 89 ? 17.203 -4.203 -7.496 1 91.44 89 HIS B CA 1
ATOM 2919 C C . HIS B 1 89 ? 17.156 -3.807 -8.969 1 91.44 89 HIS B C 1
ATOM 2921 O O . HIS B 1 89 ? 18.047 -4.195 -9.742 1 91.44 89 HIS B O 1
ATOM 2927 N N . PHE B 1 90 ? 16.25 -3.076 -9.258 1 92.75 90 PHE B N 1
ATOM 2928 C CA . PHE B 1 90 ? 16.125 -2.701 -10.656 1 92.75 90 PHE B CA 1
ATOM 2929 C C . PHE B 1 90 ? 16.031 -1.188 -10.805 1 92.75 90 PHE B C 1
ATOM 2931 O O . PHE B 1 90 ? 16.922 -0.459 -10.383 1 92.75 90 PHE B O 1
ATOM 2938 N N . ILE B 1 91 ? 14.992 -0.59 -11.305 1 88.62 91 ILE B N 1
ATOM 2939 C CA . ILE B 1 91 ? 14.867 0.858 -11.43 1 88.62 91 ILE B CA 1
ATOM 2940 C C . ILE B 1 91 ? 13.398 1.232 -11.594 1 88.62 91 ILE B C 1
ATOM 2942 O O . ILE B 1 91 ? 12.547 0.363 -11.812 1 88.62 91 ILE B O 1
ATOM 2946 N N . LEU B 1 92 ? 13.172 2.445 -11.461 1 91.19 92 LEU B N 1
ATOM 2947 C CA . LEU B 1 92 ? 11.805 2.941 -11.578 1 91.19 92 LEU B CA 1
ATOM 2948 C C . LEU B 1 92 ? 11.609 3.699 -12.883 1 91.19 92 LEU B C 1
ATOM 2950 O O . LEU B 1 92 ? 10.539 4.254 -13.133 1 91.19 92 LEU B O 1
ATOM 2954 N N . GLU B 1 93 ? 12.578 3.65 -13.711 1 91.56 93 GLU B N 1
ATOM 2955 C CA . GLU B 1 93 ? 12.555 4.406 -14.961 1 91.56 93 GLU B CA 1
ATOM 2956 C C . GLU B 1 93 ? 12.164 3.516 -16.141 1 91.56 93 GLU B C 1
ATOM 2958 O O . GLU B 1 93 ? 12.305 2.291 -16.078 1 91.56 93 GLU B O 1
ATOM 2963 N N . ASP B 1 94 ? 11.656 4.121 -17.188 1 93.69 94 ASP B N 1
ATOM 2964 C CA . ASP B 1 94 ? 11.406 3.475 -18.469 1 93.69 94 ASP B CA 1
ATOM 2965 C C . ASP B 1 94 ? 10.445 2.299 -18.328 1 93.69 94 ASP B C 1
ATOM 2967 O O . ASP B 1 94 ? 9.422 2.416 -17.656 1 93.69 94 ASP B O 1
ATOM 2971 N N . TRP B 1 95 ? 10.758 1.206 -18.969 1 96.69 95 TRP B N 1
ATOM 2972 C CA . TRP B 1 95 ? 9.797 0.107 -18.984 1 96.69 95 TRP B CA 1
ATOM 2973 C C . TRP B 1 95 ? 9.766 -0.612 -17.641 1 96.69 95 TRP B C 1
ATOM 2975 O O . TRP B 1 95 ? 8.719 -1.114 -17.219 1 96.69 95 TRP B O 1
ATOM 2985 N N . TRP B 1 96 ? 10.914 -0.667 -16.969 1 96.44 96 TRP B N 1
ATOM 2986 C CA . TRP B 1 96 ? 10.945 -1.242 -15.633 1 96.44 96 TRP B CA 1
ATOM 2987 C C . TRP B 1 96 ? 10.016 -0.484 -14.695 1 96.44 96 TRP B C 1
ATOM 2989 O O . TRP B 1 96 ? 9.242 -1.094 -13.945 1 96.44 96 TRP B O 1
ATOM 2999 N N . GLY B 1 97 ? 10.125 0.806 -14.758 1 95.31 97 GLY B N 1
ATOM 3000 C CA . GLY B 1 97 ? 9.234 1.613 -13.938 1 95.31 97 GLY B CA 1
ATOM 3001 C C . GLY B 1 97 ? 7.766 1.388 -14.25 1 95.31 97 GLY B C 1
ATOM 3002 O O . GLY B 1 97 ? 6.938 1.309 -13.344 1 95.31 97 GLY B O 1
ATOM 3003 N N . ARG B 1 98 ? 7.434 1.291 -15.492 1 96.19 98 ARG B N 1
ATOM 3004 C CA . ARG B 1 98 ? 6.059 1.026 -15.906 1 96.19 98 ARG B CA 1
ATOM 3005 C C . ARG B 1 98 ? 5.578 -0.321 -15.383 1 96.19 98 ARG B C 1
ATOM 3007 O O . ARG B 1 98 ? 4.477 -0.423 -14.836 1 96.19 98 ARG B O 1
ATOM 3014 N N . TRP B 1 99 ? 6.414 -1.316 -15.516 1 97.88 99 TRP B N 1
ATOM 3015 C CA . TRP B 1 99 ? 6.035 -2.656 -15.07 1 97.88 99 TRP B CA 1
ATOM 3016 C C . TRP B 1 99 ? 5.867 -2.703 -13.555 1 97.88 99 TRP B C 1
ATOM 3018 O O . TRP B 1 99 ? 4.844 -3.168 -13.055 1 97.88 99 TRP B O 1
ATOM 3028 N N . LEU B 1 100 ? 6.875 -2.209 -12.844 1 97 100 LEU B N 1
ATOM 3029 C CA . LEU B 1 100 ? 6.832 -2.305 -11.391 1 97 100 LEU B CA 1
ATOM 3030 C C . LEU B 1 100 ? 5.695 -1.465 -10.82 1 97 100 LEU B C 1
ATOM 3032 O O . LEU B 1 100 ? 5.074 -1.845 -9.828 1 97 100 LEU B O 1
ATOM 3036 N N . GLY B 1 101 ? 5.398 -0.366 -11.453 1 96.5 101 GLY B N 1
ATOM 3037 C CA . GLY B 1 101 ? 4.234 0.417 -11.078 1 96.5 101 GLY B CA 1
ATOM 3038 C C . GLY B 1 101 ? 2.924 -0.306 -11.328 1 96.5 101 GLY B C 1
ATOM 3039 O O . GLY B 1 101 ? 2.041 -0.322 -10.469 1 96.5 101 GLY B O 1
ATOM 3040 N N . ARG B 1 102 ? 2.809 -0.879 -12.508 1 97.5 102 ARG B N 1
ATOM 3041 C CA . ARG B 1 102 ? 1.589 -1.598 -12.859 1 97.5 102 ARG B CA 1
ATOM 3042 C C . ARG B 1 102 ? 1.384 -2.805 -11.953 1 97.5 102 ARG B C 1
ATOM 3044 O O . ARG B 1 102 ? 0.281 -3.029 -11.445 1 97.5 102 ARG B O 1
ATOM 3051 N N . TRP B 1 103 ? 2.432 -3.572 -11.781 1 98 103 TRP B N 1
ATOM 3052 C CA . TRP B 1 103 ? 2.391 -4.719 -10.883 1 98 103 TRP B CA 1
ATOM 3053 C C . TRP B 1 103 ? 1.934 -4.301 -9.484 1 98 103 TRP B C 1
ATOM 3055 O O . TRP B 1 103 ? 1.041 -4.926 -8.906 1 98 103 TRP B O 1
ATOM 3065 N N . THR B 1 104 ? 2.477 -3.223 -8.953 1 97.25 104 THR B N 1
ATOM 3066 C CA . THR B 1 104 ? 2.123 -2.713 -7.629 1 97.25 104 THR B CA 1
ATOM 3067 C C . THR B 1 104 ? 0.646 -2.334 -7.574 1 97.25 104 THR B C 1
ATOM 3069 O O . THR B 1 104 ? -0.051 -2.676 -6.617 1 97.25 104 THR B O 1
ATOM 3072 N N . ALA B 1 105 ? 0.197 -1.685 -8.578 1 97.06 105 ALA B N 1
ATOM 3073 C CA . ALA B 1 105 ? -1.198 -1.253 -8.625 1 97.06 105 ALA B CA 1
ATOM 3074 C C . ALA B 1 105 ? -2.143 -2.451 -8.641 1 97.06 105 ALA B C 1
ATOM 3076 O O . ALA B 1 105 ? -3.15 -2.463 -7.926 1 97.06 105 ALA B O 1
ATOM 3077 N N . GLU B 1 106 ? -1.846 -3.441 -9.43 1 98.06 106 GLU B N 1
ATOM 3078 C CA . GLU B 1 106 ? -2.703 -4.617 -9.562 1 98.06 106 GLU B CA 1
ATOM 3079 C C . GLU B 1 106 ? -2.713 -5.438 -8.273 1 98.06 106 GLU B C 1
ATOM 3081 O O . GLU B 1 106 ? -3.762 -5.934 -7.859 1 98.06 106 GLU B O 1
ATOM 3086 N N . GLU B 1 107 ? -1.547 -5.562 -7.668 1 97.94 107 GLU B N 1
ATOM 3087 C CA . GLU B 1 107 ? -1.479 -6.277 -6.398 1 97.94 107 GLU B CA 1
ATOM 3088 C C . GLU B 1 107 ? -2.285 -5.562 -5.32 1 97.94 107 GLU B C 1
ATOM 3090 O O . GLU B 1 107 ? -2.939 -6.207 -4.496 1 97.94 107 GLU B O 1
ATOM 3095 N N . HIS B 1 108 ? -2.223 -4.301 -5.32 1 97.5 108 HIS B N 1
ATOM 3096 C CA . HIS B 1 108 ? -2.986 -3.516 -4.359 1 97.5 108 HIS B CA 1
ATOM 3097 C C . HIS B 1 108 ? -4.484 -3.727 -4.543 1 97.5 108 HIS B C 1
ATOM 3099 O O . HIS B 1 108 ? -5.238 -3.74 -3.564 1 97.5 108 HIS B O 1
ATOM 3105 N N . LEU B 1 109 ? -4.91 -3.838 -5.762 1 98.38 109 LEU B N 1
ATOM 3106 C CA . LEU B 1 109 ? -6.316 -4.074 -6.066 1 98.38 109 LEU B CA 1
ATOM 3107 C C . LEU B 1 109 ? -6.812 -5.344 -5.383 1 98.38 109 LEU B C 1
ATOM 3109 O O . LEU B 1 109 ? -7.953 -5.402 -4.922 1 98.38 109 LEU B O 1
ATOM 3113 N N . HIS B 1 110 ? -6.008 -6.363 -5.281 1 98.81 110 HIS B N 1
ATOM 3114 C CA . HIS B 1 110 ? -6.379 -7.609 -4.617 1 98.81 110 HIS B CA 1
ATOM 3115 C C . HIS B 1 110 ? -6.734 -7.371 -3.154 1 98.81 110 HIS B C 1
ATOM 3117 O O . HIS B 1 110 ? -7.75 -7.875 -2.668 1 98.81 110 HIS B O 1
ATOM 3123 N N . ALA B 1 111 ? -5.898 -6.578 -2.486 1 98.31 111 ALA B N 1
ATOM 3124 C CA . ALA B 1 111 ? -6.133 -6.277 -1.076 1 98.31 111 ALA B CA 1
ATOM 3125 C C . ALA B 1 111 ? -7.418 -5.473 -0.893 1 98.31 111 ALA B C 1
ATOM 3127 O O . ALA B 1 111 ? -8.188 -5.727 0.032 1 98.31 111 ALA B O 1
ATOM 3128 N N . ILE B 1 112 ? -7.641 -4.508 -1.786 1 98.62 112 ILE B N 1
ATOM 3129 C CA . ILE B 1 112 ? -8.836 -3.674 -1.729 1 98.62 112 ILE B CA 1
ATOM 3130 C C . ILE B 1 112 ? -10.086 -4.551 -1.833 1 98.62 112 ILE B C 1
ATOM 3132 O O . ILE B 1 112 ? -10.969 -4.484 -0.981 1 98.62 112 ILE B O 1
ATOM 3136 N N . ALA B 1 113 ? -10.109 -5.414 -2.846 1 98.81 113 ALA B N 1
ATOM 3137 C CA . ALA B 1 113 ? -11.289 -6.23 -3.129 1 98.81 113 ALA B CA 1
ATOM 3138 C C . ALA B 1 113 ? -11.547 -7.227 -2 1 98.81 113 ALA B C 1
ATOM 3140 O O . ALA B 1 113 ? -12.68 -7.355 -1.527 1 98.81 113 ALA B O 1
ATOM 3141 N N . LEU B 1 114 ? -10.477 -7.871 -1.588 1 98.88 114 LEU B N 1
ATOM 3142 C CA . LEU B 1 114 ? -10.594 -8.891 -0.554 1 98.88 114 LEU B CA 1
ATOM 3143 C C . LEU B 1 114 ? -11.062 -8.281 0.762 1 98.88 114 LEU B C 1
ATOM 3145 O O . LEU B 1 114 ? -11.961 -8.812 1.416 1 98.88 114 LEU B O 1
ATOM 3149 N N . ARG B 1 115 ? -10.5 -7.18 1.149 1 98.81 115 ARG B N 1
ATOM 3150 C CA . ARG B 1 115 ? -10.859 -6.527 2.402 1 98.81 115 ARG B CA 1
ATOM 3151 C C . ARG B 1 115 ? -12.32 -6.086 2.387 1 98.81 115 ARG B C 1
ATOM 3153 O O . ARG B 1 115 ? -13.062 -6.324 3.346 1 98.81 115 ARG B O 1
ATOM 3160 N N . GLU B 1 116 ? -12.703 -5.406 1.314 1 98.75 116 GLU B N 1
ATOM 3161 C CA . GLU B 1 116 ? -14.078 -4.922 1.234 1 98.75 116 GLU B CA 1
ATOM 3162 C C . GLU B 1 116 ? -15.07 -6.078 1.308 1 98.75 116 GLU B C 1
ATOM 3164 O O . GLU B 1 116 ? -16.062 -5.996 2.027 1 98.75 116 GLU B O 1
ATOM 3169 N N . TYR B 1 117 ? -14.828 -7.188 0.591 1 98.94 117 TYR B N 1
ATOM 3170 C CA . TYR B 1 117 ? -15.711 -8.344 0.633 1 98.94 117 TYR B CA 1
ATOM 3171 C C . TYR B 1 117 ? -15.82 -8.891 2.049 1 98.94 117 TYR B C 1
ATOM 3173 O O . TYR B 1 117 ? -16.922 -9.102 2.557 1 98.94 117 TYR B O 1
ATOM 3181 N N . LEU B 1 118 ? -14.641 -9.086 2.686 1 98.88 118 LEU B N 1
ATOM 3182 C CA . LEU B 1 118 ? -14.609 -9.766 3.977 1 98.88 118 LEU B CA 1
ATOM 3183 C C . LEU B 1 118 ? -15.258 -8.906 5.059 1 98.88 118 LEU B C 1
ATOM 3185 O O . LEU B 1 118 ? -15.922 -9.438 5.957 1 98.88 118 LEU B O 1
ATOM 3189 N N . VAL B 1 119 ? -15.117 -7.57 4.988 1 98.75 119 VAL B N 1
ATOM 3190 C CA . VAL B 1 119 ? -15.672 -6.676 6.004 1 98.75 119 VAL B CA 1
ATOM 3191 C C . VAL B 1 119 ? -17.172 -6.504 5.789 1 98.75 119 VAL B C 1
ATOM 3193 O O . VAL B 1 119 ? -17.953 -6.609 6.73 1 98.75 119 VAL B O 1
ATOM 3196 N N . VAL B 1 120 ? -17.578 -6.332 4.527 1 98.81 120 VAL B N 1
ATOM 3197 C CA . VAL B 1 120 ? -18.984 -6.121 4.211 1 98.81 120 VAL B CA 1
ATOM 3198 C C . VAL B 1 120 ? -19.797 -7.359 4.586 1 98.81 120 VAL B C 1
ATOM 3200 O O . VAL B 1 120 ? -20.875 -7.254 5.16 1 98.81 120 VAL B O 1
ATOM 3203 N N . THR B 1 121 ? -19.234 -8.53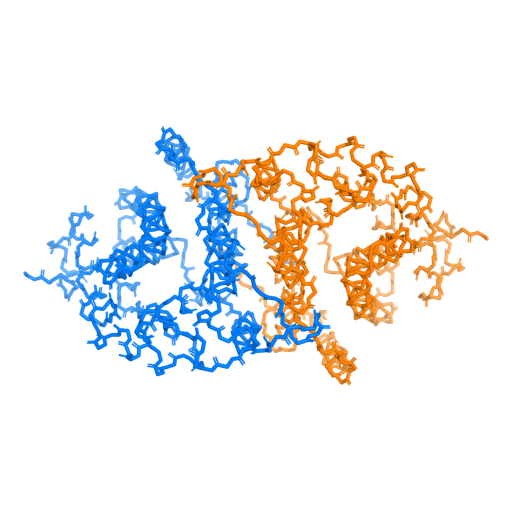1 4.312 1 98.81 121 THR B N 1
ATOM 3204 C CA . THR B 1 121 ? -19.969 -9.773 4.535 1 98.81 121 THR B CA 1
ATOM 3205 C C . THR B 1 121 ? -19.734 -10.289 5.953 1 98.81 121 THR B C 1
ATOM 3207 O O . THR B 1 121 ? -20.297 -11.312 6.348 1 98.81 121 THR B O 1
ATOM 3210 N N . ARG B 1 122 ? -18.859 -9.641 6.719 1 98.56 122 ARG B N 1
ATOM 3211 C CA . ARG B 1 122 ? -18.578 -9.945 8.117 1 98.56 122 ARG B CA 1
ATOM 3212 C C . ARG B 1 122 ? -18.031 -11.359 8.266 1 98.56 122 ARG B C 1
ATOM 3214 O O . ARG B 1 122 ? -18.406 -12.078 9.188 1 98.56 122 ARG B O 1
ATOM 3221 N N . GLU B 1 123 ? -17.188 -11.742 7.34 1 98.69 123 GLU B N 1
ATOM 3222 C CA . GLU B 1 123 ? -16.641 -13.102 7.34 1 98.69 123 GLU B CA 1
ATOM 3223 C C . GLU B 1 123 ? -15.414 -13.203 8.242 1 98.69 123 GLU B C 1
ATOM 3225 O O . GLU B 1 123 ? -14.992 -14.312 8.586 1 98.69 123 GLU B O 1
ATOM 3230 N N . VAL B 1 124 ? -14.883 -12.023 8.594 1 98.12 124 VAL B N 1
ATOM 3231 C CA . VAL B 1 124 ? -13.695 -12.031 9.445 1 98.12 124 VAL B CA 1
ATOM 3232 C C . VAL B 1 124 ? -13.82 -10.938 10.508 1 98.12 124 VAL B C 1
ATOM 3234 O O . VAL B 1 124 ? -14.625 -10.016 10.367 1 98.12 124 VAL B O 1
ATOM 3237 N N . ASP B 1 125 ? -13.062 -11.062 11.602 1 98.31 125 ASP B N 1
ATOM 3238 C CA . ASP B 1 125 ? -12.953 -10.016 12.617 1 98.31 125 ASP B CA 1
ATOM 3239 C C . ASP B 1 125 ? -12.109 -8.852 12.102 1 98.31 125 ASP B C 1
ATOM 3241 O O . ASP B 1 125 ? -10.891 -8.961 11.984 1 98.31 125 ASP B O 1
ATOM 3245 N N . PRO B 1 126 ? -12.789 -7.73 11.82 1 98.25 126 PRO B N 1
ATOM 3246 C CA . PRO B 1 126 ? -12.016 -6.637 11.227 1 98.25 126 PRO B CA 1
ATOM 3247 C C . PRO B 1 126 ? -10.969 -6.066 12.172 1 98.25 126 PRO B C 1
ATOM 3249 O O . PRO B 1 126 ? -9.922 -5.578 11.727 1 98.25 126 PRO B O 1
ATOM 3252 N N . VAL B 1 127 ? -11.188 -6.129 13.469 1 98.38 127 VAL B N 1
ATOM 3253 C CA . VAL B 1 127 ? -10.242 -5.625 14.461 1 98.38 127 VAL B CA 1
ATOM 3254 C C . VAL B 1 127 ? -9.023 -6.539 14.516 1 98.38 127 VAL B C 1
ATOM 3256 O O . VAL B 1 127 ? -7.883 -6.066 14.43 1 98.38 127 VAL B O 1
ATOM 3259 N N . ALA B 1 128 ? -9.25 -7.852 14.602 1 98 128 ALA B N 1
ATOM 3260 C CA . ALA B 1 128 ? -8.148 -8.812 14.656 1 98 128 ALA B CA 1
ATOM 3261 C C . ALA B 1 128 ? -7.324 -8.773 13.375 1 98 128 ALA B C 1
ATOM 3263 O O . ALA B 1 128 ? -6.094 -8.852 13.422 1 98 128 ALA B O 1
ATOM 3264 N N . ASN B 1 129 ? -8.047 -8.711 12.305 1 97.69 129 ASN B N 1
ATOM 3265 C CA . ASN B 1 129 ? -7.344 -8.648 11.023 1 97.69 129 ASN B CA 1
ATOM 3266 C C . ASN B 1 129 ? -6.473 -7.402 10.922 1 97.69 129 ASN B C 1
ATOM 3268 O O . ASN B 1 129 ? -5.359 -7.461 10.398 1 97.69 129 ASN B O 1
ATOM 3272 N N . GLU B 1 130 ? -6.961 -6.266 11.391 1 97.81 130 GLU B N 1
ATOM 3273 C CA . GLU B 1 130 ? -6.188 -5.027 11.391 1 97.81 130 GLU B CA 1
ATOM 3274 C C . GLU B 1 130 ? -4.953 -5.145 12.273 1 97.81 130 GLU B C 1
ATOM 3276 O O . GLU B 1 130 ? -3.871 -4.684 11.906 1 97.81 130 GLU B O 1
ATOM 3281 N N . ASP B 1 131 ? -5.105 -5.766 13.375 1 97.62 131 ASP B N 1
ATOM 3282 C CA . ASP B 1 131 ? -3.973 -5.98 14.273 1 97.62 131 ASP B CA 1
ATOM 3283 C C . ASP B 1 131 ? -2.875 -6.789 13.586 1 97.62 131 ASP B C 1
ATOM 3285 O O . ASP B 1 131 ? -1.694 -6.441 13.672 1 97.62 131 ASP B O 1
ATOM 3289 N N . VAL B 1 132 ? -3.252 -7.812 12.898 1 97.88 132 VAL B N 1
ATOM 3290 C CA . VAL B 1 132 ? -2.287 -8.672 12.219 1 97.88 132 VAL B CA 1
ATOM 3291 C C . VAL B 1 132 ? -1.653 -7.914 11.055 1 97.88 132 VAL B C 1
ATOM 3293 O O . VAL B 1 132 ? -0.452 -8.039 10.805 1 97.88 132 VAL B O 1
ATOM 3296 N N . ARG B 1 133 ? -2.479 -7.152 10.336 1 97.06 133 ARG B N 1
ATOM 3297 C CA . ARG B 1 133 ? -1.95 -6.344 9.242 1 97.06 133 ARG B CA 1
ATOM 3298 C C . ARG B 1 133 ? -0.853 -5.406 9.734 1 97.06 133 ARG B C 1
ATOM 3300 O O . ARG B 1 133 ? 0.233 -5.352 9.156 1 97.06 133 ARG B O 1
ATOM 3307 N N . VAL B 1 134 ? -1.101 -4.668 10.844 1 96.44 134 VAL B N 1
ATOM 3308 C CA . VAL B 1 134 ? -0.15 -3.713 11.398 1 96.44 134 VAL B CA 1
ATOM 3309 C C . VAL B 1 134 ? 1.122 -4.441 11.828 1 96.44 134 VAL B C 1
ATOM 3311 O O . VAL B 1 134 ? 2.23 -4.008 11.508 1 96.44 134 VAL B O 1
ATOM 3314 N N . GLN B 1 135 ? 0.934 -5.582 12.477 1 96 135 GLN B N 1
ATOM 3315 C CA . GLN B 1 135 ? 2.078 -6.363 12.938 1 96 135 GLN B CA 1
ATOM 3316 C C . GLN B 1 135 ? 2.939 -6.816 11.758 1 96 135 GLN B C 1
ATOM 3318 O O . GLN B 1 135 ? 4.168 -6.738 11.82 1 96 135 GLN B O 1
ATOM 3323 N N . HIS B 1 136 ? 2.301 -7.262 10.766 1 95.25 136 HIS B N 1
ATOM 3324 C CA . HIS B 1 136 ? 3.027 -7.809 9.625 1 95.25 136 HIS B CA 1
ATOM 3325 C C . HIS B 1 136 ? 3.744 -6.707 8.844 1 95.25 136 HIS B C 1
ATOM 3327 O O . HIS B 1 136 ? 4.883 -6.887 8.414 1 95.25 136 HIS B O 1
ATOM 3333 N N . VAL B 1 137 ? 3.104 -5.59 8.695 1 92.31 137 VAL B N 1
ATOM 3334 C CA . VAL B 1 137 ? 3.719 -4.457 8.008 1 92.31 137 VAL B CA 1
ATOM 3335 C C . VAL B 1 137 ? 4.922 -3.959 8.805 1 92.31 137 VAL B C 1
ATOM 3337 O O . VAL B 1 137 ? 5.957 -3.623 8.234 1 92.31 137 VAL B O 1
ATOM 3340 N N . MET B 1 138 ? 4.848 -3.961 10.109 1 91.94 138 MET B N 1
ATOM 3341 C CA . MET B 1 138 ? 5.934 -3.48 10.961 1 91.94 138 MET B CA 1
ATOM 3342 C C . MET B 1 138 ? 7.105 -4.457 10.953 1 91.94 138 MET B C 1
ATOM 3344 O O . MET B 1 138 ? 8.258 -4.051 11.125 1 91.94 138 MET B O 1
ATOM 3348 N N . LYS B 1 139 ? 6.766 -5.695 10.859 1 88.94 139 LYS B N 1
ATOM 3349 C CA . LYS B 1 139 ? 7.836 -6.68 10.719 1 88.94 139 LYS B CA 1
ATOM 3350 C C . LYS B 1 139 ? 8.688 -6.391 9.484 1 88.94 139 LYS B C 1
ATOM 3352 O O . LYS B 1 139 ? 9.914 -6.547 9.516 1 88.94 139 LYS B O 1
ATOM 3357 N N . GLY B 1 140 ? 7.973 -5.859 8.477 1 77.31 140 GLY B N 1
ATOM 3358 C CA . GLY B 1 140 ? 8.672 -5.496 7.258 1 77.31 140 GLY B CA 1
ATOM 3359 C C . GLY B 1 140 ? 9.086 -6.699 6.43 1 77.31 140 GLY B C 1
ATOM 3360 O O . GLY B 1 140 ? 8.805 -7.84 6.797 1 77.31 140 GLY B O 1
ATOM 3361 N N . TYR B 1 141 ? 9.633 -6.379 5.281 1 79.44 141 TYR B N 1
ATOM 3362 C CA . TYR B 1 141 ? 10.195 -7.371 4.379 1 79.44 141 TYR B CA 1
ATOM 3363 C C . TYR B 1 141 ? 11.484 -6.863 3.74 1 79.44 141 TYR B C 1
ATOM 3365 O O . TYR B 1 141 ? 11.531 -5.734 3.24 1 79.44 141 TYR B O 1
ATOM 3373 N N . ARG B 1 142 ? 12.531 -7.668 3.904 1 77.19 142 ARG B N 1
ATOM 3374 C CA . ARG B 1 142 ? 13.766 -7.473 3.156 1 77.19 142 ARG B CA 1
ATOM 3375 C C . ARG B 1 142 ? 14.336 -8.812 2.686 1 77.19 142 ARG B C 1
ATOM 3377 O O . ARG B 1 142 ? 14.531 -9.727 3.488 1 77.19 142 ARG B O 1
ATOM 3384 N N . ALA B 1 143 ? 14.508 -8.789 1.407 1 73.69 143 ALA B N 1
ATOM 3385 C CA . ALA B 1 143 ? 15.242 -9.953 0.916 1 73.69 143 ALA B CA 1
ATOM 3386 C C . ALA B 1 143 ? 16.719 -9.852 1.266 1 73.69 143 ALA B C 1
ATOM 3388 O O . ALA B 1 143 ? 17.359 -8.828 1.005 1 73.69 143 ALA B O 1
ATOM 3389 N N . GLU B 1 144 ? 17.391 -10.508 2.152 1 67.88 144 GLU B N 1
ATOM 3390 C CA . GLU B 1 144 ? 18.719 -10.352 2.705 1 67.88 144 GLU B CA 1
ATOM 3391 C C . GLU B 1 144 ? 19.797 -10.523 1.628 1 67.88 144 GLU B C 1
ATOM 3393 O O . GLU B 1 144 ? 20.797 -9.805 1.616 1 67.88 144 GLU B O 1
ATOM 3398 N N . LYS B 1 145 ? 19.766 -11.203 0.631 1 81.94 145 LYS B N 1
ATOM 3399 C CA . LYS B 1 145 ? 20.969 -11.516 -0.142 1 81.94 145 LYS B CA 1
ATOM 3400 C C . LYS B 1 145 ? 20.609 -11.93 -1.565 1 81.94 145 LYS B C 1
ATOM 3402 O O . LYS B 1 145 ? 21.375 -12.641 -2.219 1 81.94 145 LYS B O 1
ATOM 3407 N N . TYR B 1 146 ? 19.547 -11.422 -1.959 1 92.44 146 TYR B N 1
ATOM 3408 C CA . TYR B 1 146 ? 19.219 -11.867 -3.305 1 92.44 146 TYR B CA 1
ATOM 3409 C C . TYR B 1 146 ? 19.922 -11.023 -4.355 1 92.44 146 TYR B C 1
ATOM 3411 O O . TYR B 1 146 ? 19.984 -9.797 -4.242 1 92.44 146 TYR B O 1
ATOM 3419 N N . THR B 1 147 ? 20.578 -11.688 -5.277 1 94.75 147 THR B N 1
ATOM 3420 C CA . THR B 1 147 ? 20.969 -11 -6.5 1 94.75 147 THR B CA 1
ATOM 3421 C C . THR B 1 147 ? 19.734 -10.602 -7.316 1 94.75 147 THR B C 1
ATOM 3423 O O . THR B 1 147 ? 18.609 -11 -6.992 1 94.75 147 THR B O 1
ATOM 3426 N N . GLN B 1 148 ? 19.953 -9.797 -8.352 1 96 148 GLN B N 1
ATOM 3427 C CA . GLN B 1 148 ? 18.859 -9.43 -9.242 1 96 148 GLN B CA 1
ATOM 3428 C C . GLN B 1 148 ? 18.219 -10.672 -9.859 1 96 148 GLN B C 1
ATOM 3430 O O . GLN B 1 148 ? 17 -10.781 -9.922 1 96 148 GLN B O 1
ATOM 3435 N N . VAL B 1 149 ? 19.047 -11.594 -10.289 1 98 149 VAL B N 1
ATOM 3436 C CA . VAL B 1 149 ? 18.531 -12.812 -10.914 1 98 149 VAL B CA 1
ATOM 3437 C C . VAL B 1 149 ? 17.766 -13.633 -9.883 1 98 149 VAL B C 1
ATOM 3439 O O . VAL B 1 149 ? 16.672 -14.133 -10.164 1 98 149 VAL B O 1
ATOM 3442 N N . GLU B 1 150 ? 18.297 -13.75 -8.664 1 97.62 150 GLU B N 1
ATOM 3443 C CA . GLU B 1 150 ? 17.594 -14.445 -7.602 1 97.62 150 GLU B CA 1
ATOM 3444 C C . GLU B 1 150 ? 16.25 -13.781 -7.305 1 97.62 150 GLU B C 1
ATOM 3446 O O . GLU B 1 150 ? 15.266 -14.469 -7.031 1 97.62 150 GLU B O 1
ATOM 3451 N N . THR B 1 151 ? 16.25 -12.469 -7.32 1 97.25 151 THR B N 1
ATOM 3452 C CA . THR B 1 151 ? 15.008 -11.734 -7.078 1 97.25 151 THR B CA 1
ATOM 3453 C C . THR B 1 151 ? 13.953 -12.086 -8.125 1 97.25 151 THR B C 1
ATOM 3455 O O . THR B 1 151 ? 12.797 -12.32 -7.793 1 97.25 151 THR B O 1
ATOM 3458 N N . LEU B 1 152 ? 14.352 -12.125 -9.375 1 98.5 152 LEU B N 1
ATOM 3459 C CA . LEU B 1 152 ? 13.43 -12.461 -10.453 1 98.5 152 LEU B CA 1
ATOM 3460 C C . LEU B 1 152 ? 12.914 -13.883 -10.312 1 98.5 152 LEU B C 1
ATOM 3462 O O . LEU B 1 152 ? 11.719 -14.141 -10.492 1 98.5 152 LEU B O 1
ATOM 3466 N N . VAL B 1 153 ? 13.766 -14.781 -9.984 1 98.75 153 VAL B N 1
ATOM 3467 C CA . VAL B 1 153 ? 13.383 -16.188 -9.797 1 98.75 153 VAL B CA 1
ATOM 3468 C C . VAL B 1 153 ? 12.414 -16.297 -8.625 1 98.75 153 VAL B C 1
ATOM 3470 O O . VAL B 1 153 ? 11.383 -16.969 -8.727 1 98.75 153 VAL B O 1
ATOM 3473 N N . TYR B 1 154 ? 12.734 -15.695 -7.559 1 98.06 154 TYR B N 1
ATOM 3474 C CA . TYR B 1 154 ? 11.859 -15.695 -6.391 1 98.06 154 TYR B CA 1
ATOM 3475 C C . TYR B 1 154 ? 10.469 -15.188 -6.754 1 98.06 154 TYR B C 1
ATOM 3477 O O . TYR B 1 154 ? 9.461 -15.789 -6.371 1 98.06 154 TYR B O 1
ATOM 3485 N N . MET B 1 155 ? 10.43 -14.094 -7.523 1 98.31 155 MET B N 1
ATOM 3486 C CA . MET B 1 155 ? 9.141 -13.508 -7.875 1 98.31 155 MET B CA 1
ATOM 3487 C C . MET B 1 155 ? 8.344 -14.438 -8.773 1 98.31 155 MET B C 1
ATOM 3489 O O . MET B 1 155 ? 7.121 -14.523 -8.664 1 98.31 155 MET B O 1
ATOM 3493 N N . ALA B 1 156 ? 9 -15.109 -9.688 1 98.81 156 ALA B N 1
ATOM 3494 C CA . ALA B 1 156 ? 8.312 -16.094 -10.523 1 98.81 156 ALA B CA 1
ATOM 3495 C C . ALA B 1 156 ? 7.672 -17.188 -9.68 1 98.81 156 ALA B C 1
ATOM 3497 O O . ALA B 1 156 ? 6.496 -17.516 -9.867 1 98.81 156 ALA B O 1
ATOM 3498 N N . PHE B 1 157 ? 8.422 -17.703 -8.695 1 98.81 157 PHE B N 1
ATOM 3499 C CA . PHE B 1 157 ? 7.898 -18.734 -7.797 1 98.81 157 PHE B CA 1
ATOM 3500 C C . PHE B 1 157 ? 6.789 -18.156 -6.918 1 98.81 157 PHE B C 1
ATOM 3502 O O . PHE B 1 157 ? 5.758 -18.797 -6.723 1 98.81 157 PHE B O 1
ATOM 3509 N N . TYR B 1 158 ? 6.988 -17.016 -6.41 1 98 158 TYR B N 1
ATOM 3510 C CA . TYR B 1 158 ? 6.051 -16.375 -5.496 1 98 158 TYR B CA 1
ATOM 3511 C C . TYR B 1 158 ? 4.699 -16.156 -6.164 1 98 158 TYR B C 1
ATOM 3513 O O . TYR B 1 158 ? 3.656 -16.469 -5.582 1 98 158 TYR B O 1
ATOM 3521 N N . GLU B 1 159 ? 4.723 -15.602 -7.398 1 98.69 159 GLU B N 1
ATOM 3522 C CA . GLU B 1 159 ? 3.486 -15.391 -8.141 1 98.69 159 GLU B CA 1
ATOM 3523 C C . GLU B 1 159 ? 2.805 -16.719 -8.461 1 98.69 159 GLU B C 1
ATOM 3525 O O . GLU B 1 159 ? 1.574 -16.812 -8.445 1 98.69 159 GLU B O 1
ATOM 3530 N N . ARG B 1 160 ? 3.576 -17.703 -8.758 1 98.75 160 ARG B N 1
ATOM 3531 C CA . ARG B 1 160 ? 2.984 -19.016 -8.992 1 98.75 160 ARG B CA 1
ATOM 3532 C C . ARG B 1 160 ? 2.322 -19.562 -7.734 1 98.75 160 ARG B C 1
ATOM 3534 O O . ARG B 1 160 ? 1.261 -20.188 -7.801 1 98.75 160 ARG B O 1
ATOM 3541 N N . CYS B 1 161 ? 2.955 -19.375 -6.598 1 98.75 161 CYS B N 1
ATOM 3542 C CA . CYS B 1 161 ? 2.314 -19.734 -5.34 1 98.75 161 CYS B CA 1
ATOM 3543 C C . CYS B 1 161 ? 0.942 -19.094 -5.219 1 98.75 161 CYS B C 1
ATOM 3545 O O . CYS B 1 161 ? -0.039 -19.75 -4.879 1 98.75 161 CYS B O 1
ATOM 3547 N N . GLY B 1 162 ? 0.924 -17.781 -5.508 1 98.69 162 GLY B N 1
ATOM 3548 C CA . GLY B 1 162 ? -0.35 -17.078 -5.457 1 98.69 162 GLY B CA 1
ATOM 3549 C C . GLY B 1 162 ? -1.389 -17.656 -6.398 1 98.69 162 GLY B C 1
ATOM 3550 O O . GLY B 1 162 ? -2.551 -17.828 -6.02 1 98.69 162 GLY B O 1
ATOM 3551 N N . ALA B 1 163 ? -0.968 -17.969 -7.617 1 98.75 163 ALA B N 1
ATOM 3552 C CA . ALA B 1 163 ? -1.873 -18.516 -8.625 1 98.75 163 ALA B CA 1
ATOM 3553 C C . ALA B 1 163 ? -2.453 -19.859 -8.164 1 98.75 163 ALA B C 1
ATOM 3555 O O . ALA B 1 163 ? -3.668 -20.062 -8.227 1 98.75 163 ALA B O 1
ATOM 3556 N N . VAL B 1 164 ? -1.608 -20.734 -7.688 1 98.81 164 VAL B N 1
ATOM 3557 C CA . VAL B 1 164 ? -2.029 -22.062 -7.266 1 98.81 164 VAL B CA 1
ATOM 3558 C C . VAL B 1 164 ? -2.908 -21.953 -6.023 1 98.81 164 VAL B C 1
ATOM 3560 O O . VAL B 1 164 ? -3.957 -22.594 -5.938 1 98.81 164 VAL B O 1
ATOM 3563 N N . PHE B 1 165 ? -2.492 -21.172 -5.043 1 98.88 165 PHE B N 1
ATOM 3564 C CA . PHE B 1 165 ? -3.26 -20.922 -3.828 1 98.88 165 PHE B CA 1
ATOM 3565 C C . PHE B 1 165 ? -4.676 -20.469 -4.16 1 98.88 165 PHE B C 1
ATOM 3567 O O . PHE B 1 165 ? -5.648 -21.062 -3.695 1 98.88 165 PHE B O 1
ATOM 3574 N N . CYS B 1 166 ? -4.789 -19.469 -4.996 1 98.88 166 CYS B N 1
ATOM 3575 C CA . CYS B 1 166 ? -6.078 -18.859 -5.316 1 98.88 166 CYS B CA 1
ATOM 3576 C C . CYS B 1 166 ? -6.934 -19.828 -6.141 1 98.88 166 CYS B C 1
ATOM 3578 O O . CYS B 1 166 ? -8.148 -19.906 -5.945 1 98.88 166 CYS B O 1
ATOM 3580 N N . ARG B 1 167 ? -6.301 -20.516 -7.094 1 98.75 167 ARG B N 1
ATOM 3581 C CA . ARG B 1 167 ? -7.043 -21.5 -7.883 1 98.75 167 ARG B CA 1
ATOM 3582 C C . ARG B 1 167 ? -7.641 -22.578 -6.992 1 98.75 167 ARG B C 1
ATOM 3584 O O . ARG B 1 167 ? -8.82 -22.906 -7.109 1 98.75 167 ARG B O 1
ATOM 3591 N N . ASN B 1 168 ? -6.801 -23.141 -6.133 1 98.81 168 ASN B N 1
ATOM 3592 C CA . ASN B 1 168 ? -7.27 -24.188 -5.227 1 98.81 168 ASN B CA 1
ATOM 3593 C C . ASN B 1 168 ? -8.352 -23.656 -4.281 1 98.81 168 ASN B C 1
ATOM 3595 O O . ASN B 1 168 ? -9.32 -24.359 -3.996 1 98.81 168 ASN B O 1
ATOM 3599 N N . LEU B 1 169 ? -8.172 -22.453 -3.787 1 98.88 169 LEU B N 1
ATOM 3600 C CA . LEU B 1 169 ? -9.148 -21.828 -2.908 1 98.88 169 LEU B CA 1
ATOM 3601 C C . LEU B 1 169 ? -10.477 -21.609 -3.633 1 98.88 169 LEU B C 1
ATOM 3603 O O . LEU B 1 169 ? -11.531 -22.016 -3.135 1 98.88 169 LEU B O 1
ATOM 3607 N N . ALA B 1 170 ? -10.43 -21.047 -4.812 1 98.69 170 ALA B N 1
ATOM 3608 C CA . ALA B 1 170 ? -11.641 -20.812 -5.586 1 98.69 170 ALA B CA 1
ATOM 3609 C C . ALA B 1 170 ? -12.422 -22.109 -5.812 1 98.69 170 ALA B C 1
ATOM 3611 O O . ALA B 1 170 ? -13.648 -22.109 -5.734 1 98.69 170 ALA B O 1
ATOM 3612 N N . ALA B 1 171 ? -11.711 -23.172 -6.031 1 98.31 171 ALA B N 1
ATOM 3613 C CA . ALA B 1 171 ? -12.32 -24.469 -6.336 1 98.31 171 ALA B CA 1
ATOM 3614 C C . ALA B 1 171 ? -13.094 -25 -5.133 1 98.31 171 ALA B C 1
ATOM 3616 O O . ALA B 1 171 ? -13.977 -25.844 -5.285 1 98.31 171 ALA B O 1
ATOM 3617 N N . GLN B 1 172 ? -12.828 -24.5 -3.967 1 98.38 172 GLN B N 1
ATOM 3618 C CA . GLN B 1 172 ? -13.445 -25.031 -2.754 1 98.38 172 GLN B CA 1
ATOM 3619 C C . GLN B 1 172 ? -14.508 -24.062 -2.227 1 98.38 172 GLN B C 1
ATOM 3621 O O . GLN B 1 172 ? -15.203 -24.375 -1.256 1 98.38 172 GLN B O 1
ATOM 3626 N N . ILE B 1 173 ? -14.609 -22.922 -2.799 1 98.69 173 ILE B N 1
ATOM 3627 C CA . ILE B 1 173 ? -15.586 -21.938 -2.35 1 98.69 173 ILE B CA 1
ATOM 3628 C C . ILE B 1 173 ? -16.938 -22.203 -3.004 1 98.69 173 ILE B C 1
ATOM 3630 O O . ILE B 1 173 ? -17.047 -22.266 -4.23 1 98.69 173 ILE B O 1
ATOM 3634 N N . GLU B 1 174 ? -17.953 -22.328 -2.24 1 98.31 174 GLU B N 1
ATOM 3635 C CA . GLU B 1 174 ? -19.312 -22.531 -2.742 1 98.31 174 GLU B CA 1
ATOM 3636 C C . GLU B 1 174 ? -20.016 -21.188 -2.98 1 98.31 174 GLU B C 1
ATOM 3638 O O . GLU B 1 174 ? -20.844 -21.078 -3.889 1 98.31 174 GLU B O 1
ATOM 3643 N N . GLU B 1 175 ? -19.766 -20.203 -2.18 1 98.25 175 GLU B N 1
ATOM 3644 C CA . GLU B 1 175 ? -20.359 -18.891 -2.328 1 98.25 175 GLU B CA 1
ATOM 3645 C C . GLU B 1 175 ? -19.906 -18.219 -3.623 1 98.25 175 GLU B C 1
ATOM 3647 O O . GLU B 1 175 ? -18.703 -17.984 -3.822 1 98.25 175 GLU B O 1
ATOM 3652 N N . PRO B 1 176 ? -20.766 -17.938 -4.52 1 98 176 PRO B N 1
ATOM 3653 C CA . PRO B 1 176 ? -20.375 -17.641 -5.902 1 98 176 PRO B CA 1
ATOM 3654 C C . PRO B 1 176 ? -19.656 -16.312 -6.051 1 98 176 PRO B C 1
ATOM 3656 O O . PRO B 1 176 ? -18.797 -16.156 -6.914 1 98 176 PRO B O 1
ATOM 3659 N N . ILE B 1 177 ? -20.031 -15.312 -5.262 1 98.62 177 ILE B N 1
ATOM 3660 C CA . ILE B 1 177 ? -19.406 -14.008 -5.406 1 98.62 177 ILE B CA 1
ATOM 3661 C C . ILE B 1 177 ? -17.938 -14.094 -5.016 1 98.62 177 ILE B C 1
ATOM 3663 O O . ILE B 1 177 ? -17.062 -13.641 -5.758 1 98.62 177 ILE B O 1
ATOM 3667 N N . LEU B 1 178 ? -17.672 -14.711 -3.865 1 98.88 178 LEU B N 1
ATOM 3668 C CA . LEU B 1 178 ? -16.297 -14.867 -3.412 1 98.88 178 LEU B CA 1
ATOM 3669 C C . LEU B 1 178 ? -15.5 -15.75 -4.367 1 98.88 178 LEU B C 1
ATOM 3671 O O . LEU B 1 178 ? -14.336 -15.461 -4.668 1 98.88 178 LEU B O 1
ATOM 3675 N N . ALA B 1 179 ? -16.109 -16.844 -4.832 1 98.75 179 ALA B N 1
ATOM 3676 C CA . ALA B 1 179 ? -15.438 -17.703 -5.797 1 98.75 179 ALA B CA 1
ATOM 3677 C C . ALA B 1 179 ? -15.008 -16.922 -7.035 1 98.75 179 ALA B C 1
ATOM 3679 O O . ALA B 1 179 ? -13.891 -17.094 -7.523 1 98.75 179 ALA B O 1
ATOM 3680 N N . GLY B 1 180 ? -15.922 -16.094 -7.512 1 98.62 180 GLY B N 1
ATOM 3681 C CA . GLY B 1 180 ? -15.609 -15.258 -8.664 1 98.62 180 GLY B CA 1
ATOM 3682 C C . GLY B 1 180 ? -14.477 -14.281 -8.398 1 98.62 180 GLY B C 1
ATOM 3683 O O . GLY B 1 180 ? -13.594 -14.102 -9.234 1 98.62 180 GLY B O 1
ATOM 3684 N N . LEU B 1 181 ? -14.5 -13.617 -7.23 1 98.88 181 LEU B N 1
ATOM 3685 C CA . LEU B 1 181 ? -13.453 -12.672 -6.848 1 98.88 181 LEU B CA 1
ATOM 3686 C C . LEU B 1 181 ? -12.094 -13.359 -6.805 1 98.88 181 LEU B C 1
ATOM 3688 O O . LEU B 1 181 ? -11.125 -12.859 -7.379 1 98.88 181 LEU B O 1
ATOM 3692 N N . ILE B 1 182 ? -12.008 -14.508 -6.156 1 98.94 182 ILE B N 1
ATOM 3693 C CA . ILE B 1 182 ? -10.742 -15.234 -6 1 98.94 182 ILE B CA 1
ATOM 3694 C C . ILE B 1 182 ? -10.266 -15.734 -7.359 1 98.94 182 ILE B C 1
ATOM 3696 O O . ILE B 1 182 ? -9.062 -15.758 -7.625 1 98.94 182 ILE B O 1
ATOM 3700 N N . ASP B 1 183 ? -11.211 -16.109 -8.18 1 98.5 183 ASP B N 1
ATOM 3701 C CA . ASP B 1 183 ? -10.852 -16.516 -9.539 1 98.5 183 ASP B CA 1
ATOM 3702 C C . ASP B 1 183 ? -10.211 -15.359 -10.297 1 98.5 183 ASP B C 1
ATOM 3704 O O . ASP B 1 183 ? -9.258 -15.562 -11.055 1 98.5 183 ASP B O 1
ATOM 3708 N N . ARG B 1 184 ? -10.75 -14.133 -10.164 1 98.31 184 ARG B N 1
ATOM 3709 C CA . ARG B 1 184 ? -10.148 -12.953 -10.789 1 98.31 184 ARG B CA 1
ATOM 3710 C C . ARG B 1 184 ? -8.719 -12.75 -10.305 1 98.31 184 ARG B C 1
ATOM 3712 O O . ARG B 1 184 ? -7.824 -12.461 -11.102 1 98.31 184 ARG B O 1
ATOM 3719 N N . ILE B 1 185 ? -8.516 -12.891 -9.008 1 98.81 185 ILE B N 1
ATOM 3720 C CA . ILE B 1 185 ? -7.188 -12.719 -8.43 1 98.81 185 ILE B CA 1
ATOM 3721 C C . ILE B 1 185 ? -6.25 -13.797 -8.961 1 98.81 185 ILE B C 1
ATOM 3723 O O . ILE B 1 185 ? -5.102 -13.516 -9.312 1 98.81 185 ILE B O 1
ATOM 3727 N N . ALA B 1 186 ? -6.746 -15.062 -9.07 1 98.75 186 ALA B N 1
ATOM 3728 C CA . ALA B 1 186 ? -5.945 -16.156 -9.609 1 98.75 186 ALA B CA 1
ATOM 3729 C C . ALA B 1 186 ? -5.449 -15.836 -11.016 1 98.75 186 ALA B C 1
ATOM 3731 O O . ALA B 1 186 ? -4.281 -16.078 -11.336 1 98.75 186 ALA B O 1
ATOM 3732 N N . ARG B 1 187 ? -6.32 -15.328 -11.812 1 98.38 187 ARG B N 1
ATOM 3733 C CA . ARG B 1 187 ? -5.957 -14.992 -13.188 1 98.38 187 ARG B CA 1
ATOM 3734 C C . ARG B 1 187 ? -4.879 -13.906 -13.211 1 98.38 187 ARG B C 1
ATOM 3736 O O . ARG B 1 187 ? -3.959 -13.969 -14.031 1 98.38 187 ARG B O 1
ATOM 3743 N N . ASP B 1 188 ? -5.02 -12.914 -12.352 1 98.62 188 ASP B N 1
ATOM 3744 C CA . ASP B 1 188 ? -3.984 -11.891 -12.258 1 98.62 188 ASP B CA 1
ATOM 3745 C C . ASP B 1 188 ? -2.641 -12.5 -11.867 1 98.62 188 ASP B C 1
ATOM 3747 O O . ASP B 1 188 ? -1.604 -12.141 -12.43 1 98.62 188 ASP B O 1
ATOM 3751 N N . GLU B 1 189 ? -2.678 -13.391 -10.867 1 98.62 189 GLU B N 1
ATOM 3752 C CA . GLU B 1 189 ? -1.444 -14.016 -10.406 1 98.62 189 GLU B CA 1
ATOM 3753 C C . GLU B 1 189 ? -0.759 -14.781 -11.539 1 98.62 189 GLU B C 1
ATOM 3755 O O . GLU B 1 189 ? 0.469 -14.773 -11.648 1 98.62 189 GLU B O 1
ATOM 3760 N N . VAL B 1 190 ? -1.541 -15.453 -12.328 1 98.69 190 VAL B N 1
ATOM 3761 C CA . VAL B 1 190 ? -0.996 -16.203 -13.461 1 98.69 190 VAL B CA 1
ATOM 3762 C C . VAL B 1 190 ? -0.297 -15.242 -14.422 1 98.69 190 VAL B C 1
ATOM 3764 O O . VAL B 1 190 ? 0.787 -15.539 -14.922 1 98.69 190 VAL B O 1
ATOM 3767 N N . ARG B 1 191 ? -0.925 -14.148 -14.719 1 98.69 191 ARG B N 1
ATOM 3768 C CA . ARG B 1 191 ? -0.345 -13.148 -15.609 1 98.69 191 ARG B CA 1
ATOM 3769 C C . ARG B 1 191 ? 0.937 -12.57 -15.016 1 98.69 191 ARG B C 1
ATOM 3771 O O . ARG B 1 191 ? 1.899 -12.32 -15.742 1 98.69 191 ARG B O 1
ATOM 3778 N N . HIS B 1 192 ? 0.975 -12.297 -13.688 1 98.81 192 HIS B N 1
ATOM 3779 C CA . HIS B 1 192 ? 2.18 -11.828 -13.016 1 98.81 192 HIS B CA 1
ATOM 3780 C C . HIS B 1 192 ? 3.295 -12.867 -13.094 1 98.81 192 HIS B C 1
ATOM 3782 O O . HIS B 1 192 ? 4.441 -12.531 -13.391 1 98.81 192 HIS B O 1
ATOM 3788 N N . GLU B 1 193 ? 2.936 -14.102 -12.836 1 98.81 193 GLU B N 1
ATOM 3789 C CA . GLU B 1 193 ? 3.912 -15.188 -12.945 1 98.81 193 GLU B CA 1
ATOM 3790 C C . GLU B 1 193 ? 4.535 -15.227 -14.344 1 98.81 193 GLU B C 1
ATOM 3792 O O . GLU B 1 193 ? 5.75 -15.359 -14.477 1 98.81 193 GLU B O 1
ATOM 3797 N N . GLU B 1 194 ? 3.65 -15.211 -15.328 1 98.75 194 GLU B N 1
ATOM 3798 C CA . GLU B 1 194 ? 4.133 -15.281 -16.703 1 98.75 194 GLU B CA 1
ATOM 3799 C C . GLU B 1 194 ? 5.168 -14.195 -16.984 1 98.75 194 GLU B C 1
ATOM 3801 O O . GLU B 1 194 ? 6.191 -14.453 -17.609 1 98.75 194 GLU B O 1
ATOM 3806 N N . PHE B 1 195 ? 4.93 -13 -16.562 1 98.88 195 PHE B N 1
ATOM 3807 C CA . PHE B 1 195 ? 5.848 -11.883 -16.75 1 98.88 195 PHE B CA 1
ATOM 3808 C C . PHE B 1 195 ? 7.207 -12.195 -16.141 1 98.88 195 PHE B C 1
ATOM 3810 O O . PHE B 1 195 ? 8.227 -12.156 -16.828 1 98.88 195 PHE B O 1
ATOM 3817 N N . PHE B 1 196 ? 7.266 -12.539 -14.898 1 98.88 196 PHE B N 1
ATOM 3818 C CA . PHE B 1 196 ? 8.523 -12.797 -14.211 1 98.88 196 PHE B CA 1
ATOM 3819 C C . PHE B 1 196 ? 9.203 -14.039 -14.773 1 98.88 196 PHE B C 1
ATOM 3821 O O . PHE B 1 196 ? 10.43 -14.078 -14.898 1 98.88 196 PHE B O 1
ATOM 3828 N N . ALA B 1 197 ? 8.414 -15.062 -15.086 1 98.88 197 ALA B N 1
ATOM 3829 C CA . ALA B 1 197 ? 8.977 -16.281 -15.656 1 98.88 197 ALA B CA 1
ATOM 3830 C C . ALA B 1 197 ? 9.664 -15.992 -16.984 1 98.88 197 ALA B C 1
ATOM 3832 O O . ALA B 1 197 ? 10.703 -16.594 -17.297 1 98.88 197 ALA B O 1
ATOM 3833 N N . ASN B 1 198 ? 9.062 -15.148 -17.781 1 98.88 198 ASN B N 1
ATOM 3834 C CA . ASN B 1 198 ? 9.672 -14.773 -19.062 1 98.88 198 ASN B CA 1
ATOM 3835 C C . ASN B 1 198 ? 11 -14.047 -18.844 1 98.88 198 ASN B C 1
ATOM 3837 O O . ASN B 1 198 ? 11.938 -14.211 -19.625 1 98.88 198 ASN B O 1
ATOM 3841 N N . LEU B 1 199 ? 11.102 -13.188 -17.828 1 98.88 199 LEU B N 1
ATOM 3842 C CA . LEU B 1 199 ? 12.367 -12.539 -17.516 1 98.88 199 LEU B CA 1
ATOM 3843 C C . LEU B 1 199 ? 13.43 -13.562 -17.141 1 98.88 199 LEU B C 1
ATOM 3845 O O . LEU B 1 199 ? 14.578 -13.469 -17.594 1 98.88 199 LEU B O 1
ATOM 3849 N N . VAL B 1 200 ? 13.031 -14.523 -16.375 1 98.88 200 VAL B N 1
ATOM 3850 C CA . VAL B 1 200 ? 13.961 -15.578 -15.977 1 98.88 200 VAL B CA 1
ATOM 3851 C C . VAL B 1 200 ? 14.383 -16.375 -17.203 1 98.88 200 VAL B C 1
ATOM 3853 O O . VAL B 1 200 ? 15.555 -16.75 -17.328 1 98.88 200 VAL B O 1
ATOM 3856 N N . THR B 1 201 ? 13.445 -16.656 -18.078 1 98.88 201 THR B N 1
ATOM 3857 C CA . THR B 1 201 ? 13.758 -17.359 -19.312 1 98.88 201 THR B CA 1
ATOM 3858 C C . THR B 1 201 ? 14.852 -16.625 -20.078 1 98.88 201 THR B C 1
ATOM 3860 O O . THR B 1 201 ? 15.797 -17.25 -20.578 1 98.88 201 THR B O 1
ATOM 3863 N N . HIS B 1 202 ? 14.727 -15.336 -20.219 1 98.88 202 HIS B N 1
ATOM 3864 C CA . HIS B 1 202 ? 15.766 -14.562 -20.891 1 98.88 202 HIS B CA 1
ATOM 3865 C C . HIS B 1 202 ? 17.094 -14.664 -20.141 1 98.88 202 HIS B C 1
ATOM 3867 O O . HIS B 1 202 ? 18.156 -14.742 -20.766 1 98.88 202 HIS B O 1
ATOM 3873 N N . CYS B 1 203 ? 17.062 -14.633 -18.797 1 98.75 203 CYS B N 1
ATOM 3874 C CA . CYS B 1 203 ? 18.281 -14.75 -18 1 98.75 203 CYS B CA 1
ATOM 3875 C C . CYS B 1 203 ? 18.969 -16.094 -18.25 1 98.75 203 CYS B C 1
ATOM 3877 O O . CYS B 1 203 ? 20.188 -16.188 -18.203 1 98.75 203 CYS B O 1
ATOM 3879 N N . LEU B 1 204 ? 18.172 -17.141 -18.5 1 98.69 204 LEU B N 1
ATOM 3880 C CA . LEU B 1 204 ? 18.719 -18.469 -18.797 1 98.69 204 LEU B CA 1
ATOM 3881 C C . LEU B 1 204 ? 19.547 -18.422 -20.078 1 98.69 204 LEU B C 1
ATOM 3883 O O . LEU B 1 204 ? 20.5 -19.188 -20.234 1 98.69 204 LEU B O 1
ATOM 3887 N N . ASP B 1 205 ? 19.25 -17.516 -21 1 98.19 205 ASP B N 1
ATOM 3888 C CA . ASP B 1 205 ? 20 -17.344 -22.234 1 98.19 205 ASP B CA 1
ATOM 3889 C C . ASP B 1 205 ? 21.203 -16.406 -22.031 1 98.19 205 ASP B C 1
ATOM 3891 O O . ASP B 1 205 ? 22.25 -16.594 -22.625 1 98.19 205 ASP B O 1
ATOM 3895 N N . TYR B 1 206 ? 21.078 -15.492 -21.172 1 98.19 206 TYR B N 1
ATOM 3896 C CA . TYR B 1 206 ? 22.031 -14.391 -21.031 1 98.19 206 TYR B CA 1
ATOM 3897 C C . TYR B 1 206 ? 23.109 -14.727 -20 1 98.19 206 TYR B C 1
ATOM 3899 O O . TYR B 1 206 ? 24.281 -14.438 -20.219 1 98.19 206 TYR B O 1
ATOM 3907 N N . THR B 1 207 ? 22.719 -15.273 -18.875 1 98.19 207 THR B N 1
ATOM 3908 C CA . THR B 1 207 ? 23.594 -15.641 -17.766 1 98.19 207 THR B CA 1
ATOM 3909 C C . THR B 1 207 ? 23.156 -16.969 -17.156 1 98.19 207 THR B C 1
ATOM 3911 O O . THR B 1 207 ? 22.828 -17.031 -15.977 1 98.19 207 THR B O 1
ATOM 3914 N N . ARG B 1 208 ? 23.359 -18.016 -17.875 1 97.94 208 ARG B N 1
ATOM 3915 C CA . ARG B 1 208 ? 22.75 -19.328 -17.641 1 97.94 208 ARG B CA 1
ATOM 3916 C C . ARG B 1 208 ? 23.172 -19.891 -16.297 1 97.94 208 ARG B C 1
ATOM 3918 O O . ARG B 1 208 ? 22.344 -20.281 -15.484 1 97.94 208 ARG B O 1
ATOM 3925 N N . ASP B 1 209 ? 24.5 -19.953 -15.992 1 98.25 209 ASP B N 1
ATOM 3926 C CA . ASP B 1 209 ? 25 -20.594 -14.773 1 98.25 209 ASP B CA 1
ATOM 3927 C C . ASP B 1 209 ? 24.484 -19.891 -13.523 1 98.25 209 ASP B C 1
ATOM 3929 O O . ASP B 1 209 ? 24.047 -20.531 -12.57 1 98.25 209 ASP B O 1
ATOM 3933 N N . GLU B 1 210 ? 24.531 -18.578 -13.586 1 98.19 210 GLU B N 1
ATOM 3934 C CA . GLU B 1 210 ? 23.984 -17.797 -12.477 1 98.19 210 GLU B CA 1
ATOM 3935 C C . GLU B 1 210 ? 22.5 -18.062 -12.289 1 98.19 210 GLU B C 1
ATOM 3937 O O . GLU B 1 210 ? 22.016 -18.156 -11.156 1 98.19 210 GLU B O 1
ATOM 3942 N N . THR B 1 211 ? 21.797 -18.141 -13.391 1 98.81 211 THR B N 1
ATOM 3943 C CA . THR B 1 211 ? 20.344 -18.328 -13.336 1 98.81 211 THR B CA 1
ATOM 3944 C C . THR B 1 211 ? 20 -19.703 -12.781 1 98.81 211 THR B C 1
ATOM 3946 O O . THR B 1 211 ? 19.109 -19.844 -11.938 1 98.81 211 THR B O 1
ATOM 3949 N N . ILE B 1 212 ? 20.688 -20.703 -13.219 1 98.81 212 ILE B N 1
ATOM 3950 C CA . ILE B 1 212 ? 20.469 -22.062 -12.711 1 98.81 212 ILE B CA 1
ATOM 3951 C C . ILE B 1 212 ? 20.734 -22.094 -11.211 1 98.81 212 ILE B C 1
ATOM 3953 O O . ILE B 1 212 ? 19.938 -22.672 -10.453 1 98.81 212 ILE B O 1
ATOM 3957 N N . ALA B 1 213 ? 21.797 -21.469 -10.781 1 98.62 213 ALA B N 1
ATOM 3958 C CA . ALA B 1 213 ? 22.125 -21.422 -9.359 1 98.62 213 ALA B CA 1
ATOM 3959 C C . ALA B 1 213 ? 21.031 -20.672 -8.578 1 98.62 213 ALA B C 1
ATOM 3961 O O . ALA B 1 213 ? 20.672 -21.078 -7.469 1 98.62 213 ALA B O 1
ATOM 3962 N N . ALA B 1 214 ? 20.516 -19.594 -9.125 1 98.62 214 ALA B N 1
ATOM 3963 C CA . ALA B 1 214 ? 19.453 -18.812 -8.5 1 98.62 214 ALA B CA 1
ATOM 3964 C C . ALA B 1 214 ? 18.172 -19.641 -8.352 1 98.62 214 ALA B C 1
ATOM 3966 O O . ALA B 1 214 ? 17.531 -19.609 -7.309 1 98.62 214 ALA B O 1
ATOM 3967 N N . ILE B 1 215 ? 17.828 -20.391 -9.406 1 98.88 215 ILE B N 1
ATOM 3968 C CA . ILE B 1 215 ? 16.641 -21.234 -9.367 1 98.88 215 ILE B CA 1
ATOM 3969 C C . ILE B 1 215 ? 16.781 -22.281 -8.266 1 98.88 215 ILE B C 1
ATOM 3971 O O . ILE B 1 215 ? 15.867 -22.484 -7.469 1 98.88 215 ILE B O 1
ATOM 3975 N N . ALA B 1 216 ? 17.906 -22.891 -8.219 1 98.75 216 ALA B N 1
ATOM 3976 C CA . ALA B 1 216 ? 18.156 -23.906 -7.188 1 98.75 216 ALA B CA 1
ATOM 3977 C C . ALA B 1 216 ? 18.031 -23.297 -5.793 1 98.75 216 ALA B C 1
ATOM 3979 O O . ALA B 1 216 ? 17.359 -23.875 -4.922 1 98.75 216 ALA B O 1
ATOM 3980 N N . ALA B 1 217 ? 18.656 -22.219 -5.578 1 98.12 217 ALA B N 1
ATOM 3981 C CA . ALA B 1 217 ? 18.688 -21.594 -4.266 1 98.12 217 ALA B CA 1
ATOM 3982 C C . ALA B 1 217 ? 17.281 -21.141 -3.84 1 98.12 217 ALA B C 1
ATOM 3984 O O . ALA B 1 217 ? 16.891 -21.344 -2.689 1 98.12 217 ALA B O 1
ATOM 3985 N N . ARG B 1 218 ? 16.516 -20.547 -4.754 1 98.25 218 ARG B N 1
ATOM 3986 C CA . ARG B 1 218 ? 15.195 -20.031 -4.418 1 98.25 218 ARG B CA 1
ATOM 3987 C C . ARG B 1 218 ? 14.195 -21.172 -4.254 1 98.25 218 ARG B C 1
ATOM 3989 O O . ARG B 1 218 ? 13.305 -21.109 -3.408 1 98.25 218 ARG B O 1
ATOM 3996 N N . ALA B 1 219 ? 14.344 -22.172 -5.086 1 98.56 219 ALA B N 1
ATOM 3997 C CA . ALA B 1 219 ? 13.492 -23.344 -4.922 1 98.56 219 ALA B CA 1
ATOM 3998 C C . ALA B 1 219 ? 13.695 -23.984 -3.549 1 98.56 219 ALA B C 1
ATOM 4000 O O . ALA B 1 219 ? 12.734 -24.391 -2.902 1 98.56 219 ALA B O 1
ATOM 4001 N N . ALA B 1 220 ? 14.914 -24.078 -3.098 1 98 220 ALA B N 1
ATOM 4002 C CA . ALA B 1 220 ? 15.258 -24.719 -1.83 1 98 220 ALA B CA 1
ATOM 4003 C C . ALA B 1 220 ? 14.734 -23.906 -0.646 1 98 220 ALA B C 1
ATOM 4005 O O . ALA B 1 220 ? 14.352 -24.469 0.378 1 98 220 ALA B O 1
ATOM 4006 N N . ASP B 1 221 ? 14.703 -22.625 -0.774 1 96.31 221 ASP B N 1
ATOM 4007 C CA . ASP B 1 221 ? 14.445 -21.75 0.364 1 96.31 221 ASP B CA 1
ATOM 4008 C C . ASP B 1 221 ? 12.977 -21.312 0.398 1 96.31 221 ASP B C 1
ATOM 4010 O O . ASP B 1 221 ? 12.523 -20.734 1.383 1 96.31 221 ASP B O 1
ATOM 4014 N N . LEU B 1 222 ? 12.234 -21.578 -0.667 1 97.38 222 LEU B N 1
ATOM 4015 C CA . LEU B 1 222 ? 10.867 -21.094 -0.764 1 97.38 222 LEU B CA 1
ATOM 4016 C C . LEU B 1 222 ? 9.977 -21.766 0.272 1 97.38 222 LEU B C 1
ATOM 4018 O O . LEU B 1 222 ? 10 -23 0.41 1 97.38 222 LEU B O 1
ATOM 4022 N N . ASP B 1 223 ? 9.281 -21 1.062 1 96.81 223 ASP B N 1
ATOM 4023 C CA . ASP B 1 223 ? 8.32 -21.516 2.031 1 96.81 223 ASP B CA 1
ATOM 4024 C C . ASP B 1 223 ? 6.883 -21.312 1.549 1 96.81 223 ASP B C 1
ATOM 4026 O O . ASP B 1 223 ? 6.652 -20.641 0.545 1 96.81 223 ASP B O 1
ATOM 4030 N N . VAL B 1 224 ? 5.91 -21.938 2.252 1 98 224 VAL B N 1
ATOM 4031 C CA . VAL B 1 224 ? 4.504 -21.812 1.882 1 98 224 VAL B CA 1
ATOM 4032 C C . VAL B 1 224 ? 4.051 -20.375 2.062 1 98 224 VAL B C 1
ATOM 4034 O O . VAL B 1 224 ? 4.637 -19.625 2.852 1 98 224 VAL B O 1
ATOM 4037 N N . LEU B 1 225 ? 3.021 -19.969 1.364 1 96.62 225 LEU B N 1
ATOM 4038 C CA . LEU B 1 225 ? 2.5 -18.609 1.461 1 96.62 225 LEU B CA 1
ATOM 4039 C C . LEU B 1 225 ? 1.973 -18.328 2.863 1 96.62 225 LEU B C 1
ATOM 4041 O O . LEU B 1 225 ? 1.171 -19.109 3.396 1 96.62 225 LEU B O 1
ATOM 4045 N N . GLY B 1 226 ? 2.418 -17.281 3.379 1 96.06 226 GLY B N 1
ATOM 4046 C CA . GLY B 1 226 ? 1.951 -16.859 4.688 1 96.06 226 GLY B CA 1
ATOM 4047 C C . GLY B 1 226 ? 2.799 -17.391 5.828 1 96.06 226 GLY B C 1
ATOM 4048 O O . GLY B 1 226 ? 2.514 -17.125 6.996 1 96.06 226 GLY B O 1
ATOM 4049 N N . ALA B 1 227 ? 3.85 -18.141 5.516 1 96.44 227 ALA B N 1
ATOM 4050 C CA . ALA B 1 227 ? 4.676 -18.766 6.539 1 96.44 227 ALA B CA 1
ATOM 4051 C C . ALA B 1 227 ? 5.254 -17.734 7.496 1 96.44 227 ALA B C 1
ATOM 4053 O O . ALA B 1 227 ? 5.543 -18.047 8.656 1 96.44 227 ALA B O 1
ATOM 4054 N N . ASP B 1 228 ? 5.395 -16.5 7.023 1 93 228 ASP B N 1
ATOM 4055 C CA . ASP B 1 228 ? 6.035 -15.484 7.852 1 93 228 ASP B CA 1
ATOM 4056 C C . ASP B 1 228 ? 4.996 -14.672 8.617 1 93 228 ASP B C 1
ATOM 4058 O O . ASP B 1 228 ? 5.328 -13.664 9.25 1 93 228 ASP B O 1
ATOM 4062 N N . ILE B 1 229 ? 3.736 -15.039 8.484 1 96.38 229 ILE B N 1
ATOM 4063 C CA . ILE B 1 229 ? 2.701 -14.414 9.305 1 96.38 229 ILE B CA 1
ATOM 4064 C C . ILE B 1 229 ? 2.584 -15.141 10.641 1 96.38 229 ILE B C 1
ATOM 4066 O O . ILE B 1 229 ? 1.805 -16.094 10.773 1 96.38 229 ILE B O 1
ATOM 4070 N N . GLU B 1 230 ? 3.242 -14.711 11.578 1 92.38 230 GLU B N 1
ATOM 4071 C CA . GLU B 1 230 ? 3.395 -15.414 12.852 1 92.38 230 GLU B CA 1
ATOM 4072 C C . GLU B 1 230 ? 2.039 -15.672 13.508 1 92.38 230 GLU B C 1
ATOM 4074 O O . GLU B 1 230 ? 1.802 -16.75 14.047 1 92.38 230 GLU B O 1
ATOM 4079 N N . ALA B 1 231 ? 1.142 -14.797 13.383 1 96 231 ALA B N 1
ATOM 4080 C CA . ALA B 1 231 ? -0.156 -14.867 14.047 1 96 231 ALA B CA 1
ATOM 4081 C C . ALA B 1 231 ? -1.062 -15.898 13.383 1 96 231 ALA B C 1
ATOM 4083 O O . ALA B 1 231 ? -2.1 -16.266 13.938 1 96 231 ALA B O 1
ATOM 4084 N N . TYR B 1 232 ? -0.645 -16.391 12.195 1 97.44 232 TYR B N 1
ATOM 4085 C CA . TYR B 1 232 ? -1.562 -17.234 11.422 1 97.44 232 TYR B CA 1
ATOM 4086 C C . TYR B 1 232 ? -1.027 -18.641 11.281 1 97.44 232 TYR B C 1
ATOM 4088 O O . TYR B 1 232 ? -1.331 -19.344 10.305 1 97.44 232 TYR B O 1
ATOM 4096 N N . ARG B 1 233 ? -0.288 -19.125 12.211 1 96.81 233 ARG B N 1
ATOM 4097 C CA . ARG B 1 233 ? 0.249 -20.484 12.141 1 96.81 233 ARG B CA 1
ATOM 4098 C C . ARG B 1 233 ? -0.873 -21.516 12.102 1 96.81 233 ARG B C 1
ATOM 4100 O O . ARG B 1 233 ? -0.797 -22.484 11.359 1 96.81 233 ARG B O 1
ATOM 4107 N N . ASP B 1 234 ? -1.849 -21.312 12.922 1 97.88 234 ASP B N 1
ATOM 4108 C CA . ASP B 1 234 ? -2.982 -22.234 12.938 1 97.88 234 ASP B CA 1
ATOM 4109 C C . ASP B 1 234 ? -3.756 -22.172 11.617 1 97.88 234 ASP B C 1
ATOM 4111 O O . ASP B 1 234 ? -4.203 -23.203 11.109 1 97.88 234 ASP B O 1
ATOM 4115 N N . LYS B 1 235 ? -3.926 -21 11.039 1 98.31 235 LYS B N 1
ATOM 4116 C CA . LYS B 1 235 ? -4.625 -20.828 9.766 1 98.31 235 LYS B CA 1
ATOM 4117 C C . LYS B 1 235 ? -3.879 -21.531 8.633 1 98.31 235 LYS B C 1
ATOM 4119 O O . LYS B 1 235 ? -4.5 -22.109 7.742 1 98.31 235 LYS B O 1
ATOM 4124 N N . LEU B 1 236 ? -2.586 -21.438 8.719 1 98.19 236 LEU B N 1
ATOM 4125 C CA . LEU B 1 236 ? -1.77 -22.109 7.715 1 98.19 236 LEU B CA 1
ATOM 4126 C C . LEU B 1 236 ? -1.989 -23.609 7.758 1 98.19 236 LEU B C 1
ATOM 4128 O O . LEU B 1 236 ? -2.1 -24.266 6.715 1 98.19 236 LEU B O 1
ATOM 4132 N N . GLN B 1 237 ? -2.031 -24.109 8.938 1 98.19 237 GLN B N 1
ATOM 4133 C CA . GLN B 1 237 ? -2.264 -25.531 9.102 1 98.19 237 GLN B CA 1
ATOM 4134 C C . GLN B 1 237 ? -3.637 -25.938 8.57 1 98.19 237 GLN B C 1
ATOM 4136 O O . GLN B 1 237 ? -3.773 -26.953 7.891 1 98.19 237 GLN B O 1
ATOM 4141 N N . ASN B 1 238 ? -4.66 -25.156 8.883 1 98.38 238 ASN B N 1
ATOM 4142 C CA . ASN B 1 238 ? -6.012 -25.406 8.398 1 98.38 238 ASN B CA 1
ATOM 4143 C C . ASN B 1 238 ? -6.066 -25.422 6.871 1 98.38 238 ASN B C 1
ATOM 4145 O O . ASN B 1 238 ? -6.703 -26.297 6.277 1 98.38 238 ASN B O 1
ATOM 4149 N N . VAL B 1 239 ? -5.391 -24.5 6.27 1 98.62 239 VAL B N 1
ATOM 4150 C CA . VAL B 1 239 ? -5.379 -24.344 4.82 1 98.62 239 VAL B CA 1
ATOM 4151 C C . VAL B 1 239 ? -4.641 -25.5 4.172 1 98.62 239 VAL B C 1
ATOM 4153 O O . VAL B 1 239 ? -5.086 -26.047 3.158 1 98.62 239 VAL B O 1
ATOM 4156 N N . ALA B 1 240 ? -3.572 -25.891 4.777 1 98.62 240 ALA B N 1
ATOM 4157 C CA . ALA B 1 240 ? -2.812 -27.047 4.293 1 98.62 240 ALA B CA 1
ATOM 4158 C C . ALA B 1 240 ? -3.625 -28.328 4.414 1 98.62 240 ALA B C 1
ATOM 4160 O O . ALA B 1 240 ? -3.684 -29.125 3.473 1 98.62 240 ALA B O 1
ATOM 4161 N N . ASP B 1 241 ? -4.289 -28.5 5.543 1 98.44 241 ASP B N 1
ATOM 4162 C CA . ASP B 1 241 ? -5.078 -29.703 5.797 1 98.44 241 ASP B CA 1
ATOM 4163 C C . ASP B 1 241 ? -6.234 -29.812 4.809 1 98.44 241 ASP B C 1
ATOM 4165 O O . ASP B 1 241 ? -6.645 -30.922 4.453 1 98.44 241 ASP B O 1
ATOM 4169 N N . ALA B 1 242 ? -6.727 -28.734 4.352 1 98.38 242 ALA B N 1
ATOM 4170 C CA . ALA B 1 242 ? -7.844 -28.703 3.416 1 98.38 242 ALA B CA 1
ATOM 4171 C C . ALA B 1 242 ? -7.367 -28.953 1.986 1 98.38 242 ALA B C 1
ATOM 4173 O O . ALA B 1 242 ? -8.18 -29.078 1.068 1 98.38 242 ALA B O 1
ATOM 4174 N N . GLY B 1 243 ? -6.039 -28.938 1.768 1 98.19 243 GLY B N 1
ATOM 4175 C CA . GLY B 1 243 ? -5.492 -29.188 0.445 1 98.19 243 GLY B CA 1
ATOM 4176 C C . GLY B 1 243 ? -5.461 -27.953 -0.436 1 98.19 243 GLY B C 1
ATOM 4177 O O . GLY B 1 243 ? -5.234 -28.047 -1.644 1 98.19 243 GLY B O 1
ATOM 4178 N N . ILE B 1 244 ? -5.699 -26.812 0.17 1 98.56 244 ILE B N 1
ATOM 4179 C CA . ILE B 1 244 ? -5.645 -25.578 -0.597 1 98.56 244 ILE B CA 1
ATOM 4180 C C . ILE B 1 244 ? -4.191 -25.25 -0.937 1 98.56 244 ILE B C 1
ATOM 4182 O O . ILE B 1 244 ? -3.857 -25.016 -2.102 1 98.56 244 ILE B O 1
ATOM 4186 N N . PHE B 1 245 ? -3.336 -25.219 0.075 1 98.75 245 PHE B N 1
ATOM 4187 C CA . PHE B 1 245 ? -1.935 -24.891 -0.174 1 98.75 245 PHE B CA 1
ATOM 4188 C C . PHE B 1 245 ? -1.066 -25.312 1.007 1 98.75 245 PHE B C 1
ATOM 4190 O O . PHE B 1 245 ? -1.271 -24.844 2.129 1 98.75 245 PHE B O 1
ATOM 4197 N N . GLY B 1 246 ? -0.242 -26.109 0.853 1 98.38 246 GLY B N 1
ATOM 4198 C CA . GLY B 1 246 ? 0.771 -26.594 1.777 1 98.38 246 GLY B CA 1
ATOM 4199 C C . GLY B 1 246 ? 2.023 -27.094 1.082 1 98.38 246 GLY B C 1
ATOM 4200 O O . GLY B 1 246 ? 2.309 -26.703 -0.052 1 98.38 246 GLY B O 1
ATOM 4201 N N . LYS B 1 247 ? 2.799 -27.891 1.788 1 97.94 247 LYS B N 1
ATOM 4202 C CA . LYS B 1 247 ? 4.09 -28.359 1.285 1 97.94 247 LYS B CA 1
ATOM 4203 C C . LYS B 1 247 ? 3.92 -29.188 0.013 1 97.94 247 LYS B C 1
ATOM 4205 O O . LYS B 1 247 ? 4.711 -29.062 -0.922 1 97.94 247 LYS B O 1
ATOM 4210 N N . PRO B 1 248 ? 2.902 -30.031 -0.097 1 98.06 248 PRO B N 1
ATOM 4211 C CA . PRO B 1 248 ? 2.746 -30.797 -1.336 1 98.06 248 PRO B CA 1
ATOM 4212 C C . PRO B 1 248 ? 2.498 -29.906 -2.551 1 98.06 248 PRO B C 1
ATOM 4214 O O . PRO B 1 248 ? 3.082 -30.125 -3.615 1 98.06 248 PRO B O 1
ATOM 4217 N N . GLN B 1 249 ? 1.595 -28.938 -2.449 1 98.56 249 GLN B N 1
ATOM 4218 C CA . GLN B 1 249 ? 1.337 -28.016 -3.547 1 98.56 249 GLN B CA 1
ATOM 4219 C C . GLN B 1 249 ? 2.59 -27.219 -3.9 1 98.56 249 GLN B C 1
ATOM 4221 O O . GLN B 1 249 ? 2.875 -26.984 -5.078 1 98.56 249 GLN B O 1
ATOM 4226 N N . LEU B 1 250 ? 3.305 -26.781 -2.848 1 98.69 250 LEU B N 1
ATOM 4227 C CA . LEU B 1 250 ? 4.539 -26.031 -3.057 1 98.69 250 LEU B CA 1
ATOM 4228 C C . LEU B 1 250 ? 5.543 -26.844 -3.859 1 98.69 250 LEU B C 1
ATOM 4230 O O . LEU B 1 250 ? 6.129 -26.344 -4.82 1 98.69 250 LEU B O 1
ATOM 4234 N N . ARG B 1 251 ? 5.742 -28.062 -3.461 1 98.31 251 ARG B N 1
ATOM 4235 C CA . ARG B 1 251 ? 6.672 -28.953 -4.16 1 98.31 251 ARG B CA 1
ATOM 4236 C C . ARG B 1 251 ? 6.262 -29.125 -5.621 1 98.31 251 ARG B C 1
ATOM 4238 O O . ARG B 1 251 ? 7.105 -29.062 -6.52 1 98.31 251 ARG B O 1
ATOM 4245 N N . GLN B 1 252 ? 5.016 -29.328 -5.82 1 98.44 252 GLN B N 1
ATOM 4246 C CA . GLN B 1 252 ? 4.52 -29.578 -7.172 1 98.44 252 GLN B CA 1
ATOM 4247 C C . GLN B 1 252 ? 4.695 -28.328 -8.047 1 98.44 252 GLN B C 1
ATOM 4249 O O . GLN B 1 252 ? 5.09 -28.438 -9.211 1 98.44 252 GLN B O 1
ATOM 4254 N N . LEU B 1 253 ? 4.375 -27.156 -7.523 1 98.62 253 LEU B N 1
ATOM 4255 C CA . LEU B 1 253 ? 4.461 -25.969 -8.367 1 98.62 253 LEU B CA 1
ATOM 4256 C C . LEU B 1 253 ? 5.914 -25.625 -8.695 1 98.62 253 LEU B C 1
ATOM 4258 O O . LEU B 1 253 ? 6.207 -25.078 -9.758 1 98.62 253 LEU B O 1
ATOM 4262 N N . ILE B 1 254 ? 6.848 -25.875 -7.77 1 98.81 254 ILE B N 1
ATOM 4263 C CA . ILE B 1 254 ? 8.266 -25.672 -8.047 1 98.81 254 ILE B CA 1
ATOM 4264 C C . ILE B 1 254 ? 8.703 -26.594 -9.18 1 98.81 254 ILE B C 1
ATOM 4266 O O . ILE B 1 254 ? 9.344 -26.156 -10.141 1 98.81 254 ILE B O 1
ATOM 4270 N N . SER B 1 255 ? 8.305 -27.859 -9.086 1 98.75 255 SER B N 1
ATOM 4271 C CA . SER B 1 255 ? 8.602 -28.828 -10.133 1 98.75 255 SER B CA 1
ATOM 4272 C C . SER B 1 255 ? 8.047 -28.391 -11.477 1 98.75 255 SER B C 1
ATOM 4274 O O . SER B 1 255 ? 8.75 -28.406 -12.484 1 98.75 255 SER B O 1
ATOM 4276 N N . ASP B 1 256 ? 6.809 -27.984 -11.477 1 98.56 256 ASP B N 1
ATOM 4277 C CA . ASP B 1 256 ? 6.129 -27.594 -12.711 1 98.56 256 ASP B CA 1
ATOM 4278 C C . ASP B 1 256 ? 6.832 -26.406 -13.359 1 98.56 256 ASP B C 1
ATOM 4280 O O . ASP B 1 256 ? 6.996 -26.359 -14.586 1 98.56 256 ASP B O 1
ATOM 4284 N N . ARG B 1 257 ? 7.262 -25.406 -12.547 1 98.56 257 ARG B N 1
ATOM 4285 C CA . ARG B 1 257 ? 7.895 -24.203 -13.086 1 98.56 257 ARG B CA 1
ATOM 4286 C C . ARG B 1 257 ? 9.281 -24.516 -13.641 1 98.56 257 ARG B C 1
ATOM 4288 O O . ARG B 1 257 ? 9.648 -24.031 -14.711 1 98.56 257 ARG B O 1
ATOM 4295 N N . ILE B 1 258 ? 10.039 -25.312 -12.938 1 98.81 258 ILE B N 1
ATOM 4296 C CA . ILE B 1 258 ? 11.367 -25.719 -13.398 1 98.81 258 ILE B CA 1
ATOM 4297 C C . ILE B 1 258 ? 11.242 -26.5 -14.711 1 98.81 258 ILE B C 1
ATOM 4299 O O . ILE B 1 258 ? 12 -26.25 -15.648 1 98.81 258 ILE B O 1
ATOM 4303 N N . THR B 1 259 ? 10.266 -27.375 -14.781 1 98.62 259 THR B N 1
ATOM 4304 C CA . THR B 1 259 ? 10.023 -28.141 -15.992 1 98.62 259 THR B CA 1
ATOM 4305 C C . THR B 1 259 ? 9.609 -27.219 -17.141 1 98.62 259 THR B C 1
ATOM 4307 O O . THR B 1 259 ? 10.078 -27.375 -18.266 1 98.62 259 THR B O 1
ATOM 4310 N N . ALA B 1 260 ? 8.758 -26.266 -16.906 1 98.44 260 ALA B N 1
ATOM 4311 C CA . ALA B 1 260 ? 8.289 -25.328 -17.906 1 98.44 260 ALA B CA 1
ATOM 4312 C C . ALA B 1 260 ? 9.438 -24.484 -18.469 1 98.44 260 ALA B C 1
ATOM 4314 O O . ALA B 1 260 ? 9.398 -24.047 -19.609 1 98.44 260 ALA B O 1
ATOM 4315 N N . TRP B 1 261 ? 10.492 -24.266 -17.625 1 98.62 261 TRP B N 1
ATOM 4316 C CA . TRP B 1 261 ? 11.68 -23.562 -18.078 1 98.62 261 TRP B CA 1
ATOM 4317 C C . TRP B 1 261 ? 12.594 -24.469 -18.875 1 98.62 261 TRP B C 1
ATOM 4319 O O . TRP B 1 261 ? 13.672 -24.062 -19.312 1 98.62 261 TRP B O 1
ATOM 4329 N N . GLY B 1 262 ? 12.211 -25.766 -19.062 1 97.94 262 GLY B N 1
ATOM 4330 C CA . GLY B 1 262 ? 12.984 -26.734 -19.812 1 97.94 262 GLY B CA 1
ATOM 4331 C C . GLY B 1 262 ? 14.164 -27.281 -19.047 1 97.94 262 GLY B C 1
ATOM 4332 O O . GLY B 1 262 ? 15.172 -27.672 -19.641 1 97.94 262 GLY B O 1
ATOM 4333 N N . LEU B 1 263 ? 14.039 -27.281 -17.719 1 98.38 263 LEU B N 1
ATOM 4334 C CA . LEU B 1 263 ? 15.211 -27.594 -16.906 1 98.38 263 LEU B CA 1
ATOM 4335 C C . LEU B 1 263 ? 15.008 -28.875 -16.125 1 98.38 263 LEU B C 1
ATOM 4337 O O . LEU B 1 263 ? 15.711 -29.125 -15.133 1 98.38 263 LEU B O 1
ATOM 4341 N N . ALA B 1 264 ? 14.055 -29.703 -16.469 1 97.12 264 ALA B N 1
ATOM 4342 C CA . ALA B 1 264 ? 13.766 -30.938 -15.734 1 97.12 264 ALA B CA 1
ATOM 4343 C C . ALA B 1 264 ? 14.977 -31.859 -15.727 1 97.12 264 ALA B C 1
ATOM 4345 O O . ALA B 1 264 ? 15.156 -32.656 -14.789 1 97.12 264 ALA B O 1
ATOM 4346 N N . GLY B 1 265 ? 15.805 -31.75 -16.75 1 96.44 265 GLY B N 1
ATOM 4347 C CA . GLY B 1 265 ? 16.953 -32.625 -16.859 1 96.44 265 GLY B CA 1
ATOM 4348 C C . GLY B 1 265 ? 18.234 -32 -16.312 1 96.44 265 GLY B C 1
ATOM 4349 O O . GLY B 1 265 ? 19.297 -32.625 -16.359 1 96.44 265 GLY B O 1
ATOM 4350 N N . GLU B 1 266 ? 18.172 -30.766 -15.859 1 97.31 266 GLU B N 1
ATOM 4351 C CA . GLU B 1 266 ? 19.344 -30.094 -15.289 1 97.31 266 GLU B CA 1
ATOM 4352 C C . GLU B 1 266 ? 19.766 -30.766 -13.984 1 97.31 266 GLU B C 1
ATOM 4354 O O . GLU B 1 266 ? 19 -30.797 -13.016 1 97.31 266 GLU B O 1
ATOM 4359 N N . PRO B 1 267 ? 20.969 -31.281 -13.859 1 97.12 267 PRO B N 1
ATOM 4360 C CA . PRO B 1 267 ? 21.391 -32.094 -12.711 1 97.12 267 PRO B CA 1
ATOM 4361 C C . PRO B 1 267 ? 21.219 -31.344 -11.383 1 97.12 267 PRO B C 1
ATOM 4363 O O . PRO B 1 267 ? 20.75 -31.938 -10.406 1 97.12 267 PRO B O 1
ATOM 4366 N N . SER B 1 268 ? 21.516 -30.094 -11.336 1 97.19 268 SER B N 1
ATOM 4367 C CA . SER B 1 268 ? 21.469 -29.344 -10.094 1 97.19 268 SER B CA 1
ATOM 4368 C C . SER B 1 268 ? 20.031 -29.062 -9.664 1 97.19 268 SER B C 1
ATOM 4370 O O . SER B 1 268 ? 19.797 -28.656 -8.531 1 97.19 268 SER B O 1
ATOM 4372 N N . LEU B 1 269 ? 19.078 -29.328 -10.539 1 98.5 269 LEU B N 1
ATOM 4373 C CA . LEU B 1 269 ? 17.688 -29.016 -10.25 1 98.5 269 LEU B CA 1
ATOM 4374 C C . LEU B 1 269 ? 16.844 -30.281 -10.156 1 98.5 269 LEU B C 1
ATOM 4376 O O . LEU B 1 269 ? 15.648 -30.219 -9.852 1 98.5 269 LEU B O 1
ATOM 4380 N N . LYS B 1 270 ? 17.422 -31.422 -10.328 1 97.06 270 LYS B N 1
ATOM 4381 C CA . LYS B 1 270 ? 16.719 -32.688 -10.375 1 97.06 270 LYS B CA 1
ATOM 4382 C C . LYS B 1 270 ? 15.969 -32.969 -9.078 1 97.06 270 LYS B C 1
ATOM 4384 O O . LYS B 1 270 ? 14.891 -33.562 -9.094 1 97.06 270 LYS B O 1
ATOM 4389 N N . GLN B 1 271 ? 16.5 -32.594 -7.977 1 97.56 271 GLN B N 1
ATOM 4390 C CA . GLN B 1 271 ? 15.906 -32.875 -6.668 1 97.56 271 GLN B CA 1
ATOM 4391 C C . GLN B 1 271 ? 14.555 -32.156 -6.516 1 97.56 271 GLN B C 1
ATOM 4393 O O . GLN B 1 271 ? 13.758 -32.531 -5.648 1 97.56 271 GLN B O 1
ATOM 4398 N N . PHE B 1 272 ? 14.312 -31.141 -7.336 1 98.31 272 PHE B N 1
ATOM 4399 C CA . P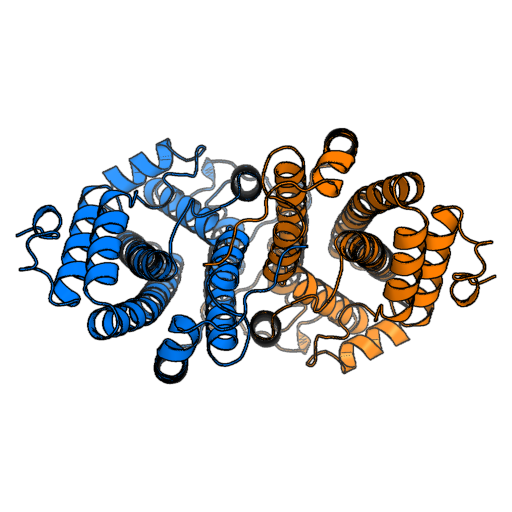HE B 1 272 ? 13.086 -30.359 -7.207 1 98.31 272 PHE B CA 1
ATOM 4400 C C . PHE B 1 272 ? 12.031 -30.844 -8.195 1 98.31 272 PHE B C 1
ATOM 4402 O O . PHE B 1 272 ? 10.898 -30.359 -8.18 1 98.31 272 PHE B O 1
ATOM 4409 N N . VAL B 1 273 ? 12.383 -31.688 -9.078 1 97.56 273 VAL B N 1
ATOM 4410 C CA . VAL B 1 273 ? 11.469 -32.156 -10.109 1 97.56 273 VAL B CA 1
ATOM 4411 C C . VAL B 1 273 ? 10.75 -33.406 -9.633 1 97.56 273 VAL B C 1
ATOM 4413 O O . VAL B 1 273 ? 11.398 -34.375 -9.234 1 97.56 273 VAL B O 1
ATOM 4416 N N . THR B 1 274 ? 9.445 -33.281 -9.492 1 91.06 274 THR B N 1
ATOM 4417 C CA . THR B 1 274 ? 8.641 -34.406 -9.07 1 91.06 274 THR B CA 1
ATOM 4418 C C . THR B 1 274 ? 8.125 -35.188 -10.273 1 91.06 274 THR B C 1
ATOM 4420 O O . THR B 1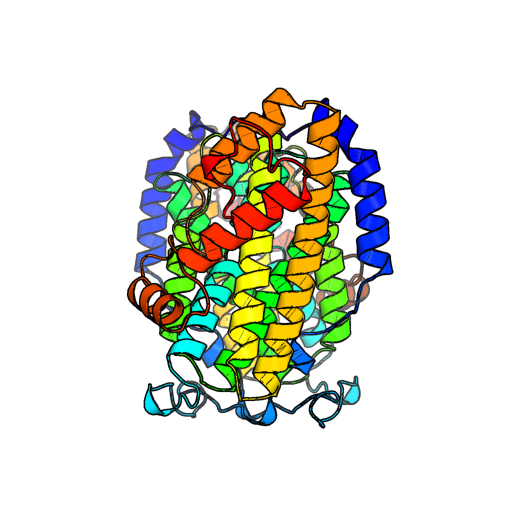 274 ? 7.848 -34.625 -11.328 1 91.06 274 THR B O 1
ATOM 4423 N N . GLY B 1 275 ? 8.328 -36.531 -10.398 1 75.56 275 GLY B N 1
ATOM 4424 C CA . GLY B 1 275 ? 7.922 -37.438 -11.453 1 75.56 275 GLY B CA 1
ATOM 4425 C C . GLY B 1 275 ? 6.418 -37.5 -11.641 1 75.56 275 GLY B C 1
ATOM 4426 O O . GLY B 1 275 ? 5.66 -37.125 -10.742 1 75.56 275 GLY B O 1
#

Organism: Mycobacterium tuberculosis (strain CDC 1551 / Oshkosh) (NCBI:txid83331)

Solvent-accessible surface area (backbone atoms only — not comparable to full-atom values): 28810 Å² total; per-residue (Å²): 126,60,75,75,56,62,84,46,73,65,53,57,66,41,39,66,57,44,42,53,45,48,50,52,55,62,74,66,58,76,88,82,60,47,65,51,50,27,67,26,61,60,18,59,27,24,47,80,65,74,37,58,63,84,54,82,82,56,35,81,65,58,63,50,56,46,34,45,51,50,46,52,35,47,57,33,65,44,41,40,35,56,51,32,54,51,41,44,54,36,41,70,56,73,46,48,11,46,46,56,16,46,53,51,35,55,45,44,46,52,26,54,29,50,49,50,32,35,55,34,60,36,47,51,54,66,65,62,50,49,54,50,43,40,51,51,36,29,69,55,61,72,82,84,82,60,46,60,63,31,48,38,41,41,47,19,52,51,26,42,50,47,19,50,36,26,47,41,44,26,74,70,44,78,58,63,56,62,21,50,44,34,42,54,50,17,53,52,23,46,54,51,14,50,50,32,42,52,54,43,54,52,35,48,74,74,44,38,71,62,37,53,51,25,44,41,53,39,64,71,66,61,71,58,89,53,70,84,41,75,92,40,56,67,39,48,51,44,22,28,74,71,66,34,46,31,71,68,54,50,49,50,52,52,16,52,52,41,40,75,70,69,37,56,80,37,77,87,41,38,90,50,46,72,132,124,61,74,75,57,62,84,44,72,63,53,58,68,41,39,66,57,44,42,54,45,47,50,51,53,62,73,66,57,76,89,80,59,48,64,51,50,28,66,26,61,61,19,58,26,24,48,78,64,72,39,59,63,83,54,82,84,57,35,80,68,58,63,52,56,46,34,46,50,50,44,52,36,46,56,34,64,43,43,40,34,57,50,32,54,51,37,44,57,38,40,70,57,73,48,48,10,45,47,56,14,45,51,50,37,55,45,44,45,51,26,53,30,49,48,52,30,34,54,34,60,35,50,51,55,65,66,62,52,49,52,50,42,42,51,52,36,30,70,54,62,76,82,86,78,61,49,62,63,32,45,38,42,40,47,21,53,50,25,43,49,47,18,49,35,26,46,41,42,27,74,69,44,78,55,61,54,59,22,52,44,34,43,52,50,17,54,51,23,46,55,53,14,50,51,32,42,51,55,43,53,51,35,47,73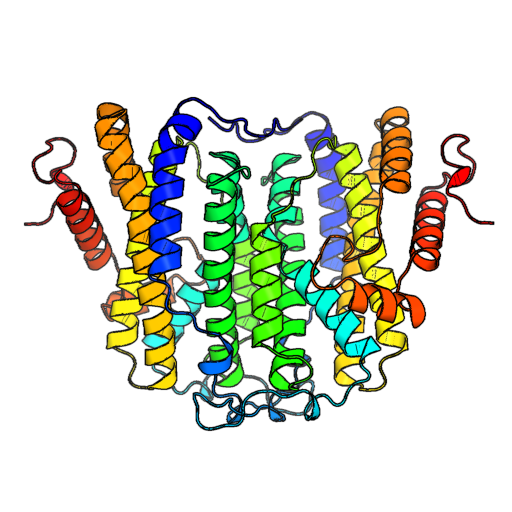,73,44,38,71,61,37,54,52,27,45,41,53,42,64,73,66,60,73,57,90,53,70,84,39,76,92,40,55,69,38,49,50,44,22,28,75,71,65,35,46,33,71,70,54,50,49,48,52,51,16,52,52,42,40,74,71,70,36,55,80,38,77,85,41,37,90,52,45,72,133

Radius of gyration: 23.7 Å; Cα contacts (8 Å, |Δi|>4): 776; chains: 2; bounding box: 54×76×50 Å

Foldseek 3Di:
DDDFDDADPLLVVCQVVLVVLVVVLVVPDDDDALVVLAPLVLADDDVVVPTHAADQVLADDDLLLLLLLLLLLLVLLLLVQLLVQQCRQHHLDDSSVVVSVVLSVLSNRLNVNSLNRCNRSSNDRPVVSVVLSVVSNVVGDDDPPDHSLLSLLLQLLVLLLLLLLLVLSLVPDPPVSVSVSSNVSSVVSVSSNVSSLSSLLVCCVVPVVVNLVSLLVSLVPDAHRSPPSVVSPVSQVSNVVVVSTHDVSSLASSQVSCVVSVCCPPVSCVVSHDD/DDDQDDADPLLVVCQVVLVVLVVVLVVPDDDDALVVLAPLVLADDDVVVPTHAADQVLADWDLLLLLLLLLLLLVLLLLVQLLVQQCRQHHLDHSSVVVSVVLSVLSNRLNVNSLNRCNRSSNDRPVVSVVLSVVSNVVGDDDDDDHSLLSLLLQLLVLLLLLLLLVLSLVPDPPPSVSVSSNVSSVVSVSSNVSSLSSLLVCCVVPVVVSLVSLLVSLVPDAHRSPPSVVSPVSQVSNVVVVSTHDVSSLASSQVSCVVSVCCPPVSCVVSHDD